Protein 8UQU (pdb70)

InterPro domains:
  IPR003812 Fido domain [PF02661] (108-214)
  IPR003812 Fido domain [PS51459] (108-265)
  IPR036597 Fido-like domain superfamily [G3DSA:1.10.3290.10] (20-282)
  IPR036597 Fido-like domain superfamily [SSF140931] (86-280)
  IPR040198 Fido domain-containing protein [PTHR13504] (24-284)

B-factor: mean 84.37, std 22.3, range [49.47, 180.28]

Sequence (749 aa):
MHSLTPEYLAALRFDGTQAATLRTLGEYQGKQQLYAAQSPEALKGLRQIAVVESTESSNRLEGVVVAPSRLKSLVLRNAMPKNRSEQEIAGYRDALALIHESATHMPFSEGVVLQLHTLLYRYMPAMADLTGRYASALDQHLADPLVLVPLAMLDFLCIHPFPDGNGRMSRLLTLLLLYHFDYAVGRYISLERIFEETKEGYYETLEASSQGWHQGQHDVKPWLDYFWGALLRAYREFEERVGTIEMHSLTPEYLAALRFDGTQAATLRTLGEYQGKQQLYAAQSPEALKGLRQIAVVESTESSNRLEGVVVAPSRLKSLVLRNAMPKNRSEQEIAGYRDALALIHESATHMPFSEGVVLQLHTLLYRYMPQAMADLTGRYASALDQHLADPLVLVPLAMLDFLCIHPFPDGNGRMSRLLTLLLLYHFDYAVGRYISLERIFEETKEGYYETLEASSQGWHQGQHDVKPWLDYFWGALLRAYREFEERVGTIERGRMHSLTPEYLAALRFDGTQAATLRTLGEYQGKQQLYAAQSPEALKGLRQIAVVESTESSNRLEGVVVAPSRLKSLVLRNAMPKNRSEQEIAGYRDALALIHESATHMPFSEGVVLQLHTLLYRYMPQAGGRWAMADLTGRYASALDQHLADPLVLVPLAMLDFLCIHPFPDGNGRMSRLLTLLLLYHFDYAVGRYISLERIFEETKEGYYETLEASSQGWHQGQHDVKPWLDYFWGALLRAYREFEERVGTIER

Solvent-accessible surface area: 31564 Å² total; per-residue (Å²): 15,57,0,1,28,69,130,34,1,74,70,24,127,3,35,13,102,8,0,26,25,0,29,29,0,0,33,14,16,7,15,15,121,14,1,24,65,83,14,80,135,3,33,142,40,17,68,78,103,2,28,10,40,1,0,55,2,0,0,99,23,81,68,23,90,20,56,114,77,54,13,81,25,0,16,65,163,112,21,135,20,163,77,154,36,11,30,10,2,0,0,0,19,22,0,2,52,49,0,10,133,30,4,108,156,14,83,17,40,85,49,13,0,105,86,0,29,79,33,0,45,134,55,47,165,77,18,65,62,0,13,36,77,10,52,43,0,58,113,102,158,49,9,3,28,1,1,0,0,0,0,0,2,1,0,0,40,34,43,110,39,27,121,86,13,8,19,11,0,3,6,0,0,7,4,0,0,1,20,57,47,78,6,15,2,3,52,38,10,0,6,1,29,3,6,28,117,40,90,117,22,5,89,119,24,18,118,52,0,36,120,37,10,139,138,21,150,8,85,4,83,40,7,2,59,23,4,1,20,0,2,24,93,0,1,106,65,5,31,149,121,3,44,80,52,183,35,53,0,1,32,56,130,30,2,75,64,25,128,3,30,11,100,7,0,28,22,0,30,23,0,0,43,20,11,4,50,26,64,34,65,23,75,124,12,83,104,1,15,143,40,2,86,111,85,3,31,13,43,0,0,51,2,0,0,102,21,84,68,24,89,20,52,116,85,56,15,124,43,0,11,43,150,26,23,66,21,162,76,149,36,14,32,12,2,0,0,0,8,22,0,0,26,4,0,12,60,1,5,100,32,2,80,16,41,79,17,14,0,60,3,0,32,40,6,0,43,72,34,26,121,201,81,14,59,76,0,11,42,71,10,56,42,0,52,116,106,155,50,9,4,28,1,2,0,1,0,0,0,1,2,0,0,40,38,39,112,40,17,119,87,15,8,19,10,0,3,7,0,0,7,3,0,0,1,17,56,42,67,5,36,4,1,57,39,2,0,6,2,25,3,6,20,114,41,85,114,20,6,94,120,22,23,119,44,0,33,108,35,16,136,130,24,146,9,88,3,78,42,7,2,58,18,5,2,20,0,2,23,89,0,1,110,30,2,50,118,89,6,33,92,72,54,211,71,180,37,60,0,2,33,60,131,33,8,76,69,32,186,79,65,61,105,9,52,49,26,40,140,21,0,30,89,19,65,48,67,32,157,91,40,43,94,124,15,83,145,14,8,106,37,11,85,73,93,2,35,24,39,1,0,52,2,0,0,103,21,83,70,26,89,26,51,115,74,68,18,120,26,0,14,68,128,21,21,60,18,155,79,162,37,11,31,21,2,0,0,0,13,18,0,0,29,2,0,30,48,0,5,114,43,1,82,16,42,54,16,13,0,13,3,0,4,13,5,0,23,53,38,22,133,166,55,38,2,178,139,72,1,55,73,0,11,36,88,9,54,48,0,55,117,102,162,57,26,76,30,4,3,0,1,0,0,0,2,2,0,0,38,34,39,112,15,2,97,84,14,7,19,12,0,3,8,0,0,7,6,0,0,1,30,59,37,94,4,25,4,2,59,30,4,0,10,5,26,2,6,27,118,48,108,138,21,6,93,109,22,20,115,45,0,34,112,36,12,137,135,23,148,7,84,3,81,44,6,2,60,22,4,1,23,0,3,21,87,0,4,111,31,13,51,114,99,5,27,81,97,121,218

Foldseek 3Di:
DLCLDLVNLLPDDDDPVVVVLVVVLVVLLVCVVVLCVQCVVCQVVLLLVQLLLQLQLLLVLVVQHDPPVVSCCVQPVVDQQDDPSSQLSNLLSVLLVCLLVQLLPQQQAPVSLVVSVCSSNVSPVVSVVLSVSLVVCVVVVSDDLLSSLQSSLLVQLVPVPDPDDSSSSSQSSSSSSCVNVSLNLCSRFHLSNLCSVVVVLQVVLSVQQCPCVVVSPGDNVSRSVVSSVSSVVSSVVSCVRRPDDD/DLCLDLVNLLPDDDDPVLVVLVVVLVVLLVPVVVVCVVQVPLQVVLLLVLLLLQLQLLLVLVVQHDPPVVSSCCLVVVDQDDDVSSQQSNLLSVLLVCLLPCLQVQQLAVVSLVVSVCSSCVNPPDCSVCLRVSLVVCVVVVSDDLLSSLLSSLLVQLVSVPDPDDNSSSSLSVSSSSCVNSRLNLCSSFPLSNLCSVVVVLQVVLSVQQCVCVVVSPGDNCSRSVVSSVSSVCSSVVVCVSSVPVVPPD/DLCLDLVNLVPDDDDPVVVVLVVVVVCVLPCVVVCCVPQPVLLVVLLLVLLLLQLALLVVLVVAHDPPVVSNCCQVVVDDADDPSSQQSNLLSVLLVCLLVQLLVQQQDPVSLLVSQQSNQVRPPDGDSAWQSNVLSVSLVVCVVVVSDDLLSSLLSSLLSQVVSVTHPDDSSSSSQSSSQSSCVNSSLNLSSRFPLSNLCSVVVVQQVVLSVQQCVCVVVSPGDNVSRSVVSSVSSVVSSVVVCVSSVVVVD

Organism: Bordetella pertussis (strain Tohama I / ATCC BAA-589 / NCTC 13251) (NCBI:txid257313)

Radius of gyration: 32.25 Å; Cα contacts (8 Å, |Δi|>4): 1024; chains: 3; bounding box: 90×88×70 Å

Nearest PDB structures (foldseek):
  8uqu-assembly1_B  TM=1.004E+00  e=4.231E-33  Bordetella bronchiseptica
  8uqu-assembly2_C-2  TM=1.001E+00  e=1.298E-29  Bordetella bronchiseptica
  8uqu-assembly1_A  TM=9.959E-01  e=3.373E-29  Bordetella bronchiseptica
  3eqx-assembly1_A  TM=7.754E-01  e=2.347E-05  Shewanella oneidensis
  4x2d-assembly4_B-2  TM=7.432E-01  e=2.547E-03  Clostridioides difficile R20291

Structure (mmCIF, N/CA/C/O backbone):
data_8UQU
#
_entry.id   8UQU
#
_cell.length_a   149.971
_cell.length_b   149.971
_cell.length_c   371.921
_cell.angle_alpha   90.000
_cell.angle_beta   90.000
_cell.angle_gamma   120.000
#
_symmetry.space_group_name_H-M   'P 65 2 2'
#
loop_
_entity.id
_entity.type
_entity.pdbx_description
1 polymer 'Fido domain-containing protein'
2 non-polymer 'SODIUM ION'
3 non-polymer 'PENTAETHYLENE GLYCOL'
4 non-polymer 'D(-)-TARTARIC ACID'
5 non-polymer GLYCEROL
6 non-polymer 1,2-ETHANEDIOL
7 water water
#
loop_
_atom_site.group_PDB
_atom_site.id
_atom_site.type_symbol
_atom_site.label_atom_id
_atom_site.label_alt_id
_atom_site.label_comp_id
_atom_site.label_asym_id
_atom_site.label_entity_id
_atom_site.label_seq_id
_atom_site.pdbx_PDB_ins_code
_atom_site.Cartn_x
_atom_site.Cartn_y
_atom_site.Cartn_z
_atom_site.occupancy
_atom_site.B_iso_or_equiv
_atom_site.auth_seq_id
_atom_site.auth_comp_id
_atom_site.auth_asym_id
_atom_site.auth_atom_id
_atom_site.pdbx_PDB_model_num
ATOM 1 N N . MET A 1 19 ? -32.952 14.755 1.532 1.00 118.46 1 MET A N 1
ATOM 2 C CA . MET A 1 19 ? -32.720 15.753 2.636 1.00 116.47 1 MET A CA 1
ATOM 3 C C . MET A 1 19 ? -31.453 16.532 2.287 1.00 106.30 1 MET A C 1
ATOM 4 O O . MET A 1 19 ? -30.560 16.654 3.143 1.00 114.69 1 MET A O 1
ATOM 9 N N . HIS A 1 20 ? -31.444 17.071 1.071 1.00 96.18 2 HIS A N 1
ATOM 10 C CA . HIS A 1 20 ? -30.302 17.803 0.472 1.00 96.18 2 HIS A CA 1
ATOM 11 C C . HIS A 1 20 ? -29.751 18.894 1.396 1.00 89.64 2 HIS A C 1
ATOM 12 O O . HIS A 1 20 ? -28.535 19.158 1.305 1.00 99.29 2 HIS A O 1
ATOM 19 N N . SER A 1 21 ? -30.578 19.475 2.268 1.00 78.33 3 SER A N 1
ATOM 20 C CA . SER A 1 21 ? -30.077 20.567 3.146 1.00 72.30 3 SER A CA 1
ATOM 21 C C . SER A 1 21 ? -29.254 20.024 4.322 1.00 72.43 3 SER A C 1
ATOM 22 O O . SER A 1 21 ? -28.306 20.724 4.735 1.00 72.99 3 SER A O 1
ATOM 25 N N . LEU A 1 22 ? -29.559 18.811 4.801 1.00 73.29 4 LEU A N 1
ATOM 26 C CA . LEU A 1 22 ? -28.870 18.227 5.989 1.00 73.16 4 LEU A CA 1
ATOM 27 C C . LEU A 1 22 ? -27.800 17.188 5.617 1.00 75.30 4 LEU A C 1
ATOM 28 O O . LEU A 1 22 ? -27.474 16.362 6.489 1.00 80.92 4 LEU A O 1
ATOM 33 N N . THR A 1 23 ? -27.282 17.192 4.387 1.00 75.58 5 THR A N 1
ATOM 34 C CA . THR A 1 23 ? -26.200 16.220 4.056 1.00 78.24 5 THR A CA 1
ATOM 35 C C . THR A 1 23 ? -24.891 16.770 4.623 1.00 77.71 5 THR A C 1
ATOM 36 O O . THR A 1 23 ? -24.727 17.985 4.736 1.00 74.12 5 THR A O 1
ATOM 40 N N . PRO A 1 24 ? -23.921 15.917 5.020 1.00 79.03 6 PRO A N 1
ATOM 41 C CA . PRO A 1 24 ? -22.651 16.414 5.545 1.00 79.60 6 PRO A CA 1
ATOM 42 C C . PRO A 1 24 ? -21.976 17.357 4.537 1.00 81.84 6 PRO A C 1
ATOM 43 O O . PRO A 1 24 ? -21.448 18.373 4.961 1.00 78.73 6 PRO A O 1
ATOM 47 N N . GLU A 1 25 ? -22.048 17.007 3.243 1.00 87.21 7 GLU A N 1
ATOM 48 C CA . GLU A 1 25 ? -21.433 17.809 2.147 1.00 88.56 7 GLU A CA 1
ATOM 49 C C . GLU A 1 25 ? -22.069 19.199 2.103 1.00 83.01 7 GLU A C 1
ATOM 50 O O . GLU A 1 25 ? -21.316 20.192 2.152 1.00 82.26 7 GLU A O 1
ATOM 56 N N . TYR A 1 26 ? -23.402 19.262 2.053 1.00 79.32 8 TYR A N 1
ATOM 57 C CA . TYR A 1 26 ? -24.079 20.580 1.960 1.00 79.30 8 TYR A CA 1
ATOM 58 C C . TYR A 1 26 ? -23.719 21.443 3.172 1.00 78.91 8 TYR A C 1
ATOM 59 O O . TYR A 1 26 ? -23.341 22.609 2.948 1.00 83.44 8 TYR A O 1
ATOM 68 N N . LEU A 1 27 ? -23.830 20.881 4.385 1.00 79.54 9 LEU A N 1
ATOM 69 C CA . LEU A 1 27 ? -23.554 21.623 5.654 1.00 78.59 9 LEU A CA 1
ATOM 70 C C . LEU A 1 27 ? -22.087 22.063 5.736 1.00 78.27 9 LEU A C 1
ATOM 71 O O . LEU A 1 27 ? -21.851 23.237 6.069 1.00 76.84 9 LEU A O 1
ATOM 76 N N . ALA A 1 28 ? -21.142 21.170 5.436 1.00 81.19 10 ALA A N 1
ATOM 77 C CA . ALA A 1 28 ? -19.707 21.535 5.518 1.00 82.51 10 ALA A CA 1
ATOM 78 C C . ALA A 1 28 ? -19.359 22.638 4.509 1.00 80.74 10 ALA A C 1
ATOM 79 O O . ALA A 1 28 ? -18.320 23.288 4.696 1.00 85.61 10 ALA A O 1
ATOM 81 N N . ALA A 1 29 ? -20.206 22.853 3.499 1.00 81.60 11 ALA A N 1
ATOM 82 C CA . ALA A 1 29 ? -19.948 23.881 2.458 1.00 78.68 11 ALA A CA 1
ATOM 83 C C . ALA A 1 29 ? -20.522 25.244 2.864 1.00 73.92 11 ALA A C 1
ATOM 84 O O . ALA A 1 29 ? -20.040 26.246 2.334 1.00 75.76 11 ALA A O 1
ATOM 86 N N . LEU A 1 30 ? -21.518 25.275 3.755 1.00 76.61 12 LEU A N 1
ATOM 87 C CA . LEU A 1 30 ? -22.145 26.557 4.189 1.00 74.41 12 LEU A CA 1
ATOM 88 C C . LEU A 1 30 ? -21.098 27.526 4.734 1.00 76.14 12 LEU A C 1
ATOM 89 O O . LEU A 1 30 ? -20.274 27.107 5.572 1.00 80.22 12 LEU A O 1
ATOM 94 N N . ARG A 1 31 ? -21.187 28.778 4.286 1.00 75.84 13 ARG A N 1
ATOM 95 C CA . ARG A 1 31 ? -20.304 29.894 4.705 1.00 78.72 13 ARG A CA 1
ATOM 96 C C . ARG A 1 31 ? -21.184 31.080 5.112 1.00 79.51 13 ARG A C 1
ATOM 97 O O . ARG A 1 31 ? -22.166 31.364 4.404 1.00 80.35 13 ARG A O 1
ATOM 105 N N . PHE A 1 32 ? -20.834 31.754 6.205 1.00 80.51 14 PHE A N 1
ATOM 106 C CA . PHE A 1 32 ? -21.650 32.905 6.665 1.00 77.11 14 PHE A CA 1
ATOM 107 C C . PHE A 1 32 ? -20.821 34.195 6.600 1.00 76.12 14 PHE A C 1
ATOM 108 O O . PHE A 1 32 ? -19.607 34.163 6.894 1.00 71.85 14 PHE A O 1
ATOM 116 N N . ASP A 1 33 ? -21.468 35.293 6.198 1.00 78.80 15 ASP A N 1
ATOM 117 C CA . ASP A 1 33 ? -20.801 36.622 6.108 1.00 82.36 15 ASP A CA 1
ATOM 118 C C . ASP A 1 33 ? -20.774 37.239 7.519 1.00 80.91 15 ASP A C 1
ATOM 119 O O . ASP A 1 33 ? -21.337 36.633 8.454 1.00 78.10 15 ASP A O 1
ATOM 124 N N . GLY A 1 34 ? -20.157 38.408 7.672 1.00 83.24 16 GLY A N 1
ATOM 125 C CA . GLY A 1 34 ? -20.083 39.055 8.997 1.00 84.08 16 GLY A CA 1
ATOM 126 C C . GLY A 1 34 ? -21.455 39.408 9.550 1.00 79.42 16 GLY A C 1
ATOM 127 O O . GLY A 1 34 ? -21.593 39.419 10.787 1.00 83.03 16 GLY A O 1
ATOM 128 N N . THR A 1 35 ? -22.431 39.679 8.675 1.00 74.84 17 THR A N 1
ATOM 129 C CA . THR A 1 35 ? -23.808 40.059 9.107 1.00 72.15 17 THR A CA 1
ATOM 130 C C . THR A 1 35 ? -24.515 38.857 9.736 1.00 70.90 17 THR A C 1
ATOM 131 O O . THR A 1 35 ? -25.095 39.013 10.823 1.00 75.97 17 THR A O 1
ATOM 135 N N . GLN A 1 36 ? -24.486 37.720 9.050 1.00 73.29 18 GLN A N 1
ATOM 136 C CA . GLN A 1 36 ? -25.127 36.480 9.542 1.00 72.30 18 GLN A CA 1
ATOM 137 C C . GLN A 1 36 ? -24.483 36.079 10.869 1.00 73.76 18 GLN A C 1
ATOM 138 O O . GLN A 1 36 ? -25.226 35.760 11.816 1.00 73.55 18 GLN A O 1
ATOM 144 N N . ALA A 1 37 ? -23.147 36.110 10.921 1.00 75.29 19 ALA A N 1
ATOM 145 C CA . ALA A 1 37 ? -22.385 35.766 12.145 1.00 74.14 19 ALA A CA 1
ATOM 146 C C . ALA A 1 37 ? -22.913 36.589 13.327 1.00 70.29 19 ALA A C 1
ATOM 147 O O . ALA A 1 37 ? -23.185 36.002 14.388 1.00 74.40 19 ALA A O 1
ATOM 149 N N . ALA A 1 38 ? -23.050 37.900 13.132 1.00 67.53 20 ALA A N 1
ATOM 150 C CA . ALA A 1 38 ? -23.565 38.816 14.175 1.00 70.05 20 ALA A CA 1
ATOM 151 C C . ALA A 1 38 ? -25.005 38.439 14.542 1.00 71.49 20 ALA A C 1
ATOM 152 O O . ALA A 1 38 ? -25.374 38.566 15.733 1.00 66.41 20 ALA A O 1
ATOM 154 N N . THR A 1 39 ? -25.795 38.014 13.549 1.00 73.23 21 THR A N 1
ATOM 155 C CA . THR A 1 39 ? -27.207 37.634 13.812 1.00 71.24 21 THR A CA 1
ATOM 156 C C . THR A 1 39 ? -27.208 36.446 14.773 1.00 69.43 21 THR A C 1
ATOM 157 O O . THR A 1 39 ? -27.978 36.476 15.745 1.00 71.66 21 THR A O 1
ATOM 161 N N . LEU A 1 40 ? -26.356 35.455 14.506 1.00 68.53 22 LEU A N 1
ATOM 162 C CA . LEU A 1 40 ? -26.270 34.258 15.385 1.00 67.61 22 LEU A CA 1
ATOM 163 C C . LEU A 1 40 ? -25.825 34.706 16.782 1.00 66.08 22 LEU A C 1
ATOM 164 O O . LEU A 1 40 ? -26.563 34.426 17.750 1.00 64.16 22 LEU A O 1
ATOM 169 N N . ARG A 1 41 ? -24.716 35.443 16.881 1.00 66.01 23 ARG A N 1
ATOM 170 C CA . ARG A 1 41 ? -24.259 35.890 18.224 1.00 67.77 23 ARG A CA 1
ATOM 171 C C . ARG A 1 41 ? -25.397 36.619 18.963 1.00 65.70 23 ARG A C 1
ATOM 172 O O . ARG A 1 41 ? -25.534 36.424 20.185 1.00 70.88 23 ARG A O 1
ATOM 180 N N . THR A 1 42 ? -26.137 37.480 18.259 1.00 60.26 24 THR A N 1
ATOM 181 C CA . THR A 1 42 ? -27.254 38.248 18.872 1.00 60.95 24 THR A CA 1
ATOM 182 C C . THR A 1 42 ? -28.351 37.300 19.383 1.00 62.40 24 THR A C 1
ATOM 183 O O . THR A 1 42 ? -28.898 37.566 20.470 1.00 67.09 24 THR A O 1
ATOM 187 N N . LEU A 1 43 ? -28.697 36.267 18.611 1.00 61.20 25 LEU A N 1
ATOM 188 C CA . LEU A 1 43 ? -29.744 35.310 19.058 1.00 59.71 25 LEU A CA 1
ATOM 189 C C . LEU A 1 43 ? -29.196 34.532 20.259 1.00 58.59 25 LEU A C 1
ATOM 190 O O . LEU A 1 43 ? -29.992 34.192 21.156 1.00 63.17 25 LEU A O 1
ATOM 195 N N . GLY A 1 44 ? -27.886 34.274 20.282 1.00 61.82 26 GLY A N 1
ATOM 196 C CA . GLY A 1 44 ? -27.303 33.580 21.443 1.00 62.21 26 GLY A CA 1
ATOM 197 C C . GLY A 1 44 ? -27.504 34.422 22.695 1.00 61.82 26 GLY A C 1
ATOM 198 O O . GLY A 1 44 ? -27.917 33.874 23.739 1.00 58.66 26 GLY A O 1
ATOM 199 N N . GLU A 1 45 ? -27.245 35.725 22.570 1.00 65.13 27 GLU A N 1
ATOM 200 C CA . GLU A 1 45 ? -27.403 36.703 23.677 1.00 68.13 27 GLU A CA 1
ATOM 201 C C . GLU A 1 45 ? -28.851 36.688 24.172 1.00 66.69 27 GLU A C 1
ATOM 202 O O . GLU A 1 45 ? -29.042 36.525 25.394 1.00 65.04 27 GLU A O 1
ATOM 208 N N . TYR A 1 46 ? -29.819 36.823 23.274 1.00 64.93 28 TYR A N 1
ATOM 209 C CA . TYR A 1 46 ? -31.242 36.880 23.687 1.00 64.79 28 TYR A CA 1
ATOM 210 C C . TYR A 1 46 ? -31.607 35.614 24.464 1.00 62.98 28 TYR A C 1
ATOM 211 O O . TYR A 1 46 ? -32.273 35.713 25.504 1.00 59.91 28 TYR A O 1
ATOM 220 N N . GLN A 1 47 ? -31.183 34.455 23.967 1.00 62.65 29 GLN A N 1
ATOM 221 C CA . GLN A 1 47 ? -31.474 33.176 24.657 1.00 63.40 29 GLN A CA 1
ATOM 222 C C . GLN A 1 47 ? -30.916 33.236 26.074 1.00 62.51 29 GLN A C 1
ATOM 223 O O . GLN A 1 47 ? -31.630 32.838 27.001 1.00 62.51 29 GLN A O 1
ATOM 229 N N . GLY A 1 48 ? -29.684 33.716 26.226 1.00 65.03 30 GLY A N 1
ATOM 230 C CA . GLY A 1 48 ? -29.045 33.749 27.553 1.00 66.52 30 GLY A CA 1
ATOM 231 C C . GLY A 1 48 ? -29.814 34.605 28.534 1.00 66.53 30 GLY A C 1
ATOM 232 O O . GLY A 1 48 ? -29.870 34.238 29.713 1.00 71.20 30 GLY A O 1
ATOM 233 N N . LYS A 1 49 ? -30.387 35.706 28.065 1.00 67.76 31 LYS A N 1
ATOM 234 C CA . LYS A 1 49 ? -31.082 36.645 28.975 1.00 72.38 31 LYS A CA 1
ATOM 235 C C . LYS A 1 49 ? -32.502 36.163 29.241 1.00 71.58 31 LYS A C 1
ATOM 236 O O . LYS A 1 49 ? -33.194 36.797 30.048 1.00 78.53 31 LYS A O 1
ATOM 242 N N . GLN A 1 50 ? -32.918 35.088 28.582 1.00 71.97 32 GLN A N 1
ATOM 243 C CA . GLN A 1 50 ? -34.316 34.618 28.726 1.00 71.26 32 GLN A CA 1
ATOM 244 C C . GLN A 1 50 ? -34.657 34.525 30.210 1.00 69.41 32 GLN A C 1
ATOM 245 O O . GLN A 1 50 ? -35.695 35.067 30.608 1.00 63.69 32 GLN A O 1
ATOM 251 N N . GLN A 1 51 ? -33.801 33.896 31.008 1.00 72.48 33 GLN A N 1
ATOM 252 C CA . GLN A 1 51 ? -34.152 33.672 32.436 1.00 76.71 33 GLN A CA 1
ATOM 253 C C . GLN A 1 51 ? -34.144 34.999 33.197 1.00 77.10 33 GLN A C 1
ATOM 254 O O . GLN A 1 51 ? -34.994 35.169 34.081 1.00 70.82 33 GLN A O 1
ATOM 260 N N . LEU A 1 52 ? -33.223 35.901 32.863 1.00 75.99 34 LEU A N 1
ATOM 261 C CA . LEU A 1 52 ? -33.198 37.232 33.511 1.00 73.88 34 LEU A CA 1
ATOM 262 C C . LEU A 1 52 ? -34.528 37.931 33.258 1.00 70.77 34 LEU A C 1
ATOM 263 O O . LEU A 1 52 ? -35.199 38.300 34.227 1.00 68.26 34 LEU A O 1
ATOM 268 N N . TYR A 1 53 ? -34.879 38.102 31.990 1.00 70.68 35 TYR A N 1
ATOM 269 C CA . TYR A 1 53 ? -36.127 38.815 31.636 1.00 70.50 35 TYR A CA 1
ATOM 270 C C . TYR A 1 53 ? -37.261 38.315 32.523 1.00 66.07 35 TYR A C 1
ATOM 271 O O . TYR A 1 53 ? -38.034 39.129 33.039 1.00 67.26 35 TYR A O 1
ATOM 280 N N . ALA A 1 54 ? -37.345 37.002 32.694 1.00 63.91 36 ALA A N 1
ATOM 281 C CA . ALA A 1 54 ? -38.434 36.413 33.496 1.00 65.88 36 ALA A CA 1
ATOM 282 C C . ALA A 1 54 ? -38.287 36.839 34.950 1.00 66.63 36 ALA A C 1
ATOM 283 O O . ALA A 1 54 ? -39.261 37.327 35.517 1.00 65.95 36 ALA A O 1
ATOM 285 N N . ALA A 1 55 ? -37.104 36.642 35.519 1.00 63.20 37 ALA A N 1
ATOM 286 C CA . ALA A 1 55 ? -36.848 37.043 36.919 1.00 65.43 37 ALA A CA 1
ATOM 287 C C . ALA A 1 55 ? -37.248 38.509 37.155 1.00 70.96 37 ALA A C 1
ATOM 288 O O . ALA A 1 55 ? -37.701 38.818 38.282 1.00 74.66 37 ALA A O 1
ATOM 290 N N . GLN A 1 56 ? -37.081 39.369 36.141 1.00 72.62 38 GLN A N 1
ATOM 291 C CA . GLN A 1 56 ? -37.414 40.816 36.238 1.00 76.24 38 GLN A CA 1
ATOM 292 C C . GLN A 1 56 ? -38.910 41.087 36.063 1.00 74.75 38 GLN A C 1
ATOM 293 O O . GLN A 1 56 ? -39.395 42.034 36.704 1.00 82.51 38 GLN A O 1
ATOM 299 N N . SER A 1 57 ? -39.616 40.301 35.248 1.00 72.43 39 SER A N 1
ATOM 300 C CA . SER A 1 57 ? -41.051 40.607 35.005 1.00 71.81 39 SER A CA 1
ATOM 301 C C . SER A 1 57 ? -41.898 39.339 34.947 1.00 70.08 39 SER A C 1
ATOM 302 O O . SER A 1 57 ? -42.647 39.131 33.992 1.00 71.32 39 SER A O 1
ATOM 305 N N . PRO A 1 58 ? -41.862 38.466 35.973 1.00 68.39 40 PRO A N 1
ATOM 306 C CA . PRO A 1 58 ? -42.665 37.245 35.935 1.00 67.13 40 PRO A CA 1
ATOM 307 C C . PRO A 1 58 ? -44.165 37.572 35.853 1.00 67.92 40 PRO A C 1
ATOM 308 O O . PRO A 1 58 ? -44.919 36.771 35.318 1.00 70.98 40 PRO A O 1
ATOM 312 N N . GLU A 1 59 ? -44.550 38.762 36.324 1.00 71.28 41 GLU A N 1
ATOM 313 C CA . GLU A 1 59 ? -45.984 39.167 36.313 1.00 76.30 41 GLU A CA 1
ATOM 314 C C . GLU A 1 59 ? -46.459 39.387 34.873 1.00 73.45 41 GLU A C 1
ATOM 315 O O . GLU A 1 59 ? -47.686 39.390 34.659 1.00 73.80 41 GLU A O 1
ATOM 321 N N . ALA A 1 60 ? -45.524 39.530 33.931 1.00 69.66 42 ALA A N 1
ATOM 322 C CA . ALA A 1 60 ? -45.880 39.809 32.520 1.00 75.43 42 ALA A CA 1
ATOM 323 C C . ALA A 1 60 ? -46.049 38.529 31.703 1.00 77.94 42 ALA A C 1
ATOM 324 O O . ALA A 1 60 ? -46.777 38.578 30.687 1.00 79.21 42 ALA A O 1
ATOM 326 N N . LEU A 1 61 ? -45.414 37.439 32.139 1.00 75.27 43 LEU A N 1
ATOM 327 C CA . LEU A 1 61 ? -45.443 36.161 31.384 1.00 69.14 43 LEU A CA 1
ATOM 328 C C . LEU A 1 61 ? -46.867 35.649 31.136 1.00 71.58 43 LEU A C 1
ATOM 329 O O . LEU A 1 61 ? -47.122 35.246 29.990 1.00 73.28 43 LEU A O 1
ATOM 334 N N . LYS A 1 62 ? -47.765 35.664 32.127 1.00 75.99 44 LYS A N 1
ATOM 335 C CA . LYS A 1 62 ? -49.112 35.106 31.815 1.00 76.67 44 LYS A CA 1
ATOM 336 C C . LYS A 1 62 ? -49.777 35.894 30.680 1.00 78.34 44 LYS A C 1
ATOM 337 O O . LYS A 1 62 ? -50.281 35.250 29.732 1.00 82.61 44 LYS A O 1
ATOM 343 N N . GLY A 1 63 ? -49.803 37.223 30.788 1.00 79.89 45 GLY A N 1
ATOM 344 C CA . GLY A 1 63 ? -50.426 38.083 29.759 1.00 81.01 45 GLY A CA 1
ATOM 345 C C . GLY A 1 63 ? -49.905 37.796 28.362 1.00 78.26 45 GLY A C 1
ATOM 346 O O . GLY A 1 63 ? -50.718 37.800 27.421 1.00 86.27 45 GLY A O 1
ATOM 347 N N . LEU A 1 64 ? -48.595 37.578 28.226 1.00 73.04 46 LEU A N 1
ATOM 348 C CA . LEU A 1 64 ? -47.993 37.284 26.901 1.00 74.11 46 LEU A CA 1
ATOM 349 C C . LEU A 1 64 ? -48.474 35.911 26.412 1.00 79.21 46 LEU A C 1
ATOM 350 O O . LEU A 1 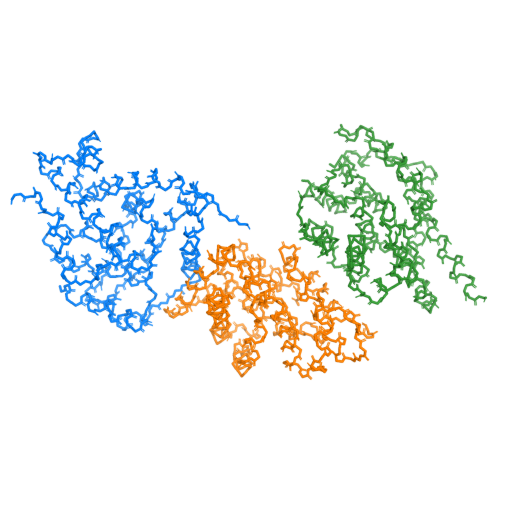64 ? -48.965 35.853 25.268 1.00 83.52 46 LEU A O 1
ATOM 355 N N . ARG A 1 65 ? -48.335 34.858 27.233 1.00 79.69 47 ARG A N 1
ATOM 356 C CA . ARG A 1 65 ? -48.808 33.500 26.843 1.00 82.12 47 ARG A CA 1
ATOM 357 C C . ARG A 1 65 ? -50.207 33.535 26.218 1.00 86.14 47 ARG A C 1
ATOM 358 O O . ARG A 1 65 ? -50.336 33.012 25.098 1.00 91.84 47 ARG A O 1
ATOM 366 N N . GLN A 1 66 ? -51.212 34.094 26.908 1.00 84.50 48 GLN A N 1
ATOM 367 C CA . GLN A 1 66 ? -52.592 34.094 26.338 1.00 90.76 48 GLN A CA 1
ATOM 368 C C . GLN A 1 66 ? -52.651 34.774 24.970 1.00 90.49 48 GLN A C 1
ATOM 369 O O . GLN A 1 66 ? -53.385 34.271 24.103 1.00 97.99 48 GLN A O 1
ATOM 375 N N . ILE A 1 67 ? -51.951 35.889 24.795 1.00 84.94 49 ILE A N 1
ATOM 376 C CA . ILE A 1 67 ? -51.985 36.572 23.470 1.00 83.07 49 ILE A CA 1
ATOM 377 C C . ILE A 1 67 ? -51.296 35.670 22.440 1.00 80.69 49 ILE A C 1
ATOM 378 O O . ILE A 1 67 ? -51.864 35.492 21.353 1.00 92.16 49 ILE A O 1
ATOM 383 N N . ALA A 1 68 ? -50.170 35.057 22.806 1.00 77.94 50 ALA A N 1
ATOM 384 C CA . ALA A 1 68 ? -49.410 34.173 21.885 1.00 78.83 50 ALA A CA 1
ATOM 385 C C . ALA A 1 68 ? -50.222 32.925 21.488 1.00 76.51 50 ALA A C 1
ATOM 386 O O . ALA A 1 68 ? -50.367 32.680 20.277 1.00 78.67 50 ALA A O 1
ATOM 388 N N . VAL A 1 69 ? -50.697 32.151 22.466 1.00 75.89 51 VAL A N 1
ATOM 389 C CA . VAL A 1 69 ? -51.502 30.914 22.220 1.00 75.25 51 VAL A CA 1
ATOM 390 C C . VAL A 1 69 ? -52.688 31.214 21.286 1.00 76.67 51 VAL A C 1
ATOM 391 O O . VAL A 1 69 ? -53.022 30.340 20.462 1.00 77.53 51 VAL A O 1
ATOM 395 N N . VAL A 1 70 ? -53.334 32.372 21.430 1.00 75.00 52 VAL A N 1
ATOM 396 C CA . VAL A 1 70 ? -54.471 32.737 20.535 1.00 74.25 52 VAL A CA 1
ATOM 397 C C . VAL A 1 70 ? -53.908 33.127 19.159 1.00 75.66 52 VAL A C 1
ATOM 398 O O . VAL A 1 70 ? -54.338 32.523 18.160 1.00 76.65 52 VAL A O 1
ATOM 402 N N . GLU A 1 71 ? -52.978 34.090 19.111 1.00 75.80 53 GLU A N 1
ATOM 403 C CA . GLU A 1 71 ? -52.374 34.540 17.822 1.00 75.40 53 GLU A CA 1
ATOM 404 C C . GLU A 1 71 ? -51.777 33.346 17.054 1.00 72.91 53 GLU A C 1
ATOM 405 O O . GLU A 1 71 ? -51.959 33.308 15.826 1.00 73.74 53 GLU A O 1
ATOM 411 N N . SER A 1 72 ? -51.097 32.416 17.738 1.00 70.08 54 SER A N 1
ATOM 412 C CA . SER A 1 72 ? -50.483 31.242 17.055 1.00 69.68 54 SER A CA 1
ATOM 413 C C . SER A 1 72 ? -51.561 30.432 16.331 1.00 70.74 54 SER A C 1
ATOM 414 O O . SER A 1 72 ? -51.431 30.206 15.105 1.00 70.94 54 SER A O 1
ATOM 417 N N . THR A 1 73 ? -52.589 30.016 17.064 1.00 68.68 55 THR A N 1
ATOM 418 C CA . THR A 1 73 ? -53.678 29.227 16.442 1.00 69.70 55 THR A CA 1
ATOM 419 C C . THR A 1 73 ? -54.355 30.043 15.335 1.00 70.24 55 THR A C 1
ATOM 420 O O . THR A 1 73 ? -54.620 29.465 14.273 1.00 71.62 55 THR A O 1
ATOM 424 N N . GLU A 1 74 ? -54.546 31.345 15.557 1.00 69.82 56 GLU A N 1
ATOM 425 C CA . GLU A 1 74 ? -55.231 32.232 14.580 1.00 71.66 56 GLU A CA 1
ATOM 426 C C . GLU A 1 74 ? -54.419 32.373 13.282 1.00 73.86 56 GLU A C 1
ATOM 427 O O . GLU A 1 74 ? -54.981 32.070 12.196 1.00 81.73 56 GLU A O 1
ATOM 433 N N . SER A 1 75 ? -53.160 32.809 13.390 1.00 70.83 57 SER A N 1
ATOM 434 C CA . SER A 1 75 ? -52.281 33.053 12.212 1.00 71.40 57 SER A CA 1
ATOM 435 C C . SER A 1 75 ? -51.886 31.761 11.489 1.00 69.29 57 SER A C 1
ATOM 436 O O . SER A 1 75 ? -51.903 31.748 10.238 1.00 69.34 57 SER A O 1
ATOM 439 N N . SER A 1 76 ? -51.516 30.726 12.236 1.00 68.01 58 SER A N 1
ATOM 440 C CA . SER A 1 76 ? -51.065 29.476 11.575 1.00 68.77 58 SER A CA 1
ATOM 441 C C . SER A 1 76 ? -52.176 28.951 10.658 1.00 71.64 58 SER A C 1
ATOM 442 O O . SER A 1 76 ? -51.864 28.551 9.524 1.00 74.70 58 SER A O 1
ATOM 445 N N . ASN A 1 77 ? -53.422 28.988 11.135 1.00 71.12 59 ASN A N 1
ATOM 446 C CA . ASN A 1 77 ? -54.586 28.504 10.351 1.00 72.08 59 ASN A CA 1
ATOM 447 C C . ASN A 1 77 ? -54.967 29.534 9.291 1.00 73.64 59 ASN A C 1
ATOM 448 O O . ASN A 1 77 ? -55.255 29.107 8.162 1.00 80.89 59 ASN A O 1
ATOM 453 N N . ARG A 1 78 ? -54.930 30.828 9.615 1.00 74.79 60 ARG A N 1
ATOM 454 C CA . ARG A 1 78 ? -55.334 31.845 8.599 1.00 78.57 60 ARG A CA 1
ATOM 455 C C . ARG A 1 78 ? -54.357 31.839 7.414 1.00 77.35 60 ARG A C 1
ATOM 456 O O . ARG A 1 78 ? -54.803 32.152 6.297 1.00 75.01 60 ARG A O 1
ATOM 464 N N . LEU A 1 79 ? -53.084 31.503 7.642 1.00 77.94 61 LEU A N 1
ATOM 465 C CA . LEU A 1 79 ? -52.097 31.419 6.525 1.00 78.57 61 LEU A CA 1
ATOM 466 C C . LEU A 1 79 ? -52.551 30.352 5.523 1.00 78.71 61 LEU A C 1
ATOM 467 O O . LEU A 1 79 ? -52.049 30.360 4.382 1.00 83.63 61 LEU A O 1
ATOM 472 N N . GLU A 1 80 ? -53.454 29.468 5.958 1.00 77.43 62 GLU A N 1
ATOM 473 C CA . GLU A 1 80 ? -53.979 28.360 5.118 1.00 77.85 62 GLU A CA 1
ATOM 474 C C . GLU A 1 80 ? -55.425 28.672 4.702 1.00 81.20 62 GLU A C 1
ATOM 475 O O . GLU A 1 80 ? -56.100 27.770 4.158 1.00 82.01 62 GLU A O 1
ATOM 481 N N . GLY A 1 81 ? -55.864 29.915 4.926 1.00 81.76 63 GLY A N 1
ATOM 482 C CA . GLY A 1 81 ? -57.225 30.353 4.561 1.00 84.69 63 GLY A CA 1
ATOM 483 C C . GLY A 1 81 ? -58.285 29.839 5.517 1.00 84.98 63 GLY A C 1
ATOM 484 O O . GLY A 1 81 ? -59.465 29.872 5.140 1.00 90.40 63 GLY A O 1
ATOM 485 N N . VAL A 1 82 ? -57.892 29.377 6.706 1.00 83.57 64 VAL A N 1
ATOM 486 C CA . VAL A 1 82 ? -58.893 28.865 7.687 1.00 85.49 64 VAL A CA 1
ATOM 487 C C . VAL A 1 82 ? -59.092 29.931 8.767 1.00 84.80 64 VAL A C 1
ATOM 488 O O . VAL A 1 82 ? -58.121 30.259 9.485 1.00 81.21 64 VAL A O 1
ATOM 492 N N . VAL A 1 83 ? -60.321 30.432 8.865 1.00 88.28 65 VAL A N 1
ATOM 493 C CA . VAL A 1 83 ? -60.694 31.488 9.846 1.00 89.76 65 VAL A CA 1
ATOM 494 C C . VAL A 1 83 ? -61.995 31.064 10.530 1.00 90.20 65 VAL A C 1
ATOM 495 O O . VAL A 1 83 ? -62.723 30.236 9.950 1.00 91.16 65 VAL A O 1
ATOM 499 N N . VAL A 1 84 ? -62.251 31.621 11.719 1.00 89.11 66 VAL A N 1
ATOM 500 C CA . VAL A 1 84 ? -63.471 31.373 12.543 1.00 87.70 66 VAL A CA 1
ATOM 501 C C . VAL A 1 84 ? -63.934 32.739 13.057 1.00 92.42 66 VAL A C 1
ATOM 502 O O . VAL A 1 84 ? -63.129 33.690 12.970 1.00 93.08 66 VAL A O 1
ATOM 506 N N . ALA A 1 85 ? -65.177 32.853 13.539 1.00 99.91 67 ALA A N 1
ATOM 507 C CA . ALA A 1 85 ? -65.646 34.159 14.069 1.00 104.81 67 ALA A CA 1
ATOM 508 C C . ALA A 1 85 ? -64.712 34.573 15.211 1.00 108.11 67 ALA A C 1
ATOM 509 O O . ALA A 1 85 ? -64.283 33.725 15.992 1.00 107.92 67 ALA A O 1
ATOM 511 N N . PRO A 1 86 ? -64.348 35.871 15.349 1.00 113.70 68 PRO A N 1
ATOM 512 C CA . PRO A 1 86 ? -63.435 36.308 16.412 1.00 113.43 68 PRO A CA 1
ATOM 513 C C . PRO A 1 86 ? -63.809 35.830 17.828 1.00 115.03 68 PRO A C 1
ATOM 514 O O . PRO A 1 86 ? -62.907 35.521 18.597 1.00 108.31 68 PRO A O 1
ATOM 518 N N . SER A 1 87 ? -65.110 35.792 18.144 1.00 116.06 69 SER A N 1
ATOM 519 C CA . SER A 1 87 ? -65.583 35.345 19.484 1.00 114.13 69 SER A CA 1
ATOM 520 C C . SER A 1 87 ? -65.396 33.827 19.645 1.00 108.57 69 SER A C 1
ATOM 521 O O . SER A 1 87 ? -65.119 33.395 20.778 1.00 108.53 69 SER A O 1
ATOM 524 N N . ARG A 1 88 ? -65.546 33.051 18.564 1.00 103.43 70 ARG A N 1
ATOM 525 C CA . ARG A 1 88 ? -65.365 31.573 18.628 1.00 100.42 70 ARG A CA 1
ATOM 526 C C . ARG A 1 88 ? -63.881 31.248 18.849 1.00 98.72 70 ARG A C 1
ATOM 527 O O . ARG A 1 88 ? -63.585 30.291 19.610 1.00 96.59 70 ARG A O 1
ATOM 535 N N . LEU A 1 89 ? -62.992 32.007 18.200 1.00 94.48 71 LEU A N 1
ATOM 536 C CA . LEU A 1 89 ? -61.529 31.805 18.366 1.00 89.44 71 LEU A CA 1
ATOM 537 C C . LEU A 1 89 ? -61.211 31.802 19.872 1.00 91.49 71 LEU A C 1
ATOM 538 O O . LEU A 1 89 ? -60.597 30.825 20.344 1.00 88.06 71 LEU A O 1
ATOM 543 N N . LYS A 1 90 ? -61.658 32.845 20.588 1.00 95.45 72 LYS A N 1
ATOM 544 C CA . LYS A 1 90 ? -61.454 32.993 22.056 1.00 98.55 72 LYS A CA 1
ATOM 545 C C . LYS A 1 90 ? -61.911 31.714 22.769 1.00 97.22 72 LYS A C 1
ATOM 546 O O . LYS A 1 90 ? -61.094 31.114 23.485 1.00 95.86 72 LYS A O 1
ATOM 552 N N . SER A 1 91 ? -63.188 31.349 22.589 1.00 96.65 73 SER A N 1
ATOM 553 C CA . SER A 1 91 ? -63.834 30.164 23.220 1.00 97.27 73 SER A CA 1
ATOM 554 C C . SER A 1 91 ? -63.059 28.875 22.944 1.00 95.16 73 SER A C 1
ATOM 555 O O . SER A 1 91 ? -62.785 28.135 23.913 1.00 96.07 73 SER A O 1
ATOM 558 N N . LEU A 1 92 ? -62.756 28.604 21.673 1.00 91.38 74 LEU A N 1
ATOM 559 C CA . LEU A 1 92 ? -62.021 27.365 21.299 1.00 87.54 74 LEU A CA 1
ATOM 560 C C . LEU A 1 92 ? -60.655 27.293 21.988 1.00 81.80 74 LEU A C 1
ATOM 561 O O . LEU A 1 92 ? -60.384 26.274 22.640 1.00 80.58 74 LEU A O 1
ATOM 566 N N . VAL A 1 93 ? -59.859 28.356 21.884 1.00 79.54 75 VAL A N 1
ATOM 567 C CA . VAL A 1 93 ? -58.475 28.373 22.446 1.00 78.34 75 VAL A CA 1
ATOM 568 C C . VAL A 1 93 ? -58.449 28.535 23.974 1.00 78.15 75 VAL A C 1
ATOM 569 O O . VAL A 1 93 ? -57.809 27.702 24.634 1.00 76.57 75 VAL A O 1
ATOM 573 N N . LEU A 1 94 ? -59.135 29.541 24.515 1.00 82.70 76 LEU A N 1
ATOM 574 C CA . LEU A 1 94 ? -59.062 29.830 25.976 1.00 84.26 76 LEU A CA 1
ATOM 575 C C . LEU A 1 94 ? -60.064 29.035 26.836 1.00 87.43 76 LEU A C 1
ATOM 576 O O . LEU A 1 94 ? -59.629 28.556 27.897 1.00 92.36 76 LEU A O 1
ATOM 581 N N . ARG A 1 95 ? -61.331 28.883 26.431 1.00 90.19 77 ARG A N 1
ATOM 582 C CA . ARG A 1 95 ? -62.324 28.175 27.300 1.00 95.24 77 ARG A CA 1
ATOM 583 C C . ARG A 1 95 ? -62.641 26.777 26.752 1.00 92.59 77 ARG A C 1
ATOM 584 O O . ARG A 1 95 ? -63.797 26.338 26.891 1.00 92.80 77 ARG A O 1
ATOM 592 N N . ASN A 1 96 ? -61.631 26.106 26.190 1.00 89.39 78 ASN A N 1
ATOM 593 C CA . ASN A 1 96 ? -61.732 24.730 25.626 1.00 86.47 78 ASN A CA 1
ATOM 594 C C . ASN A 1 96 ? -63.146 24.427 25.107 1.00 87.42 78 ASN A C 1
ATOM 595 O O . ASN A 1 96 ? -63.772 23.499 25.636 1.00 85.20 78 ASN A O 1
ATOM 600 N N . ALA A 1 97 ? -63.604 25.152 24.083 1.00 89.98 79 ALA A N 1
ATOM 601 C CA . ALA A 1 97 ? -64.951 24.932 23.503 1.00 93.59 79 ALA A CA 1
ATOM 602 C C . ALA A 1 97 ? -64.898 23.769 22.503 1.00 96.49 79 ALA A C 1
ATOM 603 O O . ALA A 1 97 ? -63.780 23.406 22.073 1.00 94.57 79 ALA A O 1
ATOM 605 N N . MET A 1 98 ? -66.063 23.194 22.176 1.00 101.83 80 MET A N 1
ATOM 606 C CA . MET A 1 98 ? -66.146 22.070 21.205 1.00 103.87 80 MET A CA 1
ATOM 607 C C . MET A 1 98 ? -66.349 22.639 19.810 1.00 101.78 80 MET A C 1
ATOM 608 O O . MET A 1 98 ? -67.202 23.502 19.614 1.00 103.04 80 MET A O 1
ATOM 613 N N . PRO A 1 99 ? -65.581 22.157 18.806 1.00 98.69 81 PRO A N 1
ATOM 614 C CA . PRO A 1 99 ? -65.706 22.645 17.434 1.00 96.86 81 PRO A CA 1
ATOM 615 C C . PRO A 1 99 ? -67.053 22.195 16.849 1.00 100.38 81 PRO A C 1
ATOM 616 O O . PRO A 1 99 ? -67.444 21.070 17.091 1.00 98.78 81 PRO A O 1
ATOM 620 N N . LYS A 1 100 ? -67.705 23.075 16.082 1.00 102.90 82 LYS A N 1
ATOM 621 C CA . LYS A 1 100 ? -69.043 22.798 15.495 1.00 105.61 82 LYS A CA 1
ATOM 622 C C . LYS A 1 100 ? -68.968 22.641 13.973 1.00 102.86 82 LYS A C 1
ATOM 623 O O . LYS A 1 100 ? -69.952 22.153 13.405 1.00 104.58 82 LYS A O 1
ATOM 629 N N . ASN A 1 101 ? -67.855 23.028 13.343 1.00 100.80 83 ASN A N 1
ATOM 630 C CA . ASN A 1 101 ? -67.737 22.913 11.863 1.00 102.63 83 ASN A CA 1
ATOM 631 C C . ASN A 1 101 ? -66.287 22.603 11.460 1.00 103.37 83 ASN A C 1
ATOM 632 O O . ASN A 1 101 ? -65.410 22.605 12.340 1.00 100.48 83 ASN A O 1
ATOM 637 N N . ARG A 1 102 ? -66.057 22.392 10.159 1.00 108.93 84 ARG A N 1
ATOM 638 C CA . ARG A 1 102 ? -64.721 22.055 9.599 1.00 108.21 84 ARG A CA 1
ATOM 639 C C . ARG A 1 102 ? -63.652 23.056 10.049 1.00 103.37 84 ARG A C 1
ATOM 640 O O . ARG A 1 102 ? -62.575 22.604 10.477 1.00 103.17 84 ARG A O 1
ATOM 648 N N . SER A 1 103 ? -63.916 24.357 9.910 1.00 99.55 85 SER A N 1
ATOM 649 C CA . SER A 1 103 ? -62.910 25.380 10.303 1.00 94.32 85 SER A CA 1
ATOM 650 C C . SER A 1 103 ? -62.570 25.266 11.798 1.00 89.43 85 SER A C 1
ATOM 651 O O . SER A 1 103 ? -61.374 25.182 12.124 1.00 85.05 85 SER A O 1
ATOM 654 N N . GLU A 1 104 ? -63.581 25.213 12.669 1.00 88.76 86 GLU A N 1
ATOM 655 C CA . GLU A 1 104 ? -63.332 25.116 14.133 1.00 86.56 86 GLU A CA 1
ATOM 656 C C . GLU A 1 104 ? -62.578 23.821 14.468 1.00 85.06 86 GLU A C 1
ATOM 657 O O . GLU A 1 104 ? -61.747 23.855 15.389 1.00 85.15 86 GLU A O 1
ATOM 663 N N . GLN A 1 105 ? -62.832 22.735 13.735 1.00 86.80 87 GLN A N 1
ATOM 664 C CA . GLN A 1 105 ? -62.153 21.430 13.983 1.00 87.37 87 GLN A CA 1
ATOM 665 C C . GLN A 1 105 ? -60.652 21.538 13.689 1.00 84.56 87 GLN A C 1
ATOM 666 O O . GLN A 1 105 ? -59.860 20.811 14.345 1.00 81.01 87 GLN A O 1
ATOM 672 N N . GLU A 1 106 ? -60.289 22.367 12.706 1.00 83.69 88 GLU A N 1
ATOM 673 C CA . GLU A 1 106 ? -58.863 22.551 12.337 1.00 83.66 88 GLU A CA 1
ATOM 674 C C . GLU A 1 106 ? -58.220 23.461 13.390 1.00 81.67 88 GLU A C 1
ATOM 675 O O . GLU A 1 106 ? -57.014 23.277 13.663 1.00 85.50 88 GLU A O 1
ATOM 681 N N . ILE A 1 107 ? -58.994 24.397 13.952 1.00 78.20 89 ILE A N 1
ATOM 682 C CA . ILE A 1 107 ? -58.479 25.308 15.022 1.00 75.06 89 ILE A CA 1
ATOM 683 C C . ILE A 1 107 ? -58.244 24.476 16.289 1.00 73.72 89 ILE A C 1
ATOM 684 O O . ILE A 1 107 ? -57.114 24.500 16.802 1.00 71.78 89 ILE A O 1
ATOM 689 N N . ALA A 1 108 ? -59.258 23.738 16.746 1.00 75.98 90 ALA A N 1
ATOM 690 C CA . ALA A 1 108 ? -59.127 22.903 17.966 1.00 77.10 90 ALA A CA 1
ATOM 691 C C . ALA A 1 108 ? -57.966 21.916 17.807 1.00 74.02 90 ALA A C 1
ATOM 692 O O . ALA A 1 108 ? -57.316 21.597 18.818 1.00 73.29 90 ALA A O 1
ATOM 694 N N . GLY A 1 109 ? -57.735 21.443 16.580 1.00 74.03 91 GLY A N 1
ATOM 695 C CA . GLY A 1 109 ? -56.645 20.487 16.308 1.00 72.19 91 GLY A CA 1
ATOM 696 C C . GLY A 1 109 ? -55.294 21.139 16.511 1.00 69.52 91 GLY A C 1
ATOM 697 O O . GLY A 1 109 ? -54.459 20.565 17.236 1.00 68.07 91 GLY A O 1
ATOM 698 N N . TYR A 1 110 ? -55.102 22.315 15.912 1.00 68.48 92 TYR A N 1
ATOM 699 C CA . TYR A 1 110 ? -53.821 23.050 16.054 1.00 66.89 92 TYR A CA 1
ATOM 700 C C . TYR A 1 110 ? -53.645 23.417 17.533 1.00 65.52 92 TYR A C 1
ATOM 701 O O . TYR A 1 110 ? -52.546 23.231 18.084 1.00 66.60 92 TYR A O 1
ATOM 710 N N . ARG A 1 111 ? -54.732 23.886 18.156 1.00 65.42 93 ARG A N 1
ATOM 711 C CA . ARG A 1 111 ? -54.769 24.277 19.591 1.00 63.46 93 ARG A CA 1
ATOM 712 C C . ARG A 1 111 ? -54.209 23.143 20.457 1.00 63.14 93 ARG A C 1
ATOM 713 O O . ARG A 1 111 ? -53.332 23.421 21.297 1.00 62.25 93 ARG A O 1
ATOM 721 N N . ASP A 1 112 ? -54.726 21.923 20.268 1.00 62.56 94 ASP A N 1
ATOM 722 C CA . ASP A 1 112 ? -54.269 20.752 21.058 1.00 64.41 94 ASP A CA 1
ATOM 723 C C . ASP A 1 112 ? -52.797 20.465 20.735 1.00 64.19 94 ASP A C 1
ATOM 724 O O . ASP A 1 112 ? -52.013 20.247 21.678 1.00 62.26 94 ASP A O 1
ATOM 729 N N . ALA A 1 113 ? -52.429 20.458 19.453 1.00 67.79 95 ALA A N 1
ATOM 730 C CA . ALA A 1 113 ? -51.019 20.168 19.096 1.00 67.65 95 ALA A CA 1
ATOM 731 C C . ALA A 1 113 ? -50.107 21.199 19.768 1.00 64.20 95 ALA A C 1
ATOM 732 O O . ALA A 1 113 ? -49.143 20.782 20.454 1.00 60.84 95 ALA A O 1
ATOM 734 N N . LEU A 1 114 ? -50.450 22.482 19.608 1.00 62.07 96 LEU A N 1
ATOM 735 C CA . LEU A 1 114 ? -49.691 23.629 20.180 1.00 62.83 96 LEU A CA 1
ATOM 736 C C . LEU A 1 114 ? -49.575 23.466 21.702 1.00 62.41 96 LEU A C 1
ATOM 737 O O . LEU A 1 114 ? -48.453 23.583 22.235 1.00 59.99 96 LEU A O 1
ATOM 742 N N . ALA A 1 115 ? -50.708 23.211 22.362 1.00 62.63 97 ALA A N 1
ATOM 743 C CA . ALA A 1 115 ? -50.765 23.006 23.826 1.00 61.67 97 ALA A CA 1
ATOM 744 C C . ALA A 1 115 ? -49.759 21.937 24.252 1.00 62.10 97 ALA A C 1
ATOM 745 O O . ALA A 1 115 ? -49.028 22.168 25.241 1.00 65.20 97 ALA A O 1
ATOM 747 N N . LEU A 1 116 ? -49.732 20.815 23.528 1.00 61.88 98 LEU A N 1
ATOM 748 C CA . LEU A 1 116 ? -48.824 19.697 23.893 1.00 64.31 98 LEU A CA 1
ATOM 749 C C . LEU A 1 116 ? -47.361 20.113 23.740 1.00 63.95 98 LEU A C 1
ATOM 750 O O . LEU A 1 116 ? -46.568 19.787 24.638 1.00 67.61 98 LEU A O 1
ATOM 755 N N . ILE A 1 117 ? -47.018 20.752 22.624 1.00 62.44 99 ILE A N 1
ATOM 756 C CA . ILE A 1 117 ? -45.607 21.176 22.395 1.00 61.83 99 ILE A CA 1
ATOM 757 C C . ILE A 1 117 ? -45.175 22.138 23.505 1.00 61.68 99 ILE A C 1
ATOM 758 O O . ILE A 1 117 ? -44.081 21.936 24.051 1.00 59.48 99 ILE A O 1
ATOM 763 N N . HIS A 1 118 ? -46.003 23.132 23.839 1.00 62.76 100 HIS A N 1
ATOM 764 C CA . HIS A 1 118 ? -45.585 24.087 24.899 1.00 65.05 100 HIS A CA 1
ATOM 765 C C . HIS A 1 118 ? -45.344 23.375 26.233 1.00 65.91 100 HIS A C 1
ATOM 766 O O . HIS A 1 118 ? -44.451 23.819 26.962 1.00 72.05 100 HIS A O 1
ATOM 773 N N . GLU A 1 119 ? -46.066 22.289 26.505 1.00 67.08 101 GLU A N 1
ATOM 774 C CA . GLU A 1 119 ? -45.963 21.587 27.813 1.00 69.91 101 GLU A CA 1
ATOM 775 C C . GLU A 1 119 ? -45.069 20.350 27.771 1.00 66.59 101 GLU A C 1
ATOM 776 O O . GLU A 1 119 ? -44.737 19.879 28.868 1.00 75.54 101 GLU A O 1
ATOM 782 N N . SER A 1 120 ? -44.622 19.887 26.601 1.00 63.29 102 SER A N 1
ATOM 783 C CA . SER A 1 120 ? -43.845 18.616 26.603 1.00 64.35 102 SER A CA 1
ATOM 784 C C . SER A 1 120 ? -42.709 18.553 25.574 1.00 66.07 102 SER A C 1
ATOM 785 O O . SER A 1 120 ? -42.026 17.508 25.539 1.00 71.66 102 SER A O 1
ATOM 788 N N . ALA A 1 121 ? -42.506 19.596 24.773 1.00 63.27 103 ALA A N 1
ATOM 789 C CA . ALA A 1 121 ? -41.452 19.585 23.728 1.00 59.24 103 ALA A CA 1
ATOM 790 C C . ALA A 1 121 ? -40.134 18.950 24.207 1.00 58.55 103 ALA A C 1
ATOM 791 O O . ALA A 1 121 ? -39.558 18.154 23.442 1.00 57.04 103 ALA A O 1
ATOM 793 N N . THR A 1 122 ? -39.682 19.251 25.424 1.00 61.08 104 THR A N 1
ATOM 794 C CA . THR A 1 122 ? -38.375 18.718 25.907 1.00 65.22 104 THR A CA 1
ATOM 795 C C . THR A 1 122 ? -38.425 17.208 26.153 1.00 65.34 104 THR A C 1
ATOM 796 O O . THR A 1 122 ? -37.348 16.641 26.445 1.00 66.71 104 THR A O 1
ATOM 800 N N . HIS A 1 123 ? -39.607 16.593 26.039 1.00 65.24 105 HIS A N 1
ATOM 801 C CA . HIS A 1 123 ? -39.761 15.120 26.218 1.00 67.61 105 HIS A CA 1
ATOM 802 C C . HIS A 1 123 ? -40.094 14.452 24.882 1.00 68.46 105 HIS A C 1
ATOM 803 O O . HIS A 1 123 ? -40.141 13.213 24.837 1.00 73.25 105 HIS A O 1
ATOM 810 N N . MET A 1 124 ? -40.307 15.259 23.844 1.00 67.23 106 MET A N 1
ATOM 811 C CA . MET A 1 124 ? -40.708 14.766 22.505 1.00 63.87 106 MET A CA 1
ATOM 812 C C . MET A 1 124 ? -39.567 14.938 21.512 1.00 61.71 106 MET A C 1
ATOM 813 O O . MET A 1 124 ? -39.340 16.030 21.002 1.00 59.50 106 MET A O 1
ATOM 818 N N . PRO A 1 125 ? -38.834 13.855 21.180 1.00 60.60 107 PRO A N 1
ATOM 819 C CA . PRO A 1 1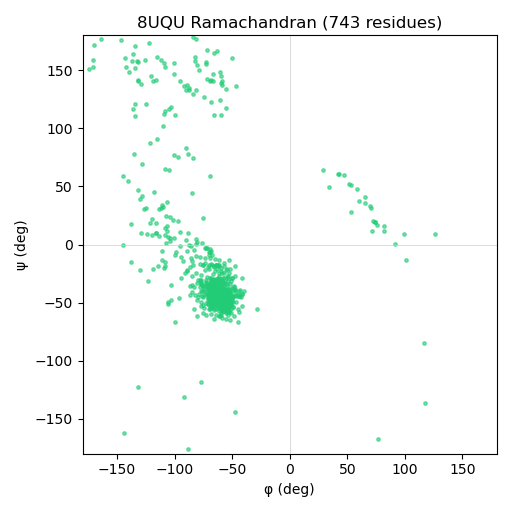25 ? -37.732 13.947 20.230 1.00 61.60 107 PRO A CA 1
ATOM 820 C C . PRO A 1 125 ? -38.280 14.150 18.815 1.00 63.01 107 PRO A C 1
ATOM 821 O O . PRO A 1 125 ? -39.475 14.004 18.634 1.00 62.83 107 PRO A O 1
ATOM 825 N N . PHE A 1 126 ? -37.405 14.517 17.874 1.00 64.06 108 PHE A N 1
ATOM 826 C CA . PHE A 1 126 ? -37.818 14.731 16.463 1.00 60.83 108 PHE A CA 1
ATOM 827 C C . PHE A 1 126 ? -37.656 13.396 15.749 1.00 62.04 108 PHE A C 1
ATOM 828 O O . PHE A 1 126 ? -36.600 13.162 15.129 1.00 61.82 108 PHE A O 1
ATOM 836 N N . SER A 1 127 ? -38.679 12.551 15.902 1.00 64.01 109 SER A N 1
ATOM 837 C CA . SER A 1 127 ? -38.773 11.178 15.348 1.00 67.53 109 SER A CA 1
ATOM 838 C C . SER A 1 127 ? -40.065 11.039 14.542 1.00 69.08 109 SER A C 1
ATOM 839 O O . SER A 1 127 ? -41.004 11.833 14.809 1.00 62.89 109 SER A O 1
ATOM 842 N N . GLU A 1 128 ? -40.125 10.061 13.624 1.00 70.96 110 GLU A N 1
ATOM 843 C CA . GLU A 1 128 ? -41.383 9.886 12.853 1.00 72.41 110 GLU A CA 1
ATOM 844 C C . GLU A 1 128 ? -42.551 9.755 13.827 1.00 68.76 110 GLU A C 1
ATOM 845 O O . GLU A 1 128 ? -43.618 10.313 13.537 1.00 67.10 110 GLU A O 1
ATOM 851 N N . GLY A 1 129 ? -42.338 9.018 14.924 1.00 68.17 111 GLY A N 1
ATOM 852 C CA . GLY A 1 129 ? -43.390 8.786 15.932 1.00 69.33 111 GLY A CA 1
ATOM 853 C C . GLY A 1 129 ? -43.999 10.082 16.433 1.00 66.45 111 GLY A C 1
ATOM 854 O O . GLY A 1 129 ? -45.246 10.200 16.433 1.00 63.37 111 GLY A O 1
ATOM 855 N N . VAL A 1 130 ? -43.143 11.020 16.833 1.00 64.05 112 VAL A N 1
ATOM 856 C CA . VAL A 1 130 ? -43.613 12.331 17.356 1.00 63.89 112 VAL A CA 1
ATOM 857 C C . VAL A 1 130 ? -44.298 13.114 16.235 1.00 63.22 112 VAL A C 1
ATOM 858 O O . VAL A 1 130 ? -45.384 13.681 16.488 1.00 66.47 112 VAL A O 1
ATOM 862 N N . VAL A 1 131 ? -43.700 13.141 15.045 1.00 61.53 113 VAL A N 1
ATOM 863 C CA . VAL A 1 131 ? -44.320 13.904 13.924 1.00 62.66 113 VAL A CA 1
ATOM 864 C C . VAL A 1 131 ? -45.718 13.335 13.643 1.00 63.59 113 VAL A C 1
ATOM 865 O O . VAL A 1 131 ? -46.669 14.126 13.539 1.00 65.39 113 VAL A O 1
ATOM 869 N N . LEU A 1 132 ? -45.838 12.011 13.546 1.00 65.77 114 LEU A N 1
ATOM 870 C CA . LEU A 1 132 ? -47.157 11.374 13.285 1.00 66.89 114 LEU A CA 1
ATOM 871 C C . LEU A 1 132 ? -48.095 11.665 14.462 1.00 66.04 114 LEU A C 1
ATOM 872 O O . LEU A 1 132 ? -49.298 11.869 14.233 1.00 64.20 114 LEU A O 1
ATOM 877 N N . GLN A 1 133 ? -47.546 11.702 15.675 1.00 67.69 115 GLN A N 1
ATOM 878 C CA . GLN A 1 133 ? -48.375 11.963 16.877 1.00 68.99 115 GLN A CA 1
ATOM 879 C C . GLN A 1 133 ? -49.001 13.352 16.756 1.00 67.43 115 GLN A C 1
ATOM 880 O O . GLN A 1 133 ? -50.228 13.469 16.968 1.00 67.79 115 GLN A O 1
ATOM 886 N N . LEU A 1 134 ? -48.177 14.352 16.431 1.00 65.32 116 LEU A N 1
ATOM 887 C CA . LEU A 1 134 ? -48.653 15.755 16.306 1.00 64.84 116 LEU A CA 1
ATOM 888 C C . LEU A 1 134 ? -49.622 15.863 15.134 1.00 65.86 116 LEU A C 1
ATOM 889 O O . LEU A 1 134 ? -50.688 16.489 15.302 1.00 66.49 116 LEU A O 1
ATOM 894 N N . HIS A 1 135 ? -49.282 15.247 14.004 1.00 68.25 117 HIS A N 1
ATOM 895 C CA . HIS A 1 135 ? -50.199 15.313 12.838 1.00 69.01 117 HIS A CA 1
ATOM 896 C C . HIS A 1 135 ? -51.553 14.720 13.252 1.00 68.09 117 HIS A C 1
ATOM 897 O O . HIS A 1 135 ? -52.583 15.310 12.886 1.00 70.30 117 HIS A O 1
ATOM 904 N N . THR A 1 136 ? -51.543 13.641 14.046 1.00 65.43 118 THR A N 1
ATOM 905 C CA . THR A 1 136 ? -52.810 12.993 14.486 1.00 68.00 118 THR A CA 1
ATOM 906 C C . THR A 1 136 ? -53.635 13.978 15.331 1.00 69.26 118 THR A C 1
ATOM 907 O O . THR A 1 136 ? -54.868 14.017 15.128 1.00 74.41 118 THR A O 1
ATOM 911 N N . LEU A 1 137 ? -52.999 14.738 16.234 1.00 69.60 119 LEU A N 1
ATOM 912 C CA . LEU A 1 137 ? -53.764 15.720 17.052 1.00 69.89 119 LEU A CA 1
ATOM 913 C C . LEU A 1 137 ? -54.362 16.787 16.139 1.00 69.36 119 LEU A C 1
ATOM 914 O O . LEU A 1 137 ? -55.556 17.068 16.274 1.00 71.26 119 LEU A O 1
ATOM 919 N N . LEU A 1 138 ? -53.537 17.353 15.260 1.00 69.01 120 LEU A N 1
ATOM 920 C CA . LEU A 1 138 ? -53.959 18.432 14.330 1.00 70.79 120 LEU A CA 1
ATOM 921 C C . LEU A 1 138 ? -55.271 18.046 13.626 1.00 76.46 120 LEU A C 1
ATOM 922 O O . LEU A 1 138 ? -56.125 18.935 13.395 1.00 82.93 120 LEU A O 1
ATOM 927 N N . TYR A 1 139 ? -55.447 16.762 13.319 1.00 76.90 121 TYR A N 1
ATOM 928 C CA . TYR A 1 139 ? -56.683 16.312 12.630 1.00 81.85 121 TYR A CA 1
ATOM 929 C C . TYR A 1 139 ? -57.441 15.322 13.516 1.00 83.93 121 TYR A C 1
ATOM 930 O O . TYR A 1 139 ? -57.880 14.284 13.005 1.00 93.53 121 TYR A O 1
ATOM 939 N N . ARG A 1 140 ? -57.591 15.621 14.803 1.00 82.20 122 ARG A N 1
ATOM 940 C CA . ARG A 1 140 ? -58.316 14.664 15.682 1.00 83.42 122 ARG A CA 1
ATOM 941 C C . ARG A 1 140 ? -59.789 15.075 15.775 1.00 84.85 122 ARG A C 1
ATOM 942 O O . ARG A 1 140 ? -60.561 14.288 16.338 1.00 86.66 122 ARG A O 1
ATOM 950 N N . TYR A 1 141 ? -60.158 16.265 15.284 1.00 85.79 123 TYR A N 1
ATOM 951 C CA . TYR A 1 141 ? -61.585 16.689 15.365 1.00 89.81 123 TYR A CA 1
ATOM 952 C C . TYR A 1 141 ? -62.250 16.544 13.985 1.00 95.48 123 TYR A C 1
ATOM 953 O O . TYR A 1 141 ? -63.446 16.862 13.867 1.00 93.80 123 TYR A O 1
ATOM 962 N N . MET A 1 142 ? -61.505 16.032 12.995 1.00 103.18 124 MET A N 1
ATOM 963 C CA . MET A 1 142 ? -61.999 15.839 11.602 1.00 106.76 124 MET A CA 1
ATOM 964 C C . MET A 1 142 ? -62.667 14.477 11.503 1.00 109.05 124 MET A C 1
ATOM 965 O O . MET A 1 142 ? -62.100 13.492 11.957 1.00 109.83 124 MET A O 1
ATOM 970 N N . PRO A 1 143 ? -63.871 14.365 10.901 1.00 114.65 125 PRO A N 1
ATOM 971 C CA . PRO A 1 143 ? -64.542 13.073 10.772 1.00 114.56 125 PRO A CA 1
ATOM 972 C C . PRO A 1 143 ? -64.063 12.310 9.528 1.00 111.25 125 PRO A C 1
ATOM 973 O O . PRO A 1 143 ? -63.260 11.419 9.706 1.00 104.59 125 PRO A O 1
ATOM 977 N N . ALA A 1 180 ? -40.148 10.784 3.342 1.00 116.16 162 ALA A N 1
ATOM 978 C CA . ALA A 1 180 ? -39.065 10.031 4.015 1.00 116.57 162 ALA A CA 1
ATOM 979 C C . ALA A 1 180 ? -38.754 10.685 5.370 1.00 111.09 162 ALA A C 1
ATOM 980 O O . ALA A 1 180 ? -37.598 11.098 5.575 1.00 106.16 162 ALA A O 1
ATOM 982 N N . MET A 1 181 ? -39.752 10.776 6.259 1.00 105.95 163 MET A N 1
ATOM 983 C CA . MET A 1 181 ? -39.534 11.385 7.603 1.00 104.55 163 MET A CA 1
ATOM 984 C C . MET A 1 181 ? -38.424 10.626 8.335 1.00 102.97 163 MET A C 1
ATOM 985 O O . MET A 1 181 ? -37.730 11.247 9.162 1.00 99.86 163 MET A O 1
ATOM 990 N N . ALA A 1 182 ? -38.266 9.337 8.029 1.00 105.98 164 ALA A N 1
ATOM 991 C CA . ALA A 1 182 ? -37.211 8.521 8.666 1.00 106.44 164 ALA A CA 1
ATOM 992 C C . ALA A 1 182 ? -35.845 9.056 8.230 1.00 105.08 164 ALA A C 1
ATOM 993 O O . ALA A 1 182 ? -34.924 9.098 9.070 1.00 106.68 164 ALA A O 1
ATOM 995 N N . ASP A 1 183 ? -35.746 9.487 6.970 1.00 104.40 165 ASP A N 1
ATOM 996 C CA . ASP A 1 183 ? -34.465 10.011 6.425 1.00 110.16 165 ASP A CA 1
ATOM 997 C C . ASP A 1 183 ? -34.240 11.444 6.951 1.00 99.49 165 ASP A C 1
ATOM 998 O O . ASP A 1 183 ? -33.069 11.806 7.193 1.00 95.13 165 ASP A O 1
ATOM 1003 N N . LEU A 1 184 ? -35.312 12.229 7.142 1.00 92.00 166 LEU A N 1
ATOM 1004 C CA . LEU A 1 184 ? -35.172 13.627 7.643 1.00 81.96 166 LEU A CA 1
ATOM 1005 C C . LEU A 1 184 ? -34.689 13.591 9.092 1.00 81.03 166 LEU A C 1
ATOM 1006 O O . LEU A 1 184 ? -33.614 14.169 9.378 1.00 81.74 166 LEU A O 1
ATOM 1011 N N . THR A 1 185 ? -35.483 12.958 9.962 1.00 75.67 167 THR A N 1
ATOM 1012 C CA . THR A 1 185 ? -35.194 12.809 11.410 1.00 71.99 167 THR A CA 1
ATOM 1013 C C . THR A 1 185 ? -33.814 12.179 11.608 1.00 72.54 167 THR A C 1
ATOM 1014 O O . THR A 1 185 ? -33.128 12.566 12.583 1.00 77.74 167 THR A O 1
ATOM 1018 N N . GLY A 1 186 ? -33.429 11.265 10.715 1.00 70.15 168 GLY A N 1
ATOM 1019 C CA . GLY A 1 186 ? -32.126 10.582 10.814 1.00 71.28 168 GLY A CA 1
ATOM 1020 C C . GLY A 1 186 ? -30.968 11.503 10.486 1.00 70.48 168 GLY A C 1
ATOM 1021 O O . GLY A 1 186 ? -29.962 11.447 11.211 1.00 74.42 168 GLY A O 1
ATOM 1022 N N . ARG A 1 187 ? -31.083 12.267 9.397 1.00 73.70 169 ARG A N 1
ATOM 1023 C CA . ARG A 1 187 ? -30.017 13.215 8.976 1.00 79.85 169 ARG A CA 1
ATOM 1024 C C . ARG A 1 187 ? -29.890 14.312 10.028 1.00 77.72 169 ARG A C 1
ATOM 1025 O O . ARG A 1 187 ? -28.746 14.696 10.345 1.00 76.40 169 ARG A O 1
ATOM 1033 N N . TYR A 1 188 ? -31.037 14.816 10.493 1.00 67.36 170 TYR A N 1
ATOM 1034 C CA . TYR A 1 188 ? -31.075 15.862 11.544 1.00 68.07 170 TYR A CA 1
ATOM 1035 C C . TYR A 1 188 ? -30.358 15.321 12.783 1.00 70.16 170 TYR A C 1
ATOM 1036 O O . TYR A 1 188 ? -29.421 15.975 13.301 1.00 72.93 170 TYR A O 1
ATOM 1045 N N . ALA A 1 189 ? -30.780 14.137 13.224 1.00 68.94 171 ALA A N 1
ATOM 1046 C CA . ALA A 1 189 ? -30.182 13.497 14.418 1.00 72.57 171 ALA A CA 1
ATOM 1047 C C . ALA A 1 189 ? -28.670 13.343 14.225 1.00 72.85 171 ALA A C 1
ATOM 1048 O O . ALA A 1 189 ? -27.897 13.633 15.167 1.00 74.60 171 ALA A O 1
ATOM 1050 N N . SER A 1 190 ? -28.279 12.925 13.026 1.00 75.00 172 SER A N 1
ATOM 1051 C CA . SER A 1 190 ? -26.853 12.701 12.690 1.00 75.94 172 SER A CA 1
ATOM 1052 C C . SER A 1 190 ? -26.092 14.038 12.679 1.00 73.17 172 SER A C 1
ATOM 1053 O O . SER A 1 190 ? -24.938 14.059 13.154 1.00 70.72 172 SER A O 1
ATOM 1056 N N . ALA A 1 191 ? -26.723 15.112 12.183 1.00 72.92 173 ALA A N 1
ATOM 1057 C CA . ALA A 1 191 ? -26.080 16.451 12.151 1.00 75.05 173 ALA A CA 1
ATOM 1058 C C . ALA A 1 191 ? -25.808 16.923 13.588 1.00 79.13 173 ALA A C 1
ATOM 1059 O O . ALA A 1 191 ? -24.705 17.462 13.816 1.00 81.91 173 ALA A O 1
ATOM 1061 N N . LEU A 1 192 ? -26.786 16.776 14.500 1.00 75.09 174 LEU A N 1
ATOM 1062 C CA . LEU A 1 192 ? -26.577 17.150 15.928 1.00 74.32 174 LEU A CA 1
ATOM 1063 C C . LEU A 1 192 ? -25.458 16.301 16.520 1.00 76.57 174 LEU A C 1
ATOM 1064 O O . LEU A 1 192 ? -24.463 16.873 16.995 1.00 82.73 174 LEU A O 1
ATOM 1069 N N . ASP A 1 193 ? -25.673 14.986 16.540 1.00 77.80 175 ASP A N 1
ATOM 1070 C CA . ASP A 1 193 ? -24.704 14.016 17.100 1.00 82.57 175 ASP A CA 1
ATOM 1071 C C . ASP A 1 193 ? -23.272 14.418 16.724 1.00 82.37 175 ASP A C 1
ATOM 1072 O O . ASP A 1 193 ? -22.420 14.396 17.621 1.00 87.20 175 ASP A O 1
ATOM 1077 N N . GLN A 1 194 ? -23.050 14.890 15.493 1.00 81.27 176 GLN A N 1
ATOM 1078 C CA . GLN A 1 194 ? -21.676 15.223 15.012 1.00 84.77 176 GLN A CA 1
ATOM 1079 C C . GLN A 1 194 ? -21.387 16.732 14.965 1.00 83.54 176 GLN A C 1
ATOM 1080 O O . GLN A 1 194 ? -20.293 17.097 14.489 1.00 80.69 176 GLN A O 1
ATOM 1086 N N . HIS A 1 195 ? -22.303 17.574 15.448 1.00 84.48 177 HIS A N 1
ATOM 1087 C CA . HIS A 1 195 ? -22.088 19.047 15.449 1.00 81.99 177 HIS A CA 1
ATOM 1088 C C . HIS A 1 195 ? -21.718 19.516 14.039 1.00 78.10 177 HIS A C 1
ATOM 1089 O O . HIS A 1 195 ? -20.704 20.210 13.913 1.00 82.63 177 HIS A O 1
ATOM 1096 N N . LEU A 1 196 ? -22.502 19.143 13.020 1.00 77.87 178 LEU A N 1
ATOM 1097 C CA . LEU A 1 196 ? -22.193 19.552 11.618 1.00 77.66 178 LEU A CA 1
ATOM 1098 C C . LEU A 1 196 ? -22.607 21.007 11.397 1.00 75.89 178 LEU A C 1
ATOM 1099 O O . LEU A 1 196 ? -22.174 21.593 10.380 1.00 79.51 178 LEU A O 1
ATOM 1104 N N . ALA A 1 197 ? -23.442 21.542 12.291 1.00 72.48 179 ALA A N 1
ATOM 1105 C CA . ALA A 1 197 ? -23.891 22.946 12.178 1.00 74.54 179 ALA A CA 1
ATOM 1106 C C . ALA A 1 197 ? -24.653 23.339 13.443 1.00 70.15 179 ALA A C 1
ATOM 1107 O O . ALA A 1 197 ? -25.243 22.459 14.072 1.00 68.67 179 ALA A O 1
ATOM 1109 N N . ASP A 1 198 ? -24.642 24.625 13.782 1.00 69.90 180 ASP A N 1
ATOM 1110 C CA . ASP A 1 198 ? -25.369 25.112 14.981 1.00 69.46 180 ASP A CA 1
ATOM 1111 C C . ASP A 1 198 ? -26.858 24.798 14.836 1.00 67.42 180 ASP A C 1
ATOM 1112 O O . ASP A 1 198 ? -27.384 24.787 13.726 1.00 69.79 180 ASP A O 1
ATOM 1117 N N . PRO A 1 199 ? -27.582 24.469 15.927 1.00 62.22 181 PRO A N 1
ATOM 1118 C CA . PRO A 1 199 ? -29.018 24.219 15.839 1.00 62.57 181 PRO A CA 1
ATOM 1119 C C . PRO A 1 199 ? -29.806 25.359 15.178 1.00 63.57 181 PRO A C 1
ATOM 1120 O O . PRO A 1 199 ? -30.842 25.068 14.633 1.00 69.49 181 PRO A O 1
ATOM 1124 N N . LEU A 1 200 ? -29.326 26.608 15.248 1.00 63.78 182 LEU A N 1
ATOM 1125 C CA . LEU A 1 200 ? -30.084 27.709 14.588 1.00 63.57 182 LEU A CA 1
ATOM 1126 C C . LEU A 1 200 ? -29.947 27.574 13.072 1.00 63.87 182 LEU A C 1
ATOM 1127 O O . LEU A 1 200 ? -30.551 28.383 12.360 1.00 64.51 182 LEU A O 1
ATOM 1132 N N . VAL A 1 201 ? -29.166 26.592 12.617 1.00 63.80 183 VAL A N 1
ATOM 1133 C CA . VAL A 1 201 ? -29.015 26.312 11.158 1.00 63.55 183 VAL A CA 1
ATOM 1134 C C . VAL A 1 201 ? -29.815 25.034 10.866 1.00 63.52 183 VAL A C 1
ATOM 1135 O O . VAL A 1 201 ? -30.666 25.071 9.959 1.00 66.11 183 VAL A O 1
ATOM 1139 N N . LEU A 1 202 ? -29.607 23.981 11.667 1.00 63.14 184 LEU A N 1
ATOM 1140 C CA . LEU A 1 202 ? -30.318 22.686 11.475 1.00 64.21 184 LEU A CA 1
ATOM 1141 C C . LEU A 1 202 ? -31.834 22.879 11.580 1.00 64.03 184 LEU A C 1
ATOM 1142 O O . LEU A 1 202 ? -32.543 22.455 10.656 1.00 71.95 184 LEU A O 1
ATOM 1147 N N . VAL A 1 203 ? -32.318 23.497 12.654 1.00 61.01 185 VAL A N 1
ATOM 1148 C CA . VAL A 1 203 ? -33.792 23.672 12.808 1.00 61.51 185 VAL A CA 1
ATOM 1149 C C . VAL A 1 203 ? -34.410 24.223 11.525 1.00 63.08 185 VAL A C 1
ATOM 1150 O O . VAL A 1 203 ? -35.253 23.553 10.929 1.00 61.70 185 VAL A O 1
ATOM 1154 N N . PRO A 1 204 ? -34.037 25.436 11.052 1.00 64.26 186 PRO A N 1
ATOM 1155 C CA . PRO A 1 204 ? -34.632 25.989 9.837 1.00 65.19 186 PRO A CA 1
ATOM 1156 C C . PRO A 1 204 ? -34.387 25.130 8.585 1.00 63.07 186 PRO A C 1
ATOM 1157 O O . PRO A 1 204 ? -35.320 24.999 7.835 1.00 64.43 186 PRO A O 1
ATOM 1161 N N . LEU A 1 205 ? -33.193 24.556 8.389 1.00 60.37 187 LEU A N 1
ATOM 1162 C CA . LEU A 1 205 ? -33.000 23.722 7.165 1.00 62.74 187 LEU A CA 1
ATOM 1163 C C . LEU A 1 205 ? -33.905 22.479 7.245 1.00 63.08 187 LEU A C 1
ATOM 1164 O O . LEU A 1 205 ? -34.506 22.099 6.215 1.00 65.76 187 LEU A O 1
ATOM 1169 N N . ALA A 1 206 ? -34.027 21.886 8.430 1.00 61.47 188 ALA A N 1
ATOM 1170 C CA . ALA A 1 206 ? -34.894 20.697 8.600 1.00 61.50 188 ALA A CA 1
ATOM 1171 C C . ALA A 1 206 ? -36.323 21.049 8.192 1.00 59.04 188 ALA A C 1
ATOM 1172 O O . ALA A 1 206 ? -36.978 20.215 7.574 1.00 66.14 188 ALA A O 1
ATOM 1174 N N . MET A 1 207 ? -36.792 22.239 8.556 1.00 60.21 189 MET A N 1
ATOM 1175 C CA . MET A 1 207 ? -38.175 22.645 8.195 1.00 63.41 189 MET A CA 1
ATOM 1176 C C . MET A 1 207 ? -38.255 22.916 6.686 1.00 65.31 189 MET A C 1
ATOM 1177 O O . MET A 1 207 ? -39.322 22.657 6.092 1.00 65.22 189 MET A O 1
ATOM 1182 N N . LEU A 1 208 ? -37.182 23.443 6.095 1.00 64.81 190 LEU A N 1
ATOM 1183 C CA . LEU A 1 208 ? -37.198 23.684 4.634 1.00 65.43 190 LEU A CA 1
ATOM 1184 C C . LEU A 1 208 ? -37.365 22.324 3.967 1.00 66.67 190 LEU A C 1
ATOM 1185 O O . LEU A 1 208 ? -38.238 22.188 3.074 1.00 70.22 190 LEU A O 1
ATOM 1190 N N . ASP A 1 209 ? -36.563 21.358 4.416 1.00 61.60 191 ASP A N 1
ATOM 1191 C CA . ASP A 1 209 ? -36.635 20.000 3.827 1.00 64.51 191 ASP A CA 1
ATOM 1192 C C . ASP A 1 209 ? -38.026 19.430 4.120 1.00 63.81 191 ASP A C 1
ATOM 1193 O O . ASP A 1 209 ? -38.659 18.938 3.184 1.00 68.69 191 ASP A O 1
ATOM 1198 N N . PHE A 1 210 ? -38.524 19.579 5.343 1.00 63.85 192 PHE A N 1
ATOM 1199 C CA . PHE A 1 210 ? -39.873 19.037 5.648 1.00 63.05 192 PHE A CA 1
ATOM 1200 C C . PHE A 1 210 ? -40.887 19.540 4.615 1.00 64.48 192 PHE A C 1
ATOM 1201 O O . PHE A 1 210 ? -41.593 18.707 4.044 1.00 65.39 192 PHE A O 1
ATOM 1209 N N . LEU A 1 211 ? -40.937 20.855 4.375 1.00 67.41 193 LEU A N 1
ATOM 1210 C CA . LEU A 1 211 ? -41.912 21.433 3.404 1.00 70.96 193 LEU A CA 1
ATOM 1211 C C . LEU A 1 211 ? -41.676 20.881 1.993 1.00 73.58 193 LEU A C 1
ATOM 1212 O O . LEU A 1 211 ? -42.693 20.609 1.318 1.00 75.21 193 LEU A O 1
ATOM 1217 N N . CYS A 1 212 ? -40.411 20.739 1.565 1.00 73.29 194 CYS A N 1
ATOM 1218 C CA . CYS A 1 212 ? -40.094 20.176 0.216 1.00 75.80 194 CYS A CA 1
ATOM 1219 C C . CYS A 1 212 ? -40.541 18.705 0.148 1.00 74.97 194 CYS A C 1
ATOM 1220 O O . CYS A 1 212 ? -41.221 18.342 -0.827 1.00 82.28 194 CYS A O 1
ATOM 1223 N N . ILE A 1 213 ? -40.185 17.908 1.157 1.00 74.63 195 ILE A N 1
ATOM 1224 C CA . ILE A 1 213 ? -40.581 16.473 1.274 1.00 70.65 195 ILE A CA 1
ATOM 1225 C C . ILE A 1 213 ? -42.107 16.349 1.170 1.00 68.18 195 ILE A C 1
ATOM 1226 O O . ILE A 1 213 ? -42.559 15.331 0.666 1.00 72.61 195 ILE A O 1
ATOM 1231 N N . HIS A 1 214 ? -42.858 17.354 1.631 1.00 70.59 196 HIS A N 1
ATOM 1232 C CA . HIS A 1 214 ? -44.350 17.339 1.614 1.00 74.86 196 HIS A CA 1
ATOM 1233 C C . HIS A 1 214 ? -44.805 15.947 2.057 1.00 72.72 196 HIS A C 1
ATOM 1234 O O . HIS A 1 214 ? -45.516 15.247 1.341 1.00 77.91 196 HIS A O 1
ATOM 1241 N N . PRO A 1 215 ? -44.453 15.530 3.292 1.00 71.01 197 PRO A N 1
ATOM 1242 C CA . PRO A 1 215 ? -44.752 14.183 3.776 1.00 70.75 197 PRO A CA 1
ATOM 1243 C C . PRO A 1 215 ? -46.215 13.795 3.996 1.00 69.76 197 PRO A C 1
ATOM 1244 O O . PRO A 1 215 ? -46.495 12.632 3.895 1.00 71.10 197 PRO A O 1
ATOM 1248 N N . PHE A 1 216 ? -47.086 14.733 4.341 1.00 71.95 198 PHE A N 1
ATOM 1249 C CA . PHE A 1 216 ? -48.499 14.326 4.550 1.00 76.63 198 PHE A CA 1
ATOM 1250 C C . PHE A 1 216 ? -49.340 14.878 3.415 1.00 81.86 198 PHE A C 1
ATOM 1251 O O . PHE A 1 216 ? -48.944 15.831 2.755 1.00 93.49 198 PHE A O 1
ATOM 1259 N N . PRO A 1 217 ? -50.499 14.268 3.107 1.00 87.29 199 PRO A N 1
ATOM 1260 C CA . PRO A 1 217 ? -51.353 14.808 2.056 1.00 89.72 199 PRO A CA 1
ATOM 1261 C C . PRO A 1 217 ? -51.844 16.205 2.481 1.00 90.11 199 PRO A C 1
ATOM 1262 O O . PRO A 1 217 ? -51.891 17.084 1.639 1.00 87.76 199 PRO A O 1
ATOM 1266 N N . ASP A 1 218 ? -52.087 16.391 3.788 1.00 90.55 200 ASP A N 1
ATOM 1267 C CA . ASP A 1 218 ? -52.607 17.670 4.343 1.00 90.02 200 ASP A CA 1
ATOM 1268 C C . ASP A 1 218 ? -51.858 18.123 5.603 1.00 86.86 200 ASP A C 1
ATOM 1269 O O . ASP A 1 218 ? -51.364 17.261 6.352 1.00 83.57 200 ASP A O 1
ATOM 1274 N N . GLY A 1 219 ? -51.820 19.441 5.826 1.00 87.86 201 GLY A N 1
ATOM 1275 C CA . GLY A 1 219 ? -51.231 20.052 7.037 1.00 85.31 201 GLY A CA 1
ATOM 1276 C C . GLY A 1 219 ? -49.725 20.225 7.024 1.00 80.88 201 GLY A C 1
ATOM 1277 O O . GLY A 1 219 ? -49.185 20.530 8.102 1.00 81.22 201 GLY A O 1
ATOM 1278 N N . ASN A 1 220 ? -49.071 20.143 5.866 1.00 79.05 202 ASN A N 1
ATOM 1279 C CA . ASN A 1 220 ? -47.588 20.280 5.854 1.00 78.25 202 ASN A CA 1
ATOM 1280 C C . ASN A 1 220 ? -47.168 21.670 6.348 1.00 74.66 202 ASN A C 1
ATOM 1281 O O . ASN A 1 220 ? -46.238 21.732 7.176 1.00 72.65 202 ASN A O 1
ATOM 1286 N N . GLY A 1 221 ? -47.843 22.732 5.904 1.00 74.42 203 GLY A N 1
ATOM 1287 C CA . GLY A 1 221 ? -47.483 24.099 6.342 1.00 71.04 203 GLY A CA 1
ATOM 1288 C C . GLY A 1 221 ? -47.629 24.263 7.845 1.00 67.30 203 GLY A C 1
ATOM 1289 O O . GLY A 1 221 ? -46.658 24.679 8.494 1.00 65.31 203 GLY A O 1
ATOM 1290 N N . ARG A 1 222 ? -48.805 23.922 8.374 1.00 67.88 204 ARG A N 1
ATOM 1291 C CA . ARG A 1 222 ? -49.078 24.027 9.828 1.00 65.69 204 ARG A CA 1
ATOM 1292 C C . ARG A 1 222 ? -48.125 23.096 10.570 1.00 64.70 204 ARG A C 1
ATOM 1293 O O . ARG A 1 222 ? -47.521 23.552 11.556 1.00 69.34 204 ARG A O 1
ATOM 1301 N N . MET A 1 223 ? -47.975 21.854 10.107 1.00 64.36 205 MET A N 1
ATOM 1302 C CA . MET A 1 223 ? -47.023 20.936 10.791 1.00 64.51 205 MET A CA 1
ATOM 1303 C C . MET A 1 223 ? -45.622 21.560 10.812 1.00 63.53 205 MET A C 1
ATOM 1304 O O . MET A 1 223 ? -44.950 21.421 11.846 1.00 65.21 205 MET A O 1
ATOM 1309 N N . SER A 1 224 ? -45.208 22.242 9.734 1.00 62.29 206 SER A N 1
ATOM 1310 C CA . SER A 1 224 ? -43.840 22.829 9.721 1.00 61.57 206 SER A CA 1
ATOM 1311 C C . SER A 1 224 ? -43.746 23.892 10.815 1.00 61.62 206 SER A C 1
ATOM 1312 O O . SER A 1 224 ? -42.698 23.970 11.482 1.00 61.26 206 SER A O 1
ATOM 1315 N N . ARG A 1 225 ? -44.815 24.666 10.992 1.00 62.77 207 ARG A N 1
ATOM 1316 C CA . ARG A 1 225 ? -44.816 25.741 12.020 1.00 65.42 207 ARG A CA 1
ATOM 1317 C C . ARG A 1 225 ? -44.863 25.133 13.427 1.00 63.15 207 ARG A C 1
ATOM 1318 O O . ARG A 1 225 ? -44.252 25.739 14.332 1.00 63.56 207 ARG A O 1
ATOM 1326 N N . LEU A 1 226 ? -45.573 24.012 13.599 1.00 61.49 208 LEU A N 1
ATOM 1327 C CA . LEU A 1 226 ? -45.648 23.344 14.924 1.00 62.76 208 LEU A CA 1
ATOM 1328 C C . LEU A 1 226 ? -44.271 22.757 15.261 1.00 62.82 208 LEU A C 1
ATOM 1329 O O . LEU A 1 226 ? -43.792 22.981 16.386 1.00 65.82 208 LEU A O 1
ATOM 1334 N N . LEU A 1 227 ? -43.653 22.061 14.304 1.00 63.17 209 LEU A N 1
ATOM 1335 C CA . LEU A 1 227 ? -42.313 21.443 14.497 1.00 60.80 209 LEU A CA 1
ATOM 1336 C C . LEU A 1 227 ? -41.255 22.532 14.744 1.00 59.35 209 LEU A C 1
ATOM 1337 O O . LEU A 1 227 ? -40.266 22.255 15.457 1.00 59.14 209 LEU A O 1
ATOM 1342 N N . THR A 1 228 ? -41.452 23.732 14.198 1.00 59.26 210 THR A N 1
ATOM 1343 C CA . THR A 1 228 ? -40.465 24.810 14.444 1.00 61.83 210 THR A CA 1
ATOM 1344 C C . THR A 1 228 ? -40.433 25.093 15.952 1.00 65.10 210 THR A C 1
ATOM 1345 O O . THR A 1 228 ? -39.317 25.172 16.499 1.00 68.65 210 THR A O 1
ATOM 1349 N N . LEU A 1 229 ? -41.605 25.185 16.599 1.00 64.54 211 LEU A N 1
ATOM 1350 C CA . LEU A 1 229 ? -41.673 25.464 18.062 1.00 71.45 211 LEU A CA 1
ATOM 1351 C C . LEU A 1 229 ? -41.017 24.320 18.830 1.00 70.10 211 LEU A C 1
ATOM 1352 O O . LEU A 1 229 ? -40.233 24.607 19.757 1.00 74.46 211 LEU A O 1
ATOM 1357 N N . LEU A 1 230 ? -41.320 23.085 18.426 1.00 64.36 212 LEU A N 1
ATOM 1358 C CA . LEU A 1 230 ? -40.792 21.860 19.077 1.00 61.33 212 LEU A CA 1
ATOM 1359 C C . LEU A 1 230 ? -39.260 21.866 19.061 1.00 64.62 212 LEU A C 1
ATOM 1360 O O . LEU A 1 230 ? -38.646 21.642 20.137 1.00 64.51 212 LEU A O 1
ATOM 1365 N N . LEU A 1 231 ? -38.668 22.117 17.891 1.00 61.24 213 LEU A N 1
ATOM 1366 C CA . LEU A 1 231 ? -37.186 22.090 17.767 1.00 61.26 213 LEU A CA 1
ATOM 1367 C C . LEU A 1 231 ? -36.563 23.288 18.491 1.00 60.96 213 LEU A C 1
ATOM 1368 O O . LEU A 1 231 ? -35.517 23.102 19.135 1.00 60.40 213 LEU A O 1
ATOM 1373 N N . LEU A 1 232 ? -37.181 24.464 18.408 1.00 61.53 214 LEU A N 1
ATOM 1374 C CA . LEU A 1 232 ? -36.610 25.627 19.132 1.00 61.44 214 LEU A CA 1
ATOM 1375 C C . LEU A 1 232 ? -36.598 25.315 20.635 1.00 61.50 214 LEU A C 1
ATOM 1376 O O . LEU A 1 232 ? -35.594 25.643 21.308 1.00 60.46 214 LEU A O 1
ATOM 1381 N N . TYR A 1 233 ? -37.663 24.699 21.147 1.00 59.42 215 TYR A N 1
ATOM 1382 C CA . TYR A 1 233 ? -37.654 24.364 22.593 1.00 58.99 215 TYR A CA 1
ATOM 1383 C C . TYR A 1 233 ? -36.519 23.380 22.896 1.00 59.90 215 TYR A C 1
ATOM 1384 O O . TYR A 1 233 ? -35.987 23.431 24.017 1.00 56.72 215 TYR A O 1
ATOM 1393 N N . HIS A 1 234 ? -36.158 22.506 21.948 1.00 61.40 216 HIS A N 1
ATOM 1394 C CA . HIS A 1 234 ? -35.066 21.551 22.273 1.00 59.79 216 HIS A CA 1
ATOM 1395 C C . HIS A 1 234 ? -33.753 22.297 22.531 1.00 60.65 216 HIS A C 1
ATOM 1396 O O . HIS A 1 234 ? -32.860 21.692 23.151 1.00 59.10 216 HIS A O 1
ATOM 1403 N N . PHE A 1 235 ? -33.649 23.556 22.096 1.00 59.82 217 PHE A N 1
ATOM 1404 C CA . PHE A 1 235 ? -32.392 24.322 22.298 1.00 60.15 217 PHE A CA 1
ATOM 1405 C C . PHE A 1 235 ? -32.664 25.525 23.207 1.00 62.49 217 PHE A C 1
ATOM 1406 O O . PHE A 1 235 ? -31.876 26.488 23.228 1.00 68.13 217 PHE A O 1
ATOM 1414 N N . ASP A 1 236 ? -33.776 25.443 23.930 1.00 63.64 218 ASP A N 1
ATOM 1415 C CA . ASP A 1 236 ? -34.235 26.450 24.923 1.00 64.17 218 ASP A CA 1
ATOM 1416 C C . ASP A 1 236 ? -34.458 27.839 24.291 1.00 65.08 218 ASP A C 1
ATOM 1417 O O . ASP A 1 236 ? -34.084 28.851 24.942 1.00 63.10 218 ASP A O 1
ATOM 1422 N N . TYR A 1 237 ? -34.982 27.876 23.056 1.00 61.25 219 TYR A N 1
ATOM 1423 C CA . TYR A 1 237 ? -35.385 29.131 22.368 1.00 59.03 219 TYR A CA 1
ATOM 1424 C C . TYR A 1 237 ? -36.894 29.228 22.627 1.00 62.67 219 TYR A C 1
ATOM 1425 O O . TYR A 1 237 ? -37.727 28.908 21.742 1.00 72.47 219 TYR A O 1
ATOM 1434 N N . ALA A 1 238 ? -37.217 29.608 23.864 1.00 63.08 220 ALA A N 1
ATOM 1435 C CA . ALA A 1 238 ? -38.601 29.690 24.388 1.00 70.23 220 ALA A CA 1
ATOM 1436 C C . ALA A 1 238 ? -39.352 30.965 23.994 1.00 67.92 220 ALA A C 1
ATOM 1437 O O . ALA A 1 238 ? -40.520 31.080 24.414 1.00 70.00 220 ALA A O 1
ATOM 1439 N N . VAL A 1 239 ? -38.769 31.864 23.201 1.00 64.21 221 VAL A N 1
ATOM 1440 C CA . VAL A 1 239 ? -39.538 33.113 22.911 1.00 65.18 221 VAL A CA 1
ATOM 1441 C C . VAL A 1 239 ? -40.901 32.740 22.315 1.00 66.15 221 VAL A C 1
ATOM 1442 O O . VAL A 1 239 ? -41.886 33.447 22.621 1.00 68.64 221 VAL A O 1
ATOM 1446 N N . GLY A 1 240 ? -40.966 31.629 21.576 1.00 67.73 222 GLY A N 1
ATOM 1447 C CA . GLY A 1 240 ? -42.221 31.190 20.931 1.00 71.49 222 GLY A CA 1
ATOM 1448 C C . GLY A 1 240 ? -43.390 31.062 21.897 1.00 69.33 222 GLY A C 1
ATOM 1449 O O . GLY A 1 240 ? -44.549 31.072 21.423 1.00 68.92 222 GLY A O 1
ATOM 1450 N N . ARG A 1 241 ? -43.102 30.922 23.192 1.00 68.31 223 ARG A N 1
ATOM 1451 C CA . ARG A 1 241 ? -44.164 30.776 24.221 1.00 67.60 223 ARG A CA 1
ATOM 1452 C C . ARG A 1 241 ? -44.774 32.138 24.586 1.00 67.06 223 ARG A C 1
ATOM 1453 O O . ARG A 1 241 ? -45.979 32.162 24.884 1.00 68.56 223 ARG A O 1
ATOM 1461 N N . TYR A 1 242 ? -44.005 33.231 24.512 1.00 67.82 224 TYR A N 1
ATOM 1462 C CA . TYR A 1 242 ? -44.536 34.553 24.954 1.00 71.06 224 TYR A CA 1
ATOM 1463 C C . TYR A 1 242 ? -44.805 35.480 23.755 1.00 72.27 224 TYR A C 1
ATOM 1464 O O . TYR A 1 242 ? -45.505 36.509 23.920 1.00 68.91 224 TYR A O 1
ATOM 1473 N N . ILE A 1 243 ? -44.268 35.130 22.586 1.00 71.48 225 ILE A N 1
ATOM 1474 C CA . ILE A 1 243 ? -44.490 35.910 21.331 1.00 71.73 225 ILE A CA 1
ATOM 1475 C C . ILE A 1 243 ? -44.801 34.890 20.233 1.00 73.81 225 ILE A C 1
ATOM 1476 O O . ILE A 1 243 ? -43.959 34.003 20.000 1.00 82.78 225 ILE A O 1
ATOM 1481 N N . SER A 1 244 ? -45.972 35.010 19.605 1.00 74.09 226 SER A N 1
ATOM 1482 C CA . SER A 1 244 ? -46.424 34.070 18.543 1.00 72.59 226 SER A CA 1
ATOM 1483 C C . SER A 1 244 ? -45.549 34.163 17.288 1.00 73.24 226 SER A C 1
ATOM 1484 O O . SER A 1 244 ? -45.599 35.209 16.609 1.00 71.68 226 SER A O 1
ATOM 1487 N N . LEU A 1 245 ? -44.779 33.104 17.004 1.00 74.79 227 LEU A N 1
ATOM 1488 C CA . LEU A 1 245 ? -43.929 33.046 15.782 1.00 76.33 227 LEU A CA 1
ATOM 1489 C C . LEU A 1 245 ? -44.824 32.953 14.548 1.00 72.02 227 LEU A C 1
ATOM 1490 O O . LEU A 1 245 ? -44.474 33.568 13.525 1.00 72.54 227 LEU A O 1
ATOM 1495 N N . GLU A 1 246 ? -45.891 32.151 14.630 1.00 68.57 228 GLU A N 1
ATOM 1496 C CA . GLU A 1 246 ? -46.807 32.026 13.475 1.00 70.67 228 GLU A CA 1
ATOM 1497 C C . GLU A 1 246 ? -47.267 33.443 13.109 1.00 73.22 228 GLU A C 1
ATOM 1498 O O . GLU A 1 246 ? -47.180 33.789 11.915 1.00 73.75 228 GLU A O 1
ATOM 1504 N N . ARG A 1 247 ? -47.711 34.233 14.103 1.00 72.71 229 ARG A N 1
ATOM 1505 C CA . ARG A 1 247 ? -48.161 35.627 13.834 1.00 75.03 229 ARG A CA 1
ATOM 1506 C C . ARG A 1 247 ? -47.015 36.433 13.214 1.00 73.83 229 ARG A C 1
ATOM 1507 O O . ARG A 1 247 ? -47.249 37.100 12.192 1.00 79.21 229 ARG A O 1
ATOM 1515 N N . ILE A 1 248 ? -45.833 36.400 13.827 1.00 70.21 230 ILE A N 1
ATOM 1516 C CA . ILE A 1 248 ? -44.692 37.177 13.264 1.00 73.01 230 ILE A CA 1
ATOM 1517 C C . ILE A 1 248 ? -44.494 36.801 11.797 1.00 73.71 230 ILE A C 1
ATOM 1518 O O . ILE A 1 248 ? -44.220 37.736 11.002 1.00 73.38 230 ILE A O 1
ATOM 1523 N N . PHE A 1 249 ? -44.615 35.507 11.460 1.00 74.89 231 PHE A N 1
ATOM 1524 C CA . PHE A 1 249 ? -44.462 35.098 10.038 1.00 74.81 231 PHE A CA 1
ATOM 1525 C C . PHE A 1 249 ? -45.594 35.718 9.204 1.00 73.62 231 PHE A C 1
ATOM 1526 O O . PHE A 1 249 ? -45.313 36.319 8.151 1.00 74.96 231 PHE A O 1
ATOM 1534 N N . GLU A 1 250 ? -46.835 35.599 9.683 1.00 71.73 232 GLU A N 1
ATOM 1535 C CA . GLU A 1 250 ? -48.021 36.137 8.962 1.00 73.79 232 GLU A CA 1
ATOM 1536 C C . GLU A 1 250 ? -47.863 37.644 8.727 1.00 75.43 232 GLU A C 1
ATOM 1537 O O . GLU A 1 250 ? -48.389 38.131 7.716 1.00 81.93 232 GLU A O 1
ATOM 1543 N N . GLU A 1 251 ? -47.190 38.354 9.633 1.00 74.88 233 GLU A N 1
ATOM 1544 C CA . GLU A 1 251 ? -47.003 39.822 9.463 1.00 79.34 233 GLU A CA 1
ATOM 1545 C C . GLU A 1 251 ? -45.934 40.097 8.399 1.00 79.23 233 GLU A C 1
ATOM 1546 O O . GLU A 1 251 ? -45.870 41.235 7.933 1.00 79.40 233 GLU A O 1
ATOM 1552 N N . THR A 1 252 ? -45.113 39.099 8.065 1.00 82.23 234 THR A N 1
ATOM 1553 C CA . THR A 1 252 ? -44.064 39.226 7.012 1.00 84.97 234 THR A CA 1
ATOM 1554 C C . THR A 1 252 ? -44.315 38.093 6.008 1.00 86.75 234 THR A C 1
ATOM 1555 O O . THR A 1 252 ? -43.351 37.564 5.408 1.00 86.29 234 THR A O 1
ATOM 1559 N N . LYS A 1 253 ? -45.601 37.757 5.874 1.00 84.93 235 LYS A N 1
ATOM 1560 C CA . LYS A 1 253 ? -46.169 36.703 4.996 1.00 83.90 235 LYS A CA 1
ATOM 1561 C C . LYS A 1 253 ? -45.476 36.707 3.626 1.00 84.47 235 LYS A C 1
ATOM 1562 O O . LYS A 1 253 ? -44.998 35.626 3.220 1.00 82.69 235 LYS A O 1
ATOM 1568 N N . GLU A 1 254 ? -45.409 37.859 2.944 1.00 85.48 236 GLU A N 1
ATOM 1569 C CA . GLU A 1 254 ? -44.748 37.896 1.607 1.00 89.68 236 GLU A CA 1
ATOM 1570 C C . GLU A 1 254 ? -43.329 37.328 1.726 1.00 83.50 236 GLU A C 1
ATOM 1571 O O . GLU A 1 254 ? -43.025 36.370 0.997 1.00 86.08 236 GLU A O 1
ATOM 1577 N N . GLY A 1 255 ? -42.512 37.873 2.632 1.00 79.58 237 GLY A N 1
ATOM 1578 C CA . GLY A 1 255 ? -41.121 37.404 2.804 1.00 80.28 237 GLY A CA 1
ATOM 1579 C C . GLY A 1 255 ? -41.048 35.920 3.134 1.00 81.44 237 GLY A C 1
ATOM 1580 O O . GLY A 1 255 ? -40.161 35.226 2.587 1.00 75.91 237 GLY A O 1
ATOM 1581 N N . TYR A 1 256 ? -41.942 35.458 4.013 1.00 82.72 238 TYR A N 1
ATOM 1582 C CA . TYR A 1 256 ? -42.007 34.035 4.436 1.00 76.61 238 TYR A CA 1
ATOM 1583 C C . TYR A 1 256 ? -42.111 33.123 3.215 1.00 77.02 238 TYR A C 1
ATOM 1584 O O . TYR A 1 256 ? -41.241 32.251 3.042 1.00 81.66 238 TYR A O 1
ATOM 1593 N N . TYR A 1 257 ? -43.104 33.367 2.358 1.00 74.87 239 TYR A N 1
ATOM 1594 C CA . TYR A 1 257 ? -43.297 32.476 1.187 1.00 74.39 239 TYR A CA 1
ATOM 1595 C C . TYR A 1 257 ? -42.239 32.737 0.107 1.00 75.27 239 TYR A C 1
ATOM 1596 O O . TYR A 1 257 ? -41.814 31.745 -0.509 1.00 80.95 239 TYR A O 1
ATOM 1605 N N . GLU A 1 258 ? -41.806 33.986 -0.097 1.00 76.77 240 GLU A N 1
ATOM 1606 C CA . GLU A 1 258 ? -40.788 34.271 -1.152 1.00 78.82 240 GLU A CA 1
ATOM 1607 C C . GLU A 1 258 ? -39.481 33.545 -0.840 1.00 74.47 240 GLU A C 1
ATOM 1608 O O . GLU A 1 258 ? -38.938 32.922 -1.750 1.00 82.64 240 GLU A O 1
ATOM 1614 N N . THR A 1 259 ? -38.988 33.664 0.388 1.00 72.27 241 THR A N 1
ATOM 1615 C CA . THR A 1 259 ? -37.720 33.026 0.829 1.00 70.75 241 THR A CA 1
ATOM 1616 C C . THR A 1 259 ? -37.850 31.499 0.765 1.00 69.25 241 THR A C 1
ATOM 1617 O O . THR A 1 259 ? -36.873 30.850 0.315 1.00 64.02 241 THR A O 1
ATOM 1621 N N . LEU A 1 260 ? -38.983 30.944 1.214 1.00 69.88 242 LEU A N 1
ATOM 1622 C CA . LEU A 1 260 ? -39.156 29.464 1.142 1.00 73.24 242 LEU A CA 1
ATOM 1623 C C . LEU A 1 260 ? -39.092 29.006 -0.318 1.00 73.10 242 LEU A C 1
ATOM 1624 O O . LEU A 1 260 ? -38.397 28.007 -0.594 1.00 73.34 242 LEU A O 1
ATOM 1629 N N . GLU A 1 261 ? -39.760 29.730 -1.215 1.00 72.94 243 GLU A N 1
ATOM 1630 C CA . GLU A 1 261 ? -39.753 29.339 -2.644 1.00 76.34 243 GLU A CA 1
ATOM 1631 C C . GLU A 1 261 ? -38.358 29.570 -3.239 1.00 74.43 243 GLU A C 1
ATOM 1632 O O . GLU A 1 261 ? -37.879 28.691 -3.984 1.00 78.35 243 GLU A O 1
ATOM 1638 N N . ALA A 1 262 ? -37.725 30.693 -2.907 1.00 73.04 244 ALA A N 1
ATOM 1639 C CA . ALA A 1 262 ? -36.375 30.993 -3.438 1.00 72.58 244 ALA A CA 1
ATOM 1640 C C . ALA A 1 262 ? -35.378 29.935 -2.959 1.00 71.64 244 ALA A C 1
ATOM 1641 O O . ALA A 1 262 ? -34.611 29.433 -3.798 1.00 70.94 244 ALA A O 1
ATOM 1643 N N . SER A 1 263 ? -35.409 29.605 -1.662 1.00 72.00 245 SER A N 1
ATOM 1644 C CA . SER A 1 263 ? -34.465 28.609 -1.091 1.00 72.64 245 SER A CA 1
ATOM 1645 C C . SER A 1 263 ? -34.851 27.181 -1.480 1.00 73.41 245 SER A C 1
ATOM 1646 O O . SER A 1 263 ? -33.983 26.302 -1.331 1.00 76.91 245 SER A O 1
ATOM 1649 N N . SER A 1 264 ? -36.086 26.941 -1.929 1.00 72.58 246 SER A N 1
ATOM 1650 C CA . SER A 1 264 ? -36.453 25.552 -2.324 1.00 76.10 246 SER A CA 1
ATOM 1651 C C . SER A 1 264 ? -36.263 25.369 -3.838 1.00 74.68 246 SER A C 1
ATOM 1652 O O . SER A 1 264 ? -36.645 24.312 -4.363 1.00 72.49 246 SER A O 1
ATOM 1655 N N . GLN A 1 265 ? -35.614 26.335 -4.490 1.00 78.12 247 GLN A N 1
ATOM 1656 C CA . GLN A 1 265 ? -35.386 26.289 -5.955 1.00 78.28 247 GLN A CA 1
ATOM 1657 C C . GLN A 1 265 ? -34.123 25.449 -6.193 1.00 75.15 247 GLN A C 1
ATOM 1658 O O . GLN A 1 265 ? -33.116 25.711 -5.531 1.00 74.36 247 GLN A O 1
ATOM 1664 N N . GLY A 1 266 ? -34.179 24.463 -7.090 1.00 79.50 248 GLY A N 1
ATOM 1665 C CA . GLY A 1 266 ? -33.020 23.584 -7.354 1.00 79.32 248 GLY A CA 1
ATOM 1666 C C . GLY A 1 266 ? -32.770 22.625 -6.195 1.00 77.95 248 GLY A C 1
ATOM 1667 O O . GLY A 1 266 ? -31.722 21.964 -6.180 1.00 76.40 248 GLY A O 1
ATOM 1668 N N . TRP A 1 267 ? -33.720 22.538 -5.263 1.00 77.10 249 TRP A N 1
ATOM 1669 C CA . TRP A 1 267 ? -33.614 21.659 -4.071 1.00 74.59 249 TRP A CA 1
ATOM 1670 C C . TRP A 1 267 ? -33.415 20.195 -4.474 1.00 74.57 249 TRP A C 1
ATOM 1671 O O . TRP A 1 267 ? -32.556 19.537 -3.873 1.00 77.31 249 TRP A O 1
ATOM 1682 N N . HIS A 1 268 ? -34.177 19.708 -5.454 1.00 77.70 250 HIS A N 1
ATOM 1683 C CA . HIS A 1 268 ? -34.066 18.276 -5.851 1.00 83.75 250 HIS A CA 1
ATOM 1684 C C . HIS A 1 268 ? -32.645 17.931 -6.324 1.00 86.80 250 HIS A C 1
ATOM 1685 O O . HIS A 1 268 ? -32.241 16.781 -6.104 1.00 89.26 250 HIS A O 1
ATOM 1692 N N . GLN A 1 269 ? -31.911 18.884 -6.908 1.00 90.86 251 GLN A N 1
ATOM 1693 C CA . GLN A 1 269 ? -30.526 18.642 -7.404 1.00 92.34 251 GLN A CA 1
ATOM 1694 C C . GLN A 1 269 ? -29.511 18.823 -6.262 1.00 90.59 251 GLN A C 1
ATOM 1695 O O . GLN A 1 269 ? -28.358 18.404 -6.440 1.00 92.92 251 GLN A O 1
ATOM 1701 N N . GLY A 1 270 ? -29.921 19.424 -5.137 1.00 87.20 252 GLY A N 1
ATOM 1702 C CA . GLY A 1 270 ? -29.003 19.699 -4.012 1.00 82.47 252 GLY A CA 1
ATOM 1703 C C . GLY A 1 270 ? -28.203 20.977 -4.260 1.00 84.10 252 GLY A C 1
ATOM 1704 O O . GLY A 1 270 ? -27.252 21.229 -3.512 1.00 83.65 252 GLY A O 1
ATOM 1705 N N . GLN A 1 271 ? -28.596 21.761 -5.272 1.00 86.34 253 GLN A N 1
ATOM 1706 C CA . GLN A 1 271 ? -27.935 23.034 -5.670 1.00 87.35 253 GLN A CA 1
ATOM 1707 C C . GLN A 1 271 ? -28.758 24.246 -5.203 1.00 83.91 253 GLN A C 1
ATOM 1708 O O . GLN A 1 271 ? -28.590 25.325 -5.789 1.00 87.25 253 GLN A O 1
ATOM 1714 N N . HIS A 1 272 ? -29.595 24.086 -4.176 1.00 79.74 254 HIS A N 1
ATOM 1715 C CA . HIS A 1 272 ? -30.437 25.212 -3.685 1.00 73.82 254 HIS A CA 1
ATOM 1716 C C . HIS A 1 272 ? -29.627 26.107 -2.746 1.00 73.46 254 HIS A C 1
ATOM 1717 O O . HIS A 1 272 ? -28.631 25.612 -2.181 1.00 74.43 254 HIS A O 1
ATOM 1724 N N . ASP A 1 273 ? -30.071 27.362 -2.599 1.00 74.14 255 ASP A N 1
ATOM 1725 C CA . ASP A 1 273 ? -29.452 28.417 -1.745 1.00 76.03 255 ASP A CA 1
ATOM 1726 C C . ASP A 1 273 ? -30.348 28.654 -0.523 1.00 75.80 255 ASP A C 1
ATOM 1727 O O . ASP A 1 273 ? -31.458 29.194 -0.699 1.00 74.37 255 ASP A O 1
ATOM 1732 N N . VAL A 1 274 ? -29.850 28.343 0.674 1.00 72.81 256 VAL A N 1
ATOM 1733 C CA . VAL A 1 274 ? -30.680 28.487 1.908 1.00 69.85 256 VAL A CA 1
ATOM 1734 C C . VAL A 1 274 ? -30.555 29.876 2.539 1.00 69.28 256 VAL A C 1
ATOM 1735 O O . VAL A 1 274 ? -31.332 30.133 3.481 1.00 70.12 256 VAL A O 1
ATOM 1739 N N . LYS A 1 275 ? -29.672 30.744 2.033 1.00 70.02 257 LYS A N 1
ATOM 1740 C CA . LYS A 1 275 ? -29.483 32.077 2.677 1.00 68.71 257 LYS A CA 1
ATOM 1741 C C . LYS A 1 275 ? -30.799 32.858 2.708 1.00 66.82 257 LYS A C 1
ATOM 1742 O O . LYS A 1 275 ? -31.126 33.438 3.737 1.00 69.31 257 LYS A O 1
ATOM 1748 N N . PRO A 1 276 ? -31.620 32.910 1.636 1.00 67.63 258 PRO A N 1
ATOM 1749 C CA . PRO A 1 276 ? -32.883 33.652 1.702 1.00 68.83 258 PRO A CA 1
ATOM 1750 C C . PRO A 1 276 ? -33.770 33.198 2.877 1.00 68.38 258 PRO A C 1
ATOM 1751 O O . PRO A 1 276 ? -34.241 34.046 3.612 1.00 71.62 258 PRO A O 1
ATOM 1755 N N . TRP A 1 277 ? -33.935 31.882 3.048 1.00 67.64 259 TRP A N 1
ATOM 1756 C CA . TRP A 1 277 ? -34.771 31.317 4.143 1.00 67.02 259 TRP A CA 1
ATOM 1757 C C . TRP A 1 277 ? -34.108 31.549 5.505 1.00 69.81 259 TRP A C 1
ATOM 1758 O O . TRP A 1 277 ? -34.827 32.025 6.393 1.00 75.29 259 TRP A O 1
ATOM 1769 N N . LEU A 1 278 ? -32.809 31.246 5.665 1.00 70.07 260 LEU A N 1
ATOM 1770 C CA . LEU A 1 278 ? -32.139 31.497 6.978 1.00 71.65 260 LEU A CA 1
ATOM 1771 C C . LEU A 1 278 ? -32.283 32.974 7.366 1.00 73.94 260 LEU A C 1
ATOM 1772 O O . LEU A 1 278 ? -32.789 33.247 8.472 1.00 77.36 260 LEU A O 1
ATOM 1777 N N . ASP A 1 279 ? -31.825 33.889 6.509 1.00 72.40 261 ASP A N 1
ATOM 1778 C CA . ASP A 1 279 ? -31.924 35.336 6.839 1.00 73.02 261 ASP A CA 1
ATOM 1779 C C . ASP A 1 279 ? -33.346 35.665 7.303 1.00 72.91 261 ASP A C 1
ATOM 1780 O O . ASP A 1 279 ? -33.474 36.365 8.334 1.00 71.31 261 ASP A O 1
ATOM 1785 N N . TYR A 1 280 ? -34.363 35.154 6.598 1.00 70.14 262 TYR A N 1
ATOM 1786 C CA . TYR A 1 280 ? -35.766 35.465 6.977 1.00 69.11 262 TYR A CA 1
ATOM 1787 C C . TYR A 1 280 ? -36.118 34.877 8.345 1.00 71.17 262 TYR A C 1
ATOM 1788 O O . TYR A 1 280 ? -36.753 35.586 9.164 1.00 73.81 262 TYR A O 1
ATOM 1797 N N . PHE A 1 281 ? -35.752 33.609 8.549 1.00 69.09 263 PHE A N 1
ATOM 1798 C CA . PHE A 1 281 ? -36.044 32.876 9.809 1.00 68.05 263 PHE A CA 1
ATOM 1799 C C . PHE A 1 281 ? -35.391 33.607 10.978 1.00 68.86 263 PHE A C 1
ATOM 1800 O O . PHE A 1 281 ? -36.129 34.033 11.879 1.00 73.45 263 PHE A O 1
ATOM 1808 N N . TRP A 1 282 ? -34.064 33.764 10.941 1.00 69.05 264 TRP A N 1
ATOM 1809 C CA . TRP A 1 282 ? -33.344 34.470 12.034 1.00 65.21 264 TRP A CA 1
ATOM 1810 C C . TRP A 1 282 ? -33.967 35.848 12.257 1.00 67.63 264 TRP A C 1
ATOM 1811 O O . TRP A 1 282 ? -34.082 36.250 13.427 1.00 75.12 264 TRP A O 1
ATOM 1822 N N . GLY A 1 283 ? -34.367 36.522 11.175 1.00 67.69 265 GLY A N 1
ATOM 1823 C CA . GLY A 1 283 ? -35.000 37.852 11.271 1.00 68.95 265 GLY A CA 1
ATOM 1824 C C . GLY A 1 283 ? -36.292 37.805 12.071 1.00 69.06 265 GLY A C 1
ATOM 1825 O O . GLY A 1 283 ? -36.475 38.671 12.946 1.00 72.84 265 GLY A O 1
ATOM 1826 N N . ALA A 1 284 ? -37.161 36.832 11.777 1.00 70.34 266 ALA A N 1
ATOM 1827 C CA . ALA A 1 284 ? -38.450 36.678 12.494 1.00 69.46 266 ALA A CA 1
ATOM 1828 C C . ALA A 1 284 ? -38.175 36.316 13.953 1.00 67.73 266 ALA A C 1
ATOM 1829 O O . ALA A 1 284 ? -38.887 36.794 14.854 1.00 68.90 266 ALA A O 1
ATOM 1831 N N . LEU A 1 285 ? -37.152 35.501 14.166 1.00 68.34 267 LEU A N 1
ATOM 1832 C CA . LEU A 1 285 ? -36.807 35.070 15.537 1.00 69.47 267 LEU A CA 1
ATOM 1833 C C . LEU A 1 285 ? -36.339 36.318 16.298 1.00 70.23 267 LEU A C 1
ATOM 1834 O O . LEU A 1 285 ? -36.734 36.472 17.469 1.00 70.56 267 LEU A O 1
ATOM 1839 N N . LEU A 1 286 ? -35.580 37.205 15.635 1.00 69.11 268 LEU A N 1
ATOM 1840 C CA . LEU A 1 286 ? -35.138 38.472 16.286 1.00 71.77 268 LEU A CA 1
ATOM 1841 C C . LEU A 1 286 ? -36.377 39.323 16.585 1.00 71.78 268 LEU A C 1
ATOM 1842 O O . LEU A 1 286 ? -36.525 39.727 17.744 1.00 72.52 268 LEU A O 1
ATOM 1847 N N . ARG A 1 287 ? -37.234 39.572 15.584 1.00 73.49 269 ARG A N 1
ATOM 1848 C CA . ARG A 1 287 ? -38.457 40.382 15.832 1.00 73.41 269 ARG A CA 1
ATOM 1849 C C . ARG A 1 287 ? -39.145 39.852 17.095 1.00 69.90 269 ARG A C 1
ATOM 1850 O O . ARG A 1 287 ? -39.586 40.688 17.906 1.00 70.90 269 ARG A O 1
ATOM 1858 N N . ALA A 1 288 ? -39.182 38.525 17.276 1.00 66.95 270 ALA A N 1
ATOM 1859 C CA . ALA A 1 288 ? -39.831 37.921 18.470 1.00 63.71 270 ALA A CA 1
ATOM 1860 C C . ALA A 1 288 ? -39.107 38.371 19.743 1.00 62.12 270 ALA A C 1
ATOM 1861 O O . ALA A 1 288 ? -39.788 38.858 20.659 1.00 61.59 270 ALA A O 1
ATOM 1863 N N . TYR A 1 289 ? -37.782 38.212 19.791 1.00 62.34 271 TYR A N 1
ATOM 1864 C CA . TYR A 1 289 ? -37.011 38.626 20.991 1.00 63.56 271 TYR A CA 1
ATOM 1865 C C . TYR A 1 289 ? -37.142 40.141 21.227 1.00 67.27 271 TYR A C 1
ATOM 1866 O O . TYR A 1 289 ? -37.458 40.487 22.384 1.00 64.33 271 TYR A O 1
ATOM 1875 N N . ARG A 1 290 ? -36.905 40.997 20.213 1.00 74.89 272 ARG A N 1
ATOM 1876 C CA . ARG A 1 290 ? -37.057 42.475 20.401 1.00 76.99 272 ARG A CA 1
ATOM 1877 C C . ARG A 1 290 ? -38.456 42.782 20.949 1.00 73.00 272 ARG A C 1
ATOM 1878 O O . ARG A 1 290 ? -38.568 43.617 21.851 1.00 74.30 272 ARG A O 1
ATOM 1886 N N . GLU A 1 291 ? -39.482 42.132 20.403 1.00 69.48 273 GLU A N 1
ATOM 1887 C CA . GLU A 1 291 ? -40.877 42.387 20.845 1.00 71.20 273 GLU A CA 1
ATOM 1888 C C . GLU A 1 291 ? -41.062 41.871 22.284 1.00 72.76 273 GLU A C 1
ATOM 1889 O O . GLU A 1 291 ? -41.839 42.501 23.055 1.00 71.21 273 GLU A O 1
ATOM 1895 N N . PHE A 1 292 ? -40.373 40.782 22.642 1.00 72.74 274 PHE A N 1
ATOM 1896 C CA . PHE A 1 292 ? -40.464 40.232 24.022 1.00 70.91 274 PHE A CA 1
ATOM 1897 C C . PHE A 1 292 ? -39.759 41.204 24.960 1.00 70.34 274 PHE A C 1
ATOM 1898 O O . PHE A 1 292 ? -40.305 41.521 26.030 1.00 71.59 274 PHE A O 1
ATOM 1906 N N . GLU A 1 293 ? -38.596 41.685 24.520 1.00 70.78 275 GLU A N 1
ATOM 1907 C CA . GLU A 1 293 ? -37.775 42.645 25.301 1.00 74.07 275 GLU A CA 1
ATOM 1908 C C . GLU A 1 293 ? -38.601 43.918 25.522 1.00 77.72 275 GLU A C 1
ATOM 1909 O O . GLU A 1 293 ? -38.752 44.310 26.682 1.00 84.19 275 GLU A O 1
ATOM 1915 N N . GLU A 1 294 ? -39.183 44.488 24.461 1.00 83.39 276 GLU A N 1
ATOM 1916 C CA . GLU A 1 294 ? -40.003 45.725 24.595 1.00 88.47 276 GLU A CA 1
ATOM 1917 C C . GLU A 1 294 ? -41.083 45.532 25.663 1.00 84.48 276 GLU A C 1
ATOM 1918 O O . GLU A 1 294 ? -41.662 46.544 26.061 1.00 97.89 276 GLU A O 1
ATOM 1924 N N . ARG A 1 295 ? -41.338 44.302 26.118 1.00 81.87 277 ARG A N 1
ATOM 1925 C CA . ARG A 1 295 ? -42.397 44.120 27.149 1.00 85.38 277 ARG A CA 1
ATOM 1926 C C . ARG A 1 295 ? -41.833 43.780 28.538 1.00 87.76 277 ARG A C 1
ATOM 1927 O O . ARG A 1 295 ? -42.573 43.987 29.509 1.00 87.61 277 ARG A O 1
ATOM 1935 N N . VAL A 1 296 ? -40.585 43.322 28.666 1.00 97.24 278 VAL A N 1
ATOM 1936 C CA . VAL A 1 296 ? -40.098 42.930 30.029 1.00 108.32 278 VAL A CA 1
ATOM 1937 C C . VAL A 1 296 ? -38.780 43.630 30.419 1.00 125.03 278 VAL A C 1
ATOM 1938 O O . VAL A 1 296 ? -38.030 43.033 31.225 1.00 140.09 278 VAL A O 1
ATOM 1942 N N . GLY A 1 297 ? -38.527 44.854 29.932 1.00 132.41 279 GLY A N 1
ATOM 1943 C CA . GLY A 1 297 ? -37.288 45.596 30.267 1.00 136.35 279 GLY A CA 1
ATOM 1944 C C . GLY A 1 297 ? -36.067 45.082 29.509 1.00 142.40 279 GLY A C 1
ATOM 1945 O O . GLY A 1 297 ? -36.254 44.312 28.549 1.00 138.73 279 GLY A O 1
ATOM 1946 N N . THR A 1 298 ? -34.855 45.492 29.922 1.00 153.70 280 THR A N 1
ATOM 1947 C CA . THR A 1 298 ? -33.581 45.066 29.263 1.00 150.92 280 THR A CA 1
ATOM 1948 C C . THR A 1 298 ? -32.580 44.601 30.343 1.00 151.85 280 THR A C 1
ATOM 1949 O O . THR A 1 298 ? -32.943 43.663 31.088 1.00 141.83 280 THR A O 1
ATOM 1953 N N . ILE A 1 299 ? -31.381 45.211 30.426 1.00 161.88 281 ILE A N 1
ATOM 1954 C CA . ILE A 1 299 ? -30.342 44.807 31.435 1.00 164.21 281 ILE A CA 1
ATOM 1955 C C . ILE A 1 299 ? -29.551 46.032 31.948 1.00 165.60 281 ILE A C 1
ATOM 1956 O O . ILE A 1 299 ? -30.036 47.173 31.801 1.00 169.66 281 ILE A O 1
ATOM 1961 N N . GLU A 1 300 ? -28.381 45.782 32.560 1.00 158.08 282 GLU A N 1
ATOM 1962 C CA . GLU A 1 300 ? -27.475 46.841 33.089 1.00 152.56 282 GLU A CA 1
ATOM 1963 C C . GLU A 1 300 ? -26.955 47.687 31.920 1.00 150.74 282 GLU A C 1
ATOM 1964 O O . GLU A 1 300 ? -25.757 47.708 31.643 1.00 150.65 282 GLU A O 1
ATOM 1970 N N . MET B 1 19 ? -3.587 48.897 9.627 1.00 152.76 1 MET B N 1
ATOM 1971 C CA . MET B 1 19 ? -4.986 48.626 10.120 1.00 152.15 1 MET B CA 1
ATOM 1972 C C . MET B 1 19 ? -5.655 47.721 9.086 1.00 140.47 1 MET B C 1
ATOM 1973 O O . MET B 1 19 ? -6.870 47.871 8.836 1.00 134.57 1 MET B O 1
ATOM 1978 N N . HIS B 1 20 ? -4.859 46.791 8.561 1.00 125.67 2 HIS B N 1
ATOM 1979 C CA . HIS B 1 20 ? -5.259 45.842 7.495 1.00 124.63 2 HIS B CA 1
ATOM 1980 C C . HIS B 1 20 ? -6.385 44.907 7.943 1.00 112.05 2 HIS B C 1
ATOM 1981 O O . HIS B 1 20 ? -7.067 44.372 7.056 1.00 124.91 2 HIS B O 1
ATOM 1988 N N . SER B 1 21 ? -6.582 44.721 9.250 1.00 99.27 3 SER B N 1
ATOM 1989 C CA . SER B 1 21 ? -7.650 43.794 9.712 1.00 90.87 3 SER B CA 1
ATOM 1990 C C . SER B 1 21 ? -8.983 44.530 9.885 1.00 86.01 3 SER B C 1
ATOM 1991 O O . SER B 1 21 ? -10.026 43.856 9.811 1.00 81.87 3 SER B O 1
ATOM 1994 N N . LEU B 1 22 ? -8.957 45.855 10.065 1.00 86.27 4 LEU B N 1
ATOM 1995 C CA . LEU B 1 22 ? -10.217 46.619 10.296 1.00 87.21 4 LEU B CA 1
ATOM 1996 C C . LEU B 1 22 ? -10.562 47.496 9.083 1.00 91.24 4 LEU B C 1
ATOM 1997 O O . LEU B 1 22 ? -11.128 48.592 9.284 1.00 95.56 4 LEU B O 1
ATOM 2002 N N . THR B 1 23 ? -10.214 47.050 7.875 1.00 90.81 5 THR B N 1
ATOM 2003 C CA . THR B 1 23 ? -10.560 47.814 6.647 1.00 90.49 5 THR B CA 1
ATOM 2004 C C . THR B 1 23 ? -11.902 47.282 6.155 1.00 90.70 5 THR B C 1
ATOM 2005 O O . THR B 1 23 ? -12.126 46.073 6.188 1.00 90.68 5 THR B O 1
ATOM 2009 N N . PRO B 1 24 ? -12.858 48.146 5.742 1.00 91.31 6 PRO B N 1
ATOM 2010 C CA . PRO B 1 24 ? -14.146 47.668 5.240 1.00 91.73 6 PRO B CA 1
ATOM 2011 C C . PRO B 1 24 ? -14.002 46.476 4.279 1.00 92.62 6 PRO B C 1
ATOM 2012 O O . PRO B 1 24 ? -14.732 45.511 4.449 1.00 89.46 6 PRO B O 1
ATOM 2016 N N . GLU B 1 25 ? -13.047 46.550 3.340 1.00 97.64 7 GLU B N 1
ATOM 2017 C CA . GLU B 1 25 ? -12.828 45.456 2.351 1.00 102.36 7 GLU B CA 1
ATOM 2018 C C . GLU B 1 25 ? -12.439 44.158 3.070 1.00 99.77 7 GLU B C 1
ATOM 2019 O O . GLU B 1 25 ? -13.013 43.102 2.725 1.00 101.18 7 GLU B O 1
ATOM 2025 N N . TYR B 1 26 ? -11.517 44.232 4.037 1.00 94.73 8 TYR B N 1
ATOM 2026 C CA . TYR B 1 26 ? -11.065 42.999 4.735 1.00 90.68 8 TYR B CA 1
ATOM 2027 C C . TYR B 1 26 ? -12.207 42.393 5.556 1.00 88.12 8 TYR B C 1
ATOM 2028 O O . TYR B 1 26 ? -12.339 41.146 5.527 1.00 84.63 8 TYR B O 1
ATOM 2037 N N . LEU B 1 27 ? -12.979 43.244 6.249 1.00 85.99 9 LEU B N 1
ATOM 2038 C CA . LEU B 1 27 ? -14.119 42.814 7.110 1.00 84.35 9 LEU B CA 1
ATOM 2039 C C . LEU B 1 27 ? -15.282 42.307 6.251 1.00 85.27 9 LEU B C 1
ATOM 2040 O O . LEU B 1 27 ? -15.851 41.252 6.600 1.00 90.21 9 LEU B O 1
ATOM 2045 N N . ALA B 1 28 ? -15.628 43.028 5.182 1.00 84.38 10 ALA B N 1
ATOM 2046 C CA . ALA B 1 28 ? -16.747 42.599 4.308 1.00 82.62 10 ALA B CA 1
ATOM 2047 C C . ALA B 1 28 ? -16.400 41.278 3.605 1.00 81.01 10 ALA B C 1
ATOM 2048 O O . ALA B 1 28 ? -17.336 40.584 3.166 1.00 81.26 10 ALA B O 1
ATOM 2050 N N . ALA B 1 29 ? -15.107 40.939 3.539 1.00 81.17 11 ALA B N 1
ATOM 2051 C CA . ALA B 1 29 ? -14.621 39.710 2.866 1.00 82.33 11 ALA B CA 1
ATOM 2052 C C . ALA B 1 29 ? -14.677 38.489 3.788 1.00 83.11 11 ALA B C 1
ATOM 2053 O O . ALA B 1 29 ? -14.918 37.397 3.267 1.00 89.32 11 ALA B O 1
ATOM 2055 N N . LEU B 1 30 ? -14.434 38.665 5.092 1.00 86.93 12 LEU B N 1
ATOM 2056 C CA . LEU B 1 30 ? -14.436 37.535 6.065 1.00 82.09 12 LEU B CA 1
ATOM 2057 C C . LEU B 1 30 ? -15.660 36.638 5.887 1.00 81.75 12 LEU B C 1
ATOM 2058 O O . LEU B 1 30 ? -16.780 37.170 5.771 1.00 81.64 12 LEU B O 1
ATOM 2063 N N . ARG B 1 31 ? -15.420 35.325 5.925 1.00 82.50 13 ARG B N 1
ATOM 2064 C CA . ARG B 1 31 ? -16.464 34.274 5.827 1.00 83.16 13 ARG B CA 1
ATOM 2065 C C . ARG B 1 31 ? -16.238 33.263 6.957 1.00 81.33 13 ARG B C 1
ATOM 2066 O O . ARG B 1 31 ? -15.075 32.927 7.235 1.00 80.45 13 ARG B O 1
ATOM 2074 N N . PHE B 1 32 ? -17.319 32.786 7.571 1.00 82.07 14 PHE B N 1
ATOM 2075 C CA . PHE B 1 32 ? -17.194 31.838 8.706 1.00 80.95 14 PHE B CA 1
ATOM 2076 C C . PHE B 1 32 ? -17.861 30.498 8.373 1.00 78.07 14 PHE B C 1
ATOM 2077 O O . PHE B 1 32 ? -18.944 30.498 7.744 1.00 76.99 14 PHE B O 1
ATOM 2085 N N . ASP B 1 33 ? -17.229 29.393 8.785 1.00 74.28 15 ASP B N 1
ATOM 2086 C CA . ASP B 1 33 ? -17.789 28.038 8.525 1.00 77.20 15 ASP B CA 1
ATOM 2087 C C . ASP B 1 33 ? -18.812 27.719 9.623 1.00 74.21 15 ASP B C 1
ATOM 2088 O O . ASP B 1 33 ? -18.988 28.549 10.522 1.00 69.78 15 ASP B O 1
ATOM 2093 N N . GLY B 1 34 ? -19.447 26.550 9.544 1.00 79.66 16 GLY B N 1
ATOM 2094 C CA . GLY B 1 34 ? -20.463 26.128 10.529 1.00 82.39 16 GLY B CA 1
ATOM 2095 C C . GLY B 1 34 ? -19.932 26.106 11.956 1.00 79.11 16 GLY B C 1
ATOM 2096 O O . GLY B 1 34 ? -20.728 26.393 12.869 1.00 78.84 16 GLY B O 1
ATOM 2097 N N . THR B 1 35 ? -18.654 25.753 12.146 1.00 75.81 17 THR B N 1
ATOM 2098 C CA . THR B 1 35 ? -18.039 25.693 13.501 1.00 76.46 17 THR B CA 1
ATOM 2099 C C . THR B 1 35 ? -17.972 27.103 14.097 1.00 78.77 17 THR B C 1
ATOM 2100 O O . THR B 1 35 ? -18.604 27.336 15.142 1.00 85.69 17 THR B O 1
ATOM 2104 N N . GLN B 1 36 ? -17.202 27.985 13.459 1.00 80.34 18 GLN B N 1
ATOM 2105 C CA . GLN B 1 36 ? -17.041 29.400 13.884 1.00 78.97 18 GLN B CA 1
ATOM 2106 C C . GLN B 1 36 ? -18.412 30.014 14.199 1.00 77.90 18 GLN B C 1
ATOM 2107 O O . GLN B 1 36 ? -18.534 30.716 15.218 1.00 75.78 18 GLN B O 1
ATOM 2113 N N . ALA B 1 37 ? -19.400 29.760 13.339 1.00 77.32 19 ALA B N 1
ATOM 2114 C CA . ALA B 1 37 ? -20.766 30.297 13.537 1.00 76.73 19 ALA B CA 1
ATOM 2115 C C . ALA B 1 37 ? -21.332 29.789 14.867 1.00 75.70 19 ALA B C 1
ATOM 2116 O O . ALA B 1 37 ? -21.919 30.607 15.607 1.00 75.85 19 ALA B O 1
ATOM 2118 N N . ALA B 1 38 ? -21.170 28.490 15.149 1.00 75.65 20 ALA B N 1
ATOM 2119 C CA . ALA B 1 38 ? -21.679 27.902 16.414 1.00 75.50 20 ALA B CA 1
ATOM 2120 C C . ALA B 1 38 ? -20.925 28.533 17.588 1.00 73.24 20 ALA B C 1
ATOM 2121 O O . ALA B 1 38 ? -21.566 28.825 18.615 1.00 72.66 20 ALA B O 1
ATOM 2123 N N . THR B 1 39 ? -19.614 28.740 17.429 1.00 69.43 21 THR B N 1
ATOM 2124 C CA . THR B 1 39 ? -18.794 29.357 18.500 1.00 69.09 21 THR B CA 1
ATOM 2125 C C . THR B 1 39 ? -19.380 30.730 18.848 1.00 70.10 21 THR B C 1
ATOM 2126 O O . THR B 1 39 ? -19.635 30.979 20.048 1.00 73.86 21 THR B O 1
ATOM 2130 N N . LEU B 1 40 ? -19.589 31.576 17.834 1.00 69.05 22 LEU B N 1
ATOM 2131 C CA . LEU B 1 40 ? -20.152 32.931 18.071 1.00 70.48 22 LEU B CA 1
ATOM 2132 C C . LEU B 1 40 ? -21.505 32.801 18.766 1.00 67.84 22 LEU B C 1
ATOM 2133 O O . LEU B 1 40 ? -21.745 33.554 19.724 1.00 69.67 22 LEU B O 1
ATOM 2138 N N . ARG B 1 41 ? -22.337 31.864 18.319 1.00 68.09 23 ARG B N 1
ATOM 2139 C CA . ARG B 1 41 ? -23.670 31.724 18.953 1.00 70.59 23 ARG B CA 1
ATOM 2140 C C . ARG B 1 41 ? -23.485 31.369 20.430 1.00 66.91 23 ARG B C 1
ATOM 2141 O O . ARG B 1 41 ? -24.195 31.943 21.258 1.00 67.52 23 ARG B O 1
ATOM 2149 N N . THR B 1 42 ? -22.566 30.440 20.717 1.00 66.53 24 THR B N 1
ATOM 2150 C CA . THR B 1 42 ? -22.288 29.956 22.098 1.00 68.05 24 THR B CA 1
ATOM 2151 C C . THR B 1 42 ? -21.827 31.119 22.980 1.00 67.76 24 THR B C 1
ATOM 2152 O O . THR B 1 42 ? -22.400 31.267 24.085 1.00 64.71 24 THR B O 1
ATOM 2156 N N . LEU B 1 43 ? -20.817 31.878 22.526 1.00 66.24 25 LEU B N 1
ATOM 2157 C CA . LEU B 1 43 ? -20.318 33.048 23.301 1.00 65.73 25 LEU B CA 1
ATOM 2158 C C . LEU B 1 43 ? -21.478 34.032 23.499 1.00 65.22 25 LEU B C 1
ATOM 2159 O O . LEU B 1 43 ? -21.616 34.578 24.607 1.00 66.88 25 LEU B O 1
ATOM 2164 N N . GLY B 1 44 ? -22.304 34.228 22.473 1.00 64.54 26 GLY B N 1
ATOM 2165 C CA . GLY B 1 44 ? -23.470 35.113 22.644 1.00 64.94 26 GLY B CA 1
ATOM 2166 C C . GLY B 1 44 ? -24.340 34.580 23.768 1.00 65.88 26 GLY B C 1
ATOM 2167 O O . GLY B 1 44 ? -24.804 35.381 24.594 1.00 67.88 26 GLY B O 1
ATOM 2168 N N . GLU B 1 45 ? -24.516 33.257 23.815 1.00 70.28 27 GLU B N 1
ATOM 2169 C CA . GLU B 1 45 ? -25.335 32.620 24.881 1.00 75.08 27 GLU B CA 1
ATOM 2170 C C . GLU B 1 45 ? -24.718 32.951 26.245 1.00 73.51 27 GLU B C 1
ATOM 2171 O O . GLU B 1 45 ? -25.453 33.500 27.083 1.00 69.71 27 GLU B O 1
ATOM 2177 N N . TYR B 1 46 ? -23.426 32.643 26.441 1.00 71.80 28 TYR B N 1
ATOM 2178 C CA . TYR B 1 46 ? -22.745 32.924 27.734 1.00 73.96 28 TYR B CA 1
ATOM 2179 C C . TYR B 1 46 ? -22.822 34.407 28.100 1.00 77.97 28 TYR B C 1
ATOM 2180 O O . TYR B 1 46 ? -23.210 34.723 29.230 1.00 80.07 28 TYR B O 1
ATOM 2189 N N . GLN B 1 47 ? -22.449 35.290 27.179 1.00 83.62 29 GLN B N 1
ATOM 2190 C CA . GLN B 1 47 ? -22.485 36.744 27.484 1.00 89.64 29 GLN B CA 1
ATOM 2191 C C . GLN B 1 47 ? -23.782 37.117 28.212 1.00 90.26 29 GLN B C 1
ATOM 2192 O O . GLN B 1 47 ? -23.697 37.558 29.374 1.00 103.55 29 GLN B O 1
ATOM 2198 N N . GLY B 1 48 ? -24.931 36.849 27.592 1.00 89.60 30 GLY B N 1
ATOM 2199 C CA . GLY B 1 48 ? -26.232 37.256 28.155 1.00 93.26 30 GLY B CA 1
ATOM 2200 C C . GLY B 1 48 ? -26.732 36.422 29.315 1.00 96.37 30 GLY B C 1
ATOM 2201 O O . GLY B 1 48 ? -27.948 36.471 29.546 1.00 104.07 30 GLY B O 1
ATOM 2202 N N . LYS B 1 49 ? -25.874 35.723 30.058 1.00 96.44 31 LYS B N 1
ATOM 2203 C CA . LYS B 1 49 ? -26.471 34.934 31.169 1.00 103.43 31 LYS B CA 1
ATOM 2204 C C . LYS B 1 49 ? -25.626 35.053 32.442 1.00 116.95 31 LYS B C 1
ATOM 2205 O O . LYS B 1 49 ? -26.189 34.743 33.505 1.00 129.59 31 LYS B O 1
ATOM 2211 N N . GLN B 1 50 ? -24.376 35.541 32.367 1.00 115.46 32 GLN B N 1
ATOM 2212 C CA . GLN B 1 50 ? -23.542 35.661 33.607 1.00 120.53 32 GLN B CA 1
ATOM 2213 C C . GLN B 1 50 ? -24.079 36.773 34.517 1.00 111.23 32 GLN B C 1
ATOM 2214 O O . GLN B 1 50 ? -23.615 36.841 35.683 1.00 99.65 32 GLN B O 1
ATOM 2220 N N . GLN B 1 51 ? -25.041 37.570 34.034 1.00 97.28 33 GLN B N 1
ATOM 2221 C CA . GLN B 1 51 ? -25.621 38.628 34.901 1.00 92.67 33 GLN B CA 1
ATOM 2222 C C . GLN B 1 51 ? -26.488 37.963 35.976 1.00 89.88 33 GLN B C 1
ATOM 2223 O O . GLN B 1 51 ? -26.310 38.299 37.155 1.00 95.54 33 GLN B O 1
ATOM 2229 N N . LEU B 1 52 ? -27.407 37.076 35.583 1.00 102.02 34 LEU B N 1
ATOM 2230 C CA . LEU B 1 52 ? -28.266 36.373 36.578 1.00 107.68 34 LEU B CA 1
ATOM 2231 C C . LEU B 1 52 ? -27.454 35.257 37.261 1.00 106.18 34 LEU B C 1
ATOM 2232 O O . LEU B 1 52 ? -27.721 34.979 38.440 1.00 127.23 34 LEU B O 1
ATOM 2237 N N . TYR B 1 53 ? -26.487 34.656 36.562 1.00 99.50 35 TYR B N 1
ATOM 2238 C CA . TYR B 1 53 ? -25.658 33.554 37.120 1.00 106.37 35 TYR B CA 1
ATOM 2239 C C . TYR B 1 53 ? -24.825 34.116 38.284 1.00 110.09 35 TYR B C 1
ATOM 2240 O O . TYR B 1 53 ? -24.388 33.338 39.166 1.00 107.86 35 TYR B O 1
ATOM 2249 N N . ALA B 1 54 ? -24.623 35.442 38.271 1.00 109.15 36 ALA B N 1
ATOM 2250 C CA . ALA B 1 54 ? -23.859 36.172 39.312 1.00 98.62 36 ALA B CA 1
ATOM 2251 C C . ALA B 1 54 ? -24.756 36.411 40.531 1.00 93.58 36 ALA B C 1
ATOM 2252 O O . ALA B 1 54 ? -24.427 35.900 41.612 1.00 99.11 36 ALA B O 1
ATOM 2254 N N . ALA B 1 55 ? -25.855 37.148 40.342 1.00 87.63 37 ALA B N 1
ATOM 2255 C CA . ALA B 1 55 ? -26.821 37.471 41.422 1.00 93.78 37 ALA B CA 1
ATOM 2256 C C . ALA B 1 55 ? -27.251 36.217 42.204 1.00 98.98 37 ALA B C 1
ATOM 2257 O O . ALA B 1 55 ? -27.567 36.364 43.397 1.00 113.75 37 ALA B O 1
ATOM 2259 N N . GLN B 1 56 ? -27.259 35.037 41.570 1.00 99.66 38 GLN B N 1
ATOM 2260 C CA . GLN B 1 56 ? -27.679 33.767 42.235 1.00 102.50 38 GLN B CA 1
ATOM 2261 C C . GLN B 1 56 ? -26.511 33.110 42.993 1.00 111.42 38 GLN B C 1
ATOM 2262 O O . GLN B 1 56 ? -26.791 32.171 43.772 1.00 117.80 38 GLN B O 1
ATOM 2268 N N . SER B 1 57 ? -25.268 33.580 42.794 1.00 115.00 39 SER B N 1
ATOM 2269 C CA . SER B 1 57 ? -24.074 32.997 43.477 1.00 105.83 39 SER B CA 1
ATOM 2270 C C . SER B 1 57 ? -23.050 34.083 43.811 1.00 99.17 39 SER B C 1
ATOM 2271 O O . SER B 1 57 ? -21.894 33.975 43.415 1.00 98.92 39 SER B O 1
ATOM 2274 N N . PRO B 1 58 ? -23.404 35.123 44.601 1.00 98.33 40 PRO B N 1
ATOM 2275 C CA . PRO B 1 58 ? -22.467 36.203 44.913 1.00 100.18 40 PRO B CA 1
ATOM 2276 C C . PRO B 1 58 ? -21.233 35.756 45.708 1.00 105.59 40 PRO B C 1
ATOM 2277 O O . PRO B 1 58 ? -20.166 36.286 45.472 1.00 105.26 40 PRO B O 1
ATOM 2281 N N . GLU B 1 59 ? -21.409 34.797 46.617 1.00 114.26 41 GLU B N 1
ATOM 2282 C CA . GLU B 1 59 ? -20.272 34.315 47.446 1.00 120.25 41 GLU B CA 1
ATOM 2283 C C . GLU B 1 59 ? -19.149 33.759 46.565 1.00 105.20 41 GLU B C 1
ATOM 2284 O O . GLU B 1 59 ? -18.046 34.332 46.588 1.00 98.41 41 GLU B O 1
ATOM 2290 N N . ALA B 1 60 ? -19.432 32.694 45.818 1.00 99.62 42 ALA B N 1
ATOM 2291 C CA . ALA B 1 60 ? -18.427 32.033 44.949 1.00 103.78 42 ALA B CA 1
ATOM 2292 C C . ALA B 1 60 ? -17.575 33.047 44.171 1.00 98.07 42 ALA B C 1
ATOM 2293 O O . ALA B 1 60 ? -16.340 32.848 44.123 1.00 92.70 42 ALA B O 1
ATOM 2295 N N . LEU B 1 61 ? -18.212 34.077 43.595 1.00 93.37 43 LEU B N 1
ATOM 2296 C CA . LEU B 1 61 ? -17.526 35.115 42.769 1.00 89.98 43 LEU B CA 1
ATOM 2297 C C . LEU B 1 61 ? -16.374 35.783 43.521 1.00 87.43 43 LEU B C 1
ATOM 2298 O O . LEU B 1 61 ? -15.223 35.657 43.065 1.00 89.25 43 LEU B O 1
ATOM 2303 N N . LYS B 1 62 ? -16.687 36.498 44.599 1.00 89.15 44 LYS B N 1
ATOM 2304 C CA . LYS B 1 62 ? -15.654 37.234 45.379 1.00 95.84 44 LYS B CA 1
ATOM 2305 C C . LYS B 1 62 ? -14.453 36.312 45.659 1.00 83.58 44 LYS B C 1
ATOM 2306 O O . LYS B 1 62 ? -13.321 36.829 45.690 1.00 79.69 44 LYS B O 1
ATOM 2312 N N . GLY B 1 63 ? -14.669 34.995 45.711 1.00 78.69 45 GLY B N 1
ATOM 2313 C CA . GLY B 1 63 ? -13.571 34.037 45.957 1.00 79.68 45 GLY B CA 1
ATOM 2314 C C . GLY B 1 63 ? -12.712 33.841 44.720 1.00 81.41 45 GLY B C 1
ATOM 2315 O O . GLY B 1 63 ? -11.470 33.8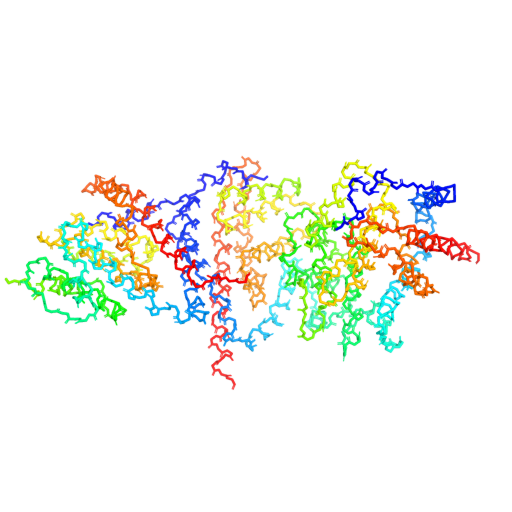07 44.855 1.00 83.11 45 GLY B O 1
ATOM 2316 N N . LEU B 1 64 ? -13.364 33.691 43.563 1.00 83.85 46 LEU B N 1
ATOM 2317 C CA . LEU B 1 64 ? -12.697 33.510 42.243 1.00 79.58 46 LEU B CA 1
ATOM 2318 C C . LEU B 1 64 ? -12.008 34.815 41.835 1.00 76.35 46 LEU B C 1
ATOM 2319 O O . LEU B 1 64 ? -10.959 34.760 41.159 1.00 74.27 46 LEU B O 1
ATOM 2324 N N . ARG B 1 65 ? -12.594 35.946 42.223 1.00 72.26 47 ARG B N 1
ATOM 2325 C CA . ARG B 1 65 ? -12.001 37.253 41.857 1.00 73.72 47 ARG B CA 1
ATOM 2326 C C . ARG B 1 65 ? -10.636 37.391 42.534 1.00 73.56 47 ARG B C 1
ATOM 2327 O O . ARG B 1 65 ? -9.688 37.758 41.834 1.00 80.47 47 ARG B O 1
ATOM 2335 N N . GLN B 1 66 ? -10.525 37.067 43.826 1.00 78.79 48 GLN B N 1
ATOM 2336 C CA . GLN B 1 66 ? -9.196 37.212 44.477 1.00 82.49 48 GLN B CA 1
ATOM 2337 C C . GLN B 1 66 ? -8.199 36.203 43.909 1.00 78.76 48 GLN B C 1
ATOM 2338 O O . GLN B 1 66 ? -7.003 36.301 44.254 1.00 86.89 48 GLN B O 1
ATOM 2344 N N . ILE B 1 67 ? -8.664 35.263 43.094 1.00 73.10 49 ILE B N 1
ATOM 2345 C CA . ILE B 1 67 ? -7.709 34.281 42.505 1.00 73.83 49 ILE B CA 1
ATOM 2346 C C . ILE B 1 67 ? -7.321 34.773 41.113 1.00 71.75 49 ILE B C 1
ATOM 2347 O O . ILE B 1 67 ? -6.113 34.787 40.817 1.00 73.64 49 ILE B O 1
ATOM 2352 N N . ALA B 1 68 ? -8.312 35.197 40.325 1.00 78.08 50 ALA B N 1
ATOM 2353 C CA . ALA B 1 68 ? -8.073 35.680 38.945 1.00 77.52 50 ALA B CA 1
ATOM 2354 C C . ALA B 1 68 ? -7.172 36.920 38.954 1.00 73.40 50 ALA B C 1
ATOM 2355 O O . ALA B 1 68 ? -6.246 36.979 38.118 1.00 73.23 50 ALA B O 1
ATOM 2357 N N . VAL B 1 69 ? -7.425 37.860 39.870 1.00 70.34 51 VAL B N 1
ATOM 2358 C CA . VAL B 1 69 ? -6.602 39.105 39.941 1.00 68.89 51 VAL B CA 1
ATOM 2359 C C . VAL B 1 69 ? -5.130 38.709 40.145 1.00 69.52 51 VAL B C 1
ATOM 2360 O O . VAL B 1 69 ? -4.267 39.287 39.457 1.00 73.30 51 VAL B O 1
ATOM 2364 N N . VAL B 1 70 ? -4.852 37.754 41.040 1.00 68.18 52 VAL B N 1
ATOM 2365 C CA . VAL B 1 70 ? -3.447 37.306 41.281 1.00 68.77 52 VAL B CA 1
ATOM 2366 C C . VAL B 1 70 ? -2.934 36.583 40.029 1.00 69.96 52 VAL B C 1
ATOM 2367 O O . VAL B 1 70 ? -1.860 36.957 39.538 1.00 73.63 52 VAL B O 1
ATOM 2371 N N . GLU B 1 71 ? -3.675 35.589 39.535 1.00 72.17 53 GLU B N 1
ATOM 2372 C CA . GLU B 1 71 ? -3.275 34.828 38.317 1.00 74.22 53 GLU B CA 1
ATOM 2373 C C . GLU B 1 71 ? -3.076 35.781 37.123 1.00 71.84 53 GLU B C 1
ATOM 2374 O O . GLU B 1 71 ? -2.057 35.623 36.416 1.00 68.42 53 GLU B O 1
ATOM 2380 N N . SER B 1 72 ? -4.001 36.722 36.898 1.00 68.87 54 SER B N 1
ATOM 2381 C CA . SER B 1 72 ? -3.867 37.666 35.753 1.00 72.24 54 SER B CA 1
ATOM 2382 C C . SER B 1 72 ? -2.502 38.372 35.799 1.00 72.81 54 SER B C 1
ATOM 2383 O O . SER B 1 72 ? -1.757 38.307 34.787 1.00 72.62 54 SER B O 1
ATOM 2386 N N . THR B 1 73 ? -2.167 38.985 36.938 1.00 69.95 55 THR B N 1
ATOM 2387 C CA . THR B 1 73 ? -0.877 39.715 37.075 1.00 70.09 55 THR B CA 1
ATOM 2388 C C . THR B 1 73 ? 0.298 38.730 36.971 1.00 71.02 55 THR B C 1
ATOM 2389 O O . THR B 1 73 ? 1.253 39.025 36.236 1.00 71.97 55 THR B O 1
ATOM 2393 N N . GLU B 1 74 ? 0.223 37.604 37.680 1.00 73.50 56 GLU B N 1
ATOM 2394 C CA . GLU B 1 74 ? 1.306 36.583 37.664 1.00 76.10 56 GLU B CA 1
ATOM 2395 C C . GLU B 1 74 ? 1.570 36.101 36.232 1.00 76.85 56 GLU B C 1
ATOM 2396 O O . GLU B 1 74 ? 2.721 36.234 35.757 1.00 77.92 56 GLU B O 1
ATOM 2402 N N . SER B 1 75 ? 0.520 35.590 35.584 1.00 75.76 57 SER B N 1
ATOM 2403 C CA . SER B 1 75 ? 0.571 35.002 34.222 1.00 76.86 57 SER B CA 1
ATOM 2404 C C . SER B 1 75 ? 0.945 36.028 33.157 1.00 76.76 57 SER B C 1
ATOM 2405 O O . SER B 1 75 ? 1.790 35.689 32.317 1.00 84.10 57 SER B O 1
ATOM 2408 N N . SER B 1 76 ? 0.333 37.214 33.169 1.00 73.22 58 SER B N 1
ATOM 2409 C CA . SER B 1 76 ? 0.645 38.201 32.099 1.00 74.04 58 SER B CA 1
ATOM 2410 C C . SER B 1 76 ? 2.132 38.573 32.128 1.00 74.66 58 SER B C 1
ATOM 2411 O O . SER B 1 76 ? 2.723 38.700 31.044 1.00 78.15 58 SER B O 1
ATOM 2414 N N . ASN B 1 77 ? 2.707 38.708 33.324 1.00 76.50 59 ASN B N 1
ATOM 2415 C CA . ASN B 1 77 ? 4.141 39.074 33.490 1.00 81.86 59 ASN B CA 1
ATOM 2416 C C . ASN B 1 77 ? 5.051 37.871 33.243 1.00 83.39 59 ASN B C 1
ATOM 2417 O O . ASN B 1 77 ? 6.130 38.081 32.660 1.00 87.13 59 ASN B O 1
ATOM 2422 N N . ARG B 1 78 ? 4.638 36.666 33.644 1.00 83.28 60 ARG B N 1
ATOM 2423 C CA . ARG B 1 78 ? 5.517 35.484 33.430 1.00 85.85 60 ARG B CA 1
ATOM 2424 C C . ARG B 1 78 ? 5.630 35.168 31.926 1.00 84.85 60 ARG B C 1
ATOM 2425 O O . ARG B 1 78 ? 6.679 34.633 31.528 1.00 87.13 60 ARG B O 1
ATOM 2433 N N . LEU B 1 79 ? 4.608 35.484 31.121 1.00 80.73 61 LEU B N 1
ATOM 2434 C CA . LEU B 1 79 ? 4.694 35.243 29.652 1.00 82.94 61 LEU B CA 1
ATOM 2435 C C . LEU B 1 79 ? 5.854 36.062 29.081 1.00 87.03 61 LEU B C 1
ATOM 2436 O O . LEU B 1 79 ? 6.304 35.746 27.957 1.00 89.49 61 LEU B O 1
ATOM 2441 N N . GLU B 1 80 ? 6.305 37.072 29.837 1.00 87.35 62 GLU B N 1
ATOM 2442 C CA . GLU B 1 80 ? 7.409 37.977 29.418 1.00 87.77 62 GLU B CA 1
ATOM 2443 C C . GLU B 1 80 ? 8.662 37.671 30.255 1.00 89.67 62 GLU B C 1
ATOM 2444 O O . GLU B 1 80 ? 9.591 38.504 30.254 1.00 92.02 62 GLU B O 1
ATOM 2450 N N . GLY B 1 81 ? 8.666 36.529 30.956 1.00 89.03 63 GLY B N 1
ATOM 2451 C CA . GLY B 1 81 ? 9.809 36.086 31.781 1.00 90.00 63 GLY B CA 1
ATOM 2452 C C . GLY B 1 81 ? 9.971 36.869 33.073 1.00 88.87 63 GLY B C 1
ATOM 2453 O O . GLY B 1 81 ? 11.075 36.822 33.636 1.00 91.65 63 GLY B O 1
ATOM 2454 N N . VAL B 1 82 ? 8.918 37.549 33.538 1.00 87.25 64 VAL B N 1
ATOM 2455 C CA . VAL B 1 82 ? 8.994 38.349 34.799 1.00 86.92 64 VAL B CA 1
ATOM 2456 C C . VAL B 1 82 ? 8.256 37.600 35.911 1.00 86.46 64 VAL B C 1
ATOM 2457 O O . VAL B 1 82 ? 7.020 37.445 35.809 1.00 87.10 64 VAL B O 1
ATOM 2461 N N . VAL B 1 83 ? 8.994 37.207 36.949 1.00 88.26 65 VAL B N 1
ATOM 2462 C CA . VAL B 1 83 ? 8.437 36.456 38.110 1.00 87.05 65 VAL B CA 1
ATOM 2463 C C . VAL B 1 83 ? 8.914 37.118 39.404 1.00 86.79 65 VAL B C 1
ATOM 2464 O O . VAL B 1 83 ? 9.934 37.830 39.349 1.00 93.07 65 VAL B O 1
ATOM 2468 N N . VAL B 1 84 ? 8.180 36.909 40.503 1.00 84.26 66 VAL B N 1
ATOM 2469 C CA . VAL B 1 84 ? 8.533 37.455 41.852 1.00 84.59 66 VAL B CA 1
ATOM 2470 C C . VAL B 1 84 ? 8.372 36.326 42.876 1.00 85.37 66 VAL B C 1
ATOM 2471 O O . VAL B 1 84 ? 7.864 35.255 42.497 1.00 85.17 66 VAL B O 1
ATOM 2475 N N . ALA B 1 85 ? 8.814 36.542 44.117 1.00 92.14 67 ALA B N 1
ATOM 2476 C CA . ALA B 1 85 ? 8.669 35.495 45.156 1.00 98.23 67 ALA B CA 1
ATOM 2477 C C . ALA B 1 85 ? 7.183 35.181 45.335 1.00 100.82 67 ALA B C 1
ATOM 2478 O O . ALA B 1 85 ? 6.356 36.092 45.326 1.00 97.30 67 ALA B O 1
ATOM 2480 N N . PRO B 1 86 ? 6.788 33.895 45.495 1.00 106.07 68 PRO B N 1
ATOM 2481 C CA . PRO B 1 86 ? 5.374 33.539 45.656 1.00 107.78 68 PRO B CA 1
ATOM 2482 C C . PRO B 1 86 ? 4.626 34.323 46.754 1.00 109.54 68 PRO B C 1
ATOM 2483 O O . PRO B 1 86 ? 3.478 34.700 46.513 1.00 103.20 68 PRO B O 1
ATOM 2487 N N . SER B 1 87 ? 5.262 34.548 47.916 1.00 109.06 69 SER B N 1
ATOM 2488 C CA . SER B 1 87 ? 4.618 35.302 49.030 1.00 107.55 69 SER B CA 1
ATOM 2489 C C . SER B 1 87 ? 4.510 36.792 48.669 1.00 103.45 69 SER B C 1
ATOM 2490 O O . SER B 1 87 ? 3.499 37.421 49.054 1.00 100.64 69 SER B O 1
ATOM 2493 N N . ARG B 1 88 ? 5.510 37.322 47.949 1.00 98.00 70 ARG B N 1
ATOM 2494 C CA . ARG B 1 88 ? 5.534 38.750 47.523 1.00 92.12 70 ARG B CA 1
ATOM 2495 C C . ARG B 1 88 ? 4.428 39.006 46.496 1.00 88.32 70 ARG B C 1
ATOM 2496 O O . ARG B 1 88 ? 3.827 40.103 46.530 1.00 87.13 70 ARG B O 1
ATOM 2504 N N . LEU B 1 89 ? 4.175 38.034 45.617 1.00 86.75 71 LEU B N 1
ATOM 2505 C CA . LEU B 1 89 ? 3.115 38.191 44.585 1.00 80.50 71 LEU B CA 1
ATOM 2506 C C . LEU B 1 89 ? 1.790 38.536 45.269 1.00 77.32 71 LEU B C 1
ATOM 2507 O O . LEU B 1 89 ? 1.126 39.480 44.815 1.00 73.72 71 LEU B O 1
ATOM 2512 N N . LYS B 1 90 ? 1.438 37.809 46.333 1.00 80.49 72 LYS B N 1
ATOM 2513 C CA . LYS B 1 90 ? 0.155 38.080 47.039 1.00 83.24 72 LYS B CA 1
ATOM 2514 C C . LYS B 1 90 ? 0.244 39.403 47.809 1.00 80.63 72 LYS B C 1
ATOM 2515 O O . LYS B 1 90 ? -0.729 40.182 47.727 1.00 78.95 72 LYS B O 1
ATOM 2521 N N . SER B 1 91 ? 1.355 39.662 48.508 1.00 77.67 73 SER B N 1
ATOM 2522 C CA . SER B 1 91 ? 1.460 40.943 49.255 1.00 75.76 73 SER B CA 1
ATOM 2523 C C . SER B 1 91 ? 1.358 42.123 48.276 1.00 73.09 73 SER B C 1
ATOM 2524 O O . SER B 1 91 ? 0.703 43.123 48.623 1.00 73.68 73 SER B O 1
ATOM 2527 N N . LEU B 1 92 ? 1.928 41.989 47.076 1.00 70.94 74 LEU B N 1
ATOM 2528 C CA . LEU B 1 92 ? 1.872 43.087 46.071 1.00 69.95 74 LEU B CA 1
ATOM 2529 C C . LEU B 1 92 ? 0.458 43.272 45.509 1.00 68.45 74 LEU B C 1
ATOM 2530 O O . LEU B 1 92 ? -0.068 44.392 45.621 1.00 67.07 74 LEU B O 1
ATOM 2535 N N . VAL B 1 93 ? -0.132 42.207 44.960 1.00 69.35 75 VAL B N 1
ATOM 2536 C CA . VAL B 1 93 ? -1.472 42.255 44.302 1.00 66.59 75 VAL B CA 1
ATOM 2537 C C . VAL B 1 93 ? -2.627 42.465 45.286 1.00 65.89 75 VAL B C 1
ATOM 2538 O O . VAL B 1 93 ? -3.496 43.289 44.967 1.00 66.73 75 VAL B O 1
ATOM 2542 N N . LEU B 1 94 ? -2.646 41.753 46.414 1.00 68.45 76 LEU B N 1
ATOM 2543 C CA . LEU B 1 94 ? -3.778 41.851 47.379 1.00 69.03 76 LEU B CA 1
ATOM 2544 C C . LEU B 1 94 ? -3.546 42.893 48.485 1.00 74.51 76 LEU B C 1
ATOM 2545 O O . LEU B 1 94 ? -4.549 43.227 49.138 1.00 79.80 76 LEU B O 1
ATOM 2550 N N . ARG B 1 95 ? -2.322 43.403 48.699 1.00 79.76 77 ARG B N 1
ATOM 2551 C CA . ARG B 1 95 ? -2.118 44.405 49.793 1.00 83.34 77 ARG B CA 1
ATOM 2552 C C . ARG B 1 95 ? -1.503 45.697 49.237 1.00 83.75 77 ARG B C 1
ATOM 2553 O O . ARG B 1 95 ? -1.111 46.544 50.048 1.00 88.14 77 ARG B O 1
ATOM 2561 N N . ASN B 1 96 ? -1.415 45.836 47.911 1.00 86.39 78 ASN B N 1
ATOM 2562 C CA . ASN B 1 96 ? -0.837 47.054 47.273 1.00 88.66 78 ASN B CA 1
ATOM 2563 C C . ASN B 1 96 ? 0.564 47.354 47.823 1.00 87.39 78 ASN B C 1
ATOM 2564 O O . ASN B 1 96 ? 0.986 48.539 47.769 1.00 90.28 78 ASN B O 1
ATOM 2569 N N . ALA B 1 97 ? 1.281 46.319 48.263 1.00 82.18 79 ALA B N 1
ATOM 2570 C CA . ALA B 1 97 ? 2.647 46.516 48.794 1.00 83.56 79 ALA B CA 1
ATOM 2571 C C . ALA B 1 97 ? 3.478 47.343 47.802 1.00 82.63 79 ALA B C 1
ATOM 2572 O O . ALA B 1 97 ? 3.091 47.466 46.615 1.00 79.89 79 ALA B O 1
ATOM 2574 N N . MET B 1 98 ? 4.565 47.935 48.288 1.00 84.20 80 MET B N 1
ATOM 2575 C CA . MET B 1 98 ? 5.438 48.744 47.404 1.00 86.06 80 MET B CA 1
ATOM 2576 C C . MET B 1 98 ? 6.484 47.817 46.794 1.00 83.68 80 MET B C 1
ATOM 2577 O O . MET B 1 98 ? 7.027 46.950 47.478 1.00 84.66 80 MET B O 1
ATOM 2582 N N . PRO B 1 99 ? 6.774 47.952 45.483 1.00 79.76 81 PRO B N 1
ATOM 2583 C CA . PRO B 1 99 ? 7.772 47.108 44.822 1.00 80.93 81 PRO B CA 1
ATOM 2584 C C . PRO B 1 99 ? 9.187 47.419 45.337 1.00 83.24 81 PRO B C 1
ATOM 2585 O O . PRO B 1 99 ? 9.491 48.579 45.529 1.00 81.52 81 PRO B O 1
ATOM 2589 N N . LYS B 1 100 ? 10.020 46.387 45.504 1.00 87.28 82 LYS B N 1
ATOM 2590 C CA . LYS B 1 100 ? 11.392 46.583 46.047 1.00 93.61 82 LYS B CA 1
ATOM 2591 C C . LYS B 1 100 ? 12.469 46.207 45.018 1.00 94.93 82 LYS B C 1
ATOM 2592 O O . LYS B 1 100 ? 13.648 46.169 45.404 1.00 104.51 82 LYS B O 1
ATOM 2598 N N . ASN B 1 101 ? 12.092 45.962 43.763 1.00 93.19 83 ASN B N 1
ATOM 2599 C CA . ASN B 1 101 ? 13.083 45.629 42.702 1.00 95.57 83 ASN B CA 1
ATOM 2600 C C . ASN B 1 101 ? 12.391 45.799 41.347 1.00 96.15 83 ASN B C 1
ATOM 2601 O O . ASN B 1 101 ? 11.173 46.049 41.349 1.00 96.80 83 ASN B O 1
ATOM 2606 N N . ARG B 1 102 ? 13.114 45.607 40.241 1.00 98.97 84 ARG B N 1
ATOM 2607 C CA . ARG B 1 102 ? 12.475 45.807 38.914 1.00 98.89 84 ARG B CA 1
ATOM 2608 C C . ARG B 1 102 ? 11.342 44.795 38.701 1.00 93.42 84 ARG B C 1
ATOM 2609 O O . ARG B 1 102 ? 10.255 45.227 38.257 1.00 93.12 84 ARG B O 1
ATOM 2617 N N . SER B 1 103 ? 11.561 43.514 39.011 1.00 88.68 85 SER B N 1
ATOM 2618 C CA . SER B 1 103 ? 10.485 42.507 38.791 1.00 86.04 85 SER B CA 1
ATOM 2619 C C . SER B 1 103 ? 9.177 42.957 39.462 1.00 83.92 85 SER B C 1
ATOM 2620 O O . SER B 1 103 ? 8.141 43.027 38.764 1.00 80.83 85 SER B O 1
ATOM 2623 N N . GLU B 1 104 ? 9.237 43.291 40.755 1.00 85.14 86 GLU B N 1
ATOM 2624 C CA . GLU B 1 104 ? 8.037 43.733 41.515 1.00 82.86 86 GLU B CA 1
ATOM 2625 C C . GLU B 1 104 ? 7.449 45.010 40.891 1.00 82.62 86 GLU B C 1
ATOM 2626 O O . GLU B 1 104 ? 6.213 45.146 40.891 1.00 81.92 86 GLU B O 1
ATOM 2632 N N . GLN B 1 105 ? 8.292 45.903 40.368 1.00 83.12 87 GLN B N 1
ATOM 2633 C CA . GLN B 1 105 ? 7.811 47.173 39.756 1.00 83.66 87 GLN B CA 1
ATOM 2634 C C . GLN B 1 105 ? 6.943 46.891 38.528 1.00 84.00 87 GLN B C 1
ATOM 2635 O O . GLN B 1 105 ? 6.078 47.743 38.190 1.00 84.97 87 GLN B O 1
ATOM 2641 N N . GLU B 1 106 ? 7.206 45.780 37.846 1.00 84.85 88 GLU B N 1
ATOM 2642 C CA . GLU B 1 106 ? 6.393 45.452 36.651 1.00 86.98 88 GLU B CA 1
ATOM 2643 C C . GLU B 1 106 ? 5.123 44.761 37.139 1.00 81.44 88 GLU B C 1
ATOM 2644 O O . GLU B 1 106 ? 4.053 45.041 36.573 1.00 84.22 88 GLU B O 1
ATOM 2650 N N . ILE B 1 107 ? 5.239 43.945 38.185 1.00 78.94 89 ILE B N 1
ATOM 2651 C CA . ILE B 1 107 ? 4.046 43.268 38.777 1.00 76.94 89 ILE B CA 1
ATOM 2652 C C . ILE B 1 107 ? 3.098 44.362 39.288 1.00 73.75 89 ILE B C 1
ATOM 2653 O O . ILE B 1 107 ? 1.906 44.320 38.957 1.00 74.92 89 ILE B O 1
ATOM 2658 N N . ALA B 1 108 ? 3.644 45.336 40.017 1.00 75.90 90 ALA B N 1
ATOM 2659 C CA . ALA B 1 108 ? 2.865 46.452 40.605 1.00 77.01 90 ALA B CA 1
ATOM 2660 C C . ALA B 1 108 ? 2.206 47.300 39.512 1.00 75.01 90 ALA B C 1
ATOM 2661 O O . ALA B 1 108 ? 1.049 47.716 39.702 1.00 73.32 90 ALA B O 1
ATOM 2663 N N . GLY B 1 109 ? 2.938 47.584 38.435 1.00 78.27 91 GLY B N 1
ATOM 2664 C CA . GLY B 1 109 ? 2.392 48.398 37.334 1.00 77.38 91 GLY B CA 1
ATOM 2665 C C . GLY B 1 109 ? 1.200 47.714 36.698 1.00 74.70 91 GLY B C 1
ATOM 2666 O O . GLY B 1 109 ? 0.153 48.374 36.525 1.00 75.90 91 GLY B O 1
ATOM 2667 N N . TYR B 1 110 ? 1.344 46.423 36.398 1.00 72.56 92 TYR B N 1
ATOM 2668 C CA . TYR B 1 110 ? 0.237 45.659 35.769 1.00 71.16 92 TYR B CA 1
ATOM 2669 C C . TYR B 1 110 ? -0.934 45.629 36.762 1.00 68.78 92 TYR B C 1
ATOM 2670 O O . TYR B 1 110 ? -2.070 45.929 36.369 1.00 69.79 92 TYR B O 1
ATOM 2679 N N . ARG B 1 111 ? -0.644 45.320 38.027 1.00 67.36 93 ARG B N 1
ATOM 2680 C CA . ARG B 1 111 ? -1.671 45.289 39.102 1.00 69.47 93 ARG B CA 1
ATOM 2681 C C . ARG B 1 111 ? -2.545 46.545 39.040 1.00 70.36 93 ARG B C 1
ATOM 2682 O O . ARG B 1 111 ? -3.786 46.410 39.078 1.00 74.70 93 ARG B O 1
ATOM 2690 N N . ASP B 1 112 ? -1.907 47.716 38.967 1.00 70.52 94 ASP B N 1
ATOM 2691 C CA . ASP B 1 112 ? -2.636 49.012 38.957 1.00 71.57 94 ASP B CA 1
ATOM 2692 C C . ASP B 1 112 ? -3.427 49.186 37.662 1.00 68.86 94 ASP B C 1
ATOM 2693 O O . ASP B 1 112 ? -4.588 49.638 37.761 1.00 69.00 94 ASP B O 1
ATOM 2698 N N . ALA B 1 113 ? -2.820 48.880 36.511 1.00 66.57 95 ALA B N 1
ATOM 2699 C CA . ALA B 1 113 ? -3.539 49.026 35.222 1.00 65.92 95 ALA B CA 1
ATOM 2700 C C . ALA B 1 113 ? -4.716 48.048 35.192 1.00 64.87 95 ALA B C 1
ATOM 2701 O O . ALA B 1 113 ? -5.832 48.461 34.807 1.00 63.70 95 ALA B O 1
ATOM 2703 N N . LEU B 1 114 ? -4.470 46.809 35.627 1.00 64.91 96 LEU B N 1
ATOM 2704 C CA . LEU B 1 114 ? -5.519 45.754 35.645 1.00 63.07 96 LEU B CA 1
ATOM 2705 C C . LEU B 1 114 ? -6.676 46.189 36.547 1.00 60.87 96 LEU B C 1
ATOM 2706 O O . LEU B 1 114 ? -7.837 46.009 36.147 1.00 57.93 96 LEU B O 1
ATOM 2711 N N . ALA B 1 115 ? -6.358 46.719 37.728 1.00 62.43 97 ALA B N 1
ATOM 2712 C CA . ALA B 1 115 ? -7.405 47.162 38.673 1.00 62.28 97 ALA B CA 1
ATOM 2713 C C . ALA B 1 115 ? -8.191 48.322 38.056 1.00 62.28 97 ALA B C 1
ATOM 2714 O O . ALA B 1 115 ? -9.424 48.366 38.233 1.00 64.16 97 ALA B O 1
ATOM 2716 N N . LEU B 1 116 ? -7.497 49.211 37.338 1.00 61.72 98 LEU B N 1
ATOM 2717 C CA . LEU B 1 116 ? -8.181 50.383 36.733 1.00 58.83 98 LEU B CA 1
ATOM 2718 C C . LEU B 1 116 ? -9.209 49.887 35.721 1.00 57.46 98 LEU B C 1
ATOM 2719 O O . LEU B 1 116 ? -10.354 50.410 35.737 1.00 56.57 98 LEU B O 1
ATOM 2724 N N . ILE B 1 117 ? -8.805 48.920 34.890 1.00 56.23 99 ILE B N 1
ATOM 2725 C CA . ILE B 1 117 ? -9.717 48.363 33.852 1.00 56.02 99 ILE B CA 1
ATOM 2726 C C . ILE B 1 117 ? -10.892 47.656 34.537 1.00 56.99 99 ILE B C 1
ATOM 2727 O O . ILE B 1 117 ? -12.037 47.971 34.171 1.00 56.14 99 ILE B O 1
ATOM 2732 N N . HIS B 1 118 ? -10.629 46.800 35.535 1.00 59.29 100 HIS B N 1
ATOM 2733 C CA . HIS B 1 118 ? -11.734 46.065 36.215 1.00 59.44 100 HIS B CA 1
ATOM 2734 C C . HIS B 1 118 ? -12.727 47.009 36.899 1.00 58.69 100 HIS B C 1
ATOM 2735 O O . HIS B 1 118 ? -13.823 46.539 37.201 1.00 65.94 100 HIS B O 1
ATOM 2742 N N . GLU B 1 119 ? -12.411 48.290 37.063 1.00 59.82 101 GLU B N 1
ATOM 2743 C CA . GLU B 1 119 ? -13.369 49.171 37.782 1.00 65.13 101 GLU B CA 1
ATOM 2744 C C . GLU B 1 119 ? -13.893 50.320 36.916 1.00 66.14 101 GLU B C 1
ATOM 2745 O O . GLU B 1 119 ? -14.946 50.842 37.283 1.00 67.74 101 GLU B O 1
ATOM 2751 N N . SER B 1 120 ? -13.201 50.706 35.834 1.00 66.34 102 SER B N 1
ATOM 2752 C CA . SER B 1 120 ? -13.673 51.853 35.011 1.00 63.46 102 SER B CA 1
ATOM 2753 C C . SER B 1 120 ? -13.749 51.503 33.526 1.00 63.88 102 SER B C 1
ATOM 2754 O O . SER B 1 120 ? -14.023 52.425 32.726 1.00 64.51 102 SER B O 1
ATOM 2757 N N . ALA B 1 121 ? -13.592 50.226 33.179 1.00 59.53 103 ALA B N 1
ATOM 2758 C CA . ALA B 1 121 ? -13.629 49.818 31.756 1.00 58.94 103 ALA B CA 1
ATOM 2759 C C . ALA B 1 121 ? -14.765 50.505 30.986 1.00 58.03 103 ALA B C 1
ATOM 2760 O O . ALA B 1 121 ? -14.503 50.886 29.828 1.00 57.34 103 ALA B O 1
ATOM 2762 N N . THR B 1 122 ? -15.956 50.675 31.579 1.00 58.02 104 THR B N 1
ATOM 2763 C CA . THR B 1 122 ? -17.073 51.282 30.796 1.00 63.72 104 THR B CA 1
ATOM 2764 C C . THR B 1 122 ? -16.977 52.811 30.747 1.00 64.55 104 THR B C 1
ATOM 2765 O O . THR B 1 122 ? -17.937 53.433 30.246 1.00 72.85 104 THR B O 1
ATOM 2769 N N . HIS B 1 123 ? -15.907 53.394 31.288 1.00 63.25 105 HIS B N 1
ATOM 2770 C CA . HIS B 1 123 ? -15.715 54.866 31.197 1.00 62.88 105 HIS B CA 1
ATOM 2771 C C . HIS B 1 123 ? -14.398 55.113 30.455 1.00 62.09 105 HIS B C 1
ATOM 2772 O O . HIS B 1 123 ? -13.943 56.278 30.376 1.00 64.28 105 HIS B O 1
ATOM 2779 N N . MET B 1 124 ? -13.833 54.033 29.918 1.00 59.26 106 MET B N 1
ATOM 2780 C CA . MET B 1 124 ? -12.534 54.071 29.217 1.00 60.22 106 MET B CA 1
ATOM 2781 C C . MET B 1 124 ? -12.699 53.580 27.783 1.00 61.70 106 MET B C 1
ATOM 2782 O O . MET B 1 124 ? -12.526 52.398 27.494 1.00 64.15 106 MET B O 1
ATOM 2787 N N . PRO B 1 125 ? -13.047 54.479 26.838 1.00 61.16 107 PRO B N 1
ATOM 2788 C CA . PRO B 1 125 ? -13.185 54.098 25.438 1.00 61.27 107 PRO B CA 1
ATOM 2789 C C . PRO B 1 125 ? -11.825 53.688 24.859 1.00 61.13 107 PRO B C 1
ATOM 2790 O O . PRO B 1 125 ? -10.822 53.964 25.482 1.00 59.68 107 PRO B O 1
ATOM 2794 N N . PHE B 1 126 ? -11.832 53.032 23.698 1.00 61.27 108 PHE B N 1
ATOM 2795 C CA . PHE B 1 126 ? -10.563 52.615 23.058 1.00 61.32 108 PHE B CA 1
ATOM 2796 C C . PHE B 1 126 ? -10.037 53.810 22.260 1.00 64.65 108 PHE B C 1
ATOM 2797 O O . PHE B 1 126 ? -10.163 53.813 21.019 1.00 68.14 108 PHE B O 1
ATOM 2805 N N . SER B 1 127 ? -9.510 54.798 22.997 1.00 65.51 109 SER B N 1
ATOM 2806 C CA . SER B 1 127 ? -8.927 56.068 22.487 1.00 68.63 109 SER B CA 1
ATOM 2807 C C . SER B 1 127 ? -7.413 56.084 22.729 1.00 70.17 109 SER B C 1
ATOM 2808 O O . SER B 1 127 ? -6.961 55.346 23.627 1.00 68.07 109 SER B O 1
ATOM 2811 N N . GLU B 1 128 ? -6.656 56.906 21.989 1.00 73.55 110 GLU B N 1
ATOM 2812 C CA . GLU B 1 128 ? -5.186 56.946 22.234 1.00 75.99 110 GLU B CA 1
ATOM 2813 C C . GLU B 1 128 ? -4.936 57.358 23.686 1.00 74.05 110 GLU B C 1
ATOM 2814 O O . GLU B 1 128 ? -3.928 56.900 24.258 1.00 73.80 110 GLU B O 1
ATOM 2820 N N . GLY B 1 129 ? -5.806 58.223 24.225 1.00 71.82 111 GLY B N 1
ATOM 2821 C CA . GLY B 1 129 ? -5.690 58.704 25.616 1.00 71.50 111 GLY B CA 1
ATOM 2822 C C . GLY B 1 129 ? -5.722 57.554 26.607 1.00 69.93 111 GLY B C 1
ATOM 2823 O O . GLY B 1 129 ? -4.767 57.432 27.408 1.00 69.83 111 GLY B O 1
ATOM 2824 N N . VAL B 1 130 ? -6.783 56.746 26.554 1.00 66.30 112 VAL B N 1
ATOM 2825 C CA . VAL B 1 130 ? -6.930 55.567 27.456 1.00 64.71 112 VAL B CA 1
ATOM 2826 C C . VAL B 1 130 ? -5.734 54.626 27.273 1.00 64.62 112 VAL B C 1
ATOM 2827 O O . VAL B 1 130 ? -5.223 54.122 28.294 1.00 64.72 112 VAL B O 1
ATOM 2831 N N . VAL B 1 131 ? -5.308 54.391 26.027 1.00 66.79 113 VAL B N 1
ATOM 2832 C CA . VAL B 1 131 ? -4.157 53.465 25.782 1.00 69.05 113 VAL B CA 1
ATOM 2833 C C . VAL B 1 131 ? -2.906 54.016 26.485 1.00 70.15 113 VAL B C 1
ATOM 2834 O O . VAL B 1 131 ? -2.252 53.234 27.200 1.00 75.15 113 VAL B O 1
ATOM 2838 N N . LEU B 1 132 ? -2.593 55.303 26.307 1.00 68.09 114 LEU B N 1
ATOM 2839 C CA . LEU B 1 132 ? -1.399 55.890 26.974 1.00 69.15 114 LEU B CA 1
ATOM 2840 C C . LEU B 1 132 ? -1.608 55.919 28.497 1.00 69.99 114 LEU B C 1
ATOM 2841 O O . LEU B 1 132 ? -0.638 55.649 29.234 1.00 71.18 114 LEU B O 1
ATOM 2846 N N . GLN B 1 133 ? -2.825 56.232 28.947 1.00 68.04 115 GLN B N 1
ATOM 2847 C CA . GLN B 1 133 ? -3.126 56.276 30.402 1.00 64.87 115 GLN B CA 1
ATOM 2848 C C . GLN B 1 133 ? -2.699 54.956 31.039 1.00 63.22 115 GLN B C 1
ATOM 2849 O O . GLN B 1 133 ? -2.062 54.990 32.118 1.00 65.70 115 GLN B O 1
ATOM 2855 N N . LEU B 1 134 ? -3.053 53.852 30.375 1.00 63.06 116 LEU B N 1
ATOM 2856 C CA . LEU B 1 134 ? -2.755 52.469 30.836 1.00 63.55 116 LEU B CA 1
ATOM 2857 C C . LEU B 1 134 ? -1.260 52.185 30.721 1.00 63.92 116 LEU B C 1
ATOM 2858 O O . LEU B 1 134 ? -0.689 51.660 31.692 1.00 64.74 116 LEU B O 1
ATOM 2863 N N . HIS B 1 135 ? -0.667 52.489 29.567 1.00 65.18 117 HIS B N 1
ATOM 2864 C CA . HIS B 1 135 ? 0.786 52.237 29.394 1.00 68.45 117 HIS B CA 1
ATOM 2865 C C . HIS B 1 135 ? 1.563 53.028 30.456 1.00 71.39 117 HIS B C 1
ATOM 2866 O O . HIS B 1 135 ? 2.564 52.497 30.966 1.00 70.96 117 HIS B O 1
ATOM 2873 N N . THR B 1 136 ? 1.104 54.243 30.781 1.00 72.97 118 THR B N 1
ATOM 2874 C CA . THR B 1 136 ? 1.775 55.083 31.805 1.00 71.86 118 THR B CA 1
ATOM 2875 C C . THR B 1 136 ? 1.682 54.362 33.160 1.00 71.99 118 THR B C 1
ATOM 2876 O O . THR B 1 136 ? 2.703 54.362 33.875 1.00 78.89 118 THR B O 1
ATOM 2880 N N . LEU B 1 137 ? 0.525 53.774 33.506 1.00 70.77 119 LEU B N 1
ATOM 2881 C CA . LEU B 1 137 ? 0.409 53.032 34.800 1.00 73.03 119 LEU B CA 1
ATOM 2882 C C . LEU B 1 137 ? 1.363 51.844 34.833 1.00 72.90 119 LEU B C 1
ATOM 2883 O O . LEU B 1 137 ? 1.994 51.626 35.868 1.00 83.24 119 LEU B O 1
ATOM 2888 N N . LEU B 1 138 ? 1.369 51.064 33.762 1.00 71.98 120 LEU B N 1
ATOM 2889 C CA . LEU B 1 138 ? 2.206 49.849 33.637 1.00 73.51 120 LEU B CA 1
ATOM 2890 C C . LEU B 1 138 ? 3.670 50.180 33.989 1.00 78.05 120 LEU B C 1
ATOM 2891 O O . LEU B 1 138 ? 4.369 49.302 34.565 1.00 82.03 120 LEU B O 1
ATOM 2896 N N . TYR B 1 139 ? 4.099 51.417 33.706 1.00 81.02 121 TYR B N 1
ATOM 2897 C CA . TYR B 1 139 ? 5.491 51.871 33.985 1.00 87.86 121 TYR B CA 1
ATOM 2898 C C . TYR B 1 139 ? 5.490 52.955 35.078 1.00 86.24 121 TYR B C 1
ATOM 2899 O O . TYR B 1 139 ? 6.388 53.818 35.095 1.00 90.24 121 TYR B O 1
ATOM 2908 N N . ARG B 1 140 ? 4.528 52.882 35.999 1.00 83.64 122 ARG B N 1
ATOM 2909 C CA . ARG B 1 140 ? 4.425 53.864 37.112 1.00 82.51 122 ARG B CA 1
ATOM 2910 C C . ARG B 1 140 ? 5.580 53.688 38.105 1.00 85.21 122 ARG B C 1
ATOM 2911 O O . ARG B 1 140 ? 6.143 54.716 38.525 1.00 87.08 122 ARG B O 1
ATOM 2919 N N . TYR B 1 141 ? 5.920 52.437 38.439 1.00 86.17 123 TYR B N 1
ATOM 2920 C CA . TYR B 1 141 ? 6.968 52.109 39.447 1.00 87.64 123 TYR B CA 1
ATOM 2921 C C . TYR B 1 141 ? 8.371 51.970 38.831 1.00 93.02 123 TYR B C 1
ATOM 2922 O O . TYR B 1 141 ? 9.325 51.686 39.587 1.00 85.85 123 TYR B O 1
ATOM 2931 N N . MET B 1 142 ? 8.507 52.221 37.528 1.00 101.75 124 MET B N 1
ATOM 2932 C CA . MET B 1 142 ? 9.816 52.095 36.833 1.00 111.43 124 MET B CA 1
ATOM 2933 C C . MET B 1 142 ? 10.576 53.412 36.958 1.00 116.58 124 MET B C 1
ATOM 2934 O O . MET B 1 142 ? 9.989 54.472 36.765 1.00 117.01 124 MET B O 1
ATOM 2939 N N . PRO B 1 143 ? 11.890 53.383 37.296 1.00 125.72 125 PRO B N 1
ATOM 2940 C CA . PRO B 1 143 ? 12.699 54.599 37.437 1.00 127.06 125 PRO B CA 1
ATOM 2941 C C . PRO B 1 143 ? 12.470 55.674 36.361 1.00 134.02 125 PRO B C 1
ATOM 2942 O O . PRO B 1 143 ? 12.664 56.839 36.657 1.00 127.41 125 PRO B O 1
ATOM 2946 N N . GLN B 1 144 ? 12.082 55.262 35.148 1.00 147.42 126 GLN B N 1
ATOM 2947 C CA . GLN B 1 144 ? 11.817 56.215 34.032 1.00 156.99 126 GLN B CA 1
ATOM 2948 C C . GLN B 1 144 ? 10.330 56.593 34.055 1.00 158.51 126 GLN B C 1
ATOM 2949 O O . GLN B 1 144 ? 9.742 56.704 32.945 1.00 160.03 126 GLN B O 1
ATOM 2955 N N . ALA B 1 180 ? -0.118 54.908 13.564 1.00 121.38 162 ALA B N 1
ATOM 2956 C CA . ALA B 1 180 ? -0.016 54.150 14.833 1.00 117.80 162 ALA B CA 1
ATOM 2957 C C . ALA B 1 180 ? -1.407 54.074 15.478 1.00 114.97 162 ALA B C 1
ATOM 2958 O O . ALA B 1 180 ? -2.387 53.853 14.729 1.00 108.95 162 ALA B O 1
ATOM 2960 N N . MET B 1 181 ? -1.489 54.283 16.800 1.00 109.34 163 MET B N 1
ATOM 2961 C CA . MET B 1 181 ? -2.778 54.233 17.543 1.00 103.90 163 MET B CA 1
ATOM 2962 C C . MET B 1 181 ? -3.774 55.202 16.901 1.00 102.85 163 MET B C 1
ATOM 2963 O O . MET B 1 181 ? -4.987 55.025 17.099 1.00 97.58 163 MET B O 1
ATOM 2968 N N . ALA B 1 182 ? -3.259 56.187 16.164 1.00 110.64 164 ALA B N 1
ATOM 2969 C CA . ALA B 1 182 ? -4.101 57.186 15.471 1.00 110.69 164 ALA B CA 1
ATOM 2970 C C . ALA B 1 182 ? -5.267 56.477 14.771 1.00 106.05 164 ALA B C 1
ATOM 2971 O O . ALA B 1 182 ? -6.414 56.656 15.222 1.00 95.85 164 ALA B O 1
ATOM 2973 N N . ASP B 1 183 ? -4.969 55.664 13.749 1.00 108.54 165 ASP B N 1
ATOM 2974 C CA . ASP B 1 183 ? -6.032 54.955 12.988 1.00 111.56 165 ASP B CA 1
ATOM 2975 C C . ASP B 1 183 ? -6.596 53.777 13.788 1.00 108.02 165 ASP B C 1
ATOM 2976 O O . ASP B 1 183 ? -7.812 53.800 14.053 1.00 113.44 165 ASP B O 1
ATOM 2981 N N . LEU B 1 184 ? -5.757 52.808 14.176 1.00 102.00 166 LEU B N 1
ATOM 2982 C CA . LEU B 1 184 ? -6.254 51.611 14.918 1.00 93.99 166 LEU B CA 1
ATOM 2983 C C . LEU B 1 184 ? -7.501 51.972 15.732 1.00 88.68 166 LEU B C 1
ATOM 2984 O O . LEU B 1 184 ? -8.537 51.319 15.522 1.00 89.18 166 LEU B O 1
ATOM 2989 N N . THR B 1 185 ? -7.405 52.988 16.595 1.00 85.63 167 THR B N 1
ATOM 2990 C CA . THR B 1 185 ? -8.547 53.408 17.455 1.00 82.10 167 THR B CA 1
ATOM 2991 C C . THR B 1 185 ? -9.695 53.972 16.609 1.00 84.53 167 THR B C 1
ATOM 2992 O O . THR B 1 185 ? -10.827 53.476 16.774 1.00 90.55 167 THR B O 1
ATOM 2996 N N . GLY B 1 186 ? -9.424 54.970 15.763 1.00 85.93 168 GLY B N 1
ATOM 2997 C CA . GLY B 1 186 ? -10.473 55.591 14.924 1.00 87.63 168 GLY B CA 1
ATOM 2998 C C . GLY B 1 186 ? -11.023 54.652 13.860 1.00 88.49 168 GLY B C 1
ATOM 2999 O O . GLY B 1 186 ? -12.125 54.928 13.339 1.00 90.38 168 GLY B O 1
ATOM 3000 N N . ARG B 1 187 ? -10.294 53.573 13.566 1.00 90.92 169 ARG B N 1
ATOM 3001 C CA . ARG B 1 187 ? -10.664 52.562 12.538 1.00 94.54 169 ARG B CA 1
ATOM 3002 C C . ARG B 1 187 ? -11.705 51.632 13.178 1.00 88.57 169 ARG B C 1
ATOM 3003 O O . ARG B 1 187 ? -12.730 51.313 12.543 1.00 87.19 169 ARG B O 1
ATOM 3011 N N . TYR B 1 188 ? -11.411 51.224 14.413 1.00 82.74 170 TYR B N 1
ATOM 3012 C CA . TYR B 1 188 ? -12.273 50.367 15.261 1.00 78.74 170 TYR B CA 1
ATOM 3013 C C . TYR B 1 188 ? -13.575 51.122 15.541 1.00 77.53 170 TYR B C 1
ATOM 3014 O O . TYR B 1 188 ? -14.662 50.530 15.453 1.00 80.78 170 TYR B O 1
ATOM 3023 N N . ALA B 1 189 ? -13.449 52.412 15.851 1.00 76.71 171 ALA B N 1
ATOM 3024 C CA . ALA B 1 189 ? -14.620 53.269 16.147 1.00 76.33 171 ALA B CA 1
ATOM 3025 C C . ALA B 1 189 ? -15.541 53.279 14.935 1.00 78.77 171 ALA B C 1
ATOM 3026 O O . ALA B 1 189 ? -16.768 53.149 15.093 1.00 79.07 171 ALA B O 1
ATOM 3028 N N . SER B 1 190 ? -14.923 53.450 13.773 1.00 83.80 172 SER B N 1
ATOM 3029 C CA . SER B 1 190 ? -15.611 53.504 12.468 1.00 86.11 172 SER B CA 1
ATOM 3030 C C . SER B 1 190 ? -16.246 52.136 12.172 1.00 88.84 172 SER B C 1
ATOM 3031 O O . SER B 1 190 ? -17.379 52.107 11.660 1.00 88.21 172 SER B O 1
ATOM 3034 N N . ALA B 1 191 ? -15.559 51.046 12.532 1.00 74.57 173 ALA B N 1
ATOM 3035 C CA . ALA B 1 191 ? -16.083 49.678 12.292 1.00 73.47 173 ALA B CA 1
ATOM 3036 C C . ALA B 1 191 ? -17.307 49.414 13.187 1.00 75.19 173 ALA B C 1
ATOM 3037 O O . ALA B 1 191 ? -18.285 48.832 12.681 1.00 77.38 173 ALA B O 1
ATOM 3039 N N . LEU B 1 192 ? -17.242 49.779 14.475 1.00 73.92 174 LEU B N 1
ATOM 3040 C CA . LEU B 1 192 ? -18.403 49.587 15.391 1.00 73.18 174 LEU B CA 1
ATOM 3041 C C . LEU B 1 192 ? -19.589 50.431 14.943 1.00 74.58 174 LEU B C 1
ATOM 3042 O O . LEU B 1 192 ? -20.702 49.891 14.898 1.00 76.24 174 LEU B O 1
ATOM 3047 N N . ASP B 1 193 ? -19.344 51.720 14.698 1.00 78.20 175 ASP B N 1
ATOM 3048 C CA . ASP B 1 193 ? -20.416 52.673 14.316 1.00 81.93 175 ASP B CA 1
ATOM 3049 C C . ASP B 1 193 ? -21.225 52.132 13.131 1.00 82.79 175 ASP B C 1
ATOM 3050 O O . ASP B 1 193 ? -22.467 52.233 13.183 1.00 83.21 175 ASP B O 1
ATOM 3055 N N . GLN B 1 194 ? -20.556 51.538 12.136 1.00 80.74 176 GLN B N 1
ATOM 3056 C CA . GLN B 1 194 ? -21.243 51.034 10.915 1.00 82.06 176 GLN B CA 1
ATOM 3057 C C . GLN B 1 194 ? -21.590 49.544 11.016 1.00 81.47 176 GLN B C 1
ATOM 3058 O O . GLN B 1 194 ? -22.159 49.023 10.043 1.00 85.73 176 GLN B O 1
ATOM 3064 N N . HIS B 1 195 ? -21.237 48.888 12.124 1.00 80.08 177 HIS B N 1
ATOM 3065 C CA . HIS B 1 195 ? -21.537 47.445 12.331 1.00 77.86 177 HIS B CA 1
ATOM 3066 C C . HIS B 1 195 ? -20.904 46.610 11.215 1.00 75.57 177 HIS B C 1
ATOM 3067 O O . HIS B 1 195 ? -21.601 45.754 10.661 1.00 78.02 177 HIS B O 1
ATOM 3074 N N . LEU B 1 196 ? -19.628 46.844 10.908 1.00 76.95 178 LEU B N 1
ATOM 3075 C CA . LEU B 1 196 ? -18.949 46.072 9.831 1.00 80.79 178 LEU B CA 1
ATOM 3076 C C . LEU B 1 196 ? -18.656 44.642 10.304 1.00 81.21 178 LEU B C 1
ATOM 3077 O O . LEU B 1 196 ? -18.297 43.797 9.462 1.00 92.01 178 LEU B O 1
ATOM 3082 N N . ALA B 1 197 ? -18.800 44.377 11.599 1.00 78.11 179 ALA B N 1
ATOM 3083 C CA . ALA B 1 197 ? -18.531 43.020 12.116 1.00 78.67 179 ALA B CA 1
ATOM 3084 C C . ALA B 1 197 ? -18.980 42.946 13.570 1.00 75.81 179 ALA B C 1
ATOM 3085 O O . ALA B 1 197 ? -19.097 43.997 14.224 1.00 76.48 179 ALA B O 1
ATOM 3087 N N . ASP B 1 198 ? -19.218 41.733 14.046 1.00 74.87 180 ASP B N 1
ATOM 3088 C CA . ASP B 1 198 ? -19.640 41.555 15.453 1.00 74.29 180 ASP B CA 1
ATOM 3089 C C . ASP B 1 198 ? -18.478 41.958 16.357 1.00 70.99 180 ASP B C 1
ATOM 3090 O O . ASP B 1 198 ? -17.318 41.830 15.966 1.00 69.80 180 ASP B O 1
ATOM 3095 N N . PRO B 1 199 ? -18.732 42.522 17.557 1.00 68.73 181 PRO B N 1
ATOM 3096 C CA . PRO B 1 199 ? -17.640 42.869 18.467 1.00 69.36 181 PRO B CA 1
ATOM 3097 C C . PRO B 1 199 ? -16.711 41.675 18.765 1.00 67.92 181 PRO B C 1
ATOM 3098 O O . PRO B 1 199 ? -15.553 41.909 19.022 1.00 68.73 181 PRO B O 1
ATOM 3102 N N . LEU B 1 200 ? -17.210 40.433 18.713 1.00 67.96 182 LEU B N 1
ATOM 3103 C CA . LEU B 1 200 ? -16.301 39.278 18.981 1.00 68.79 182 LEU B CA 1
ATOM 3104 C C . LEU B 1 200 ? -15.304 39.114 17.827 1.00 68.61 182 LEU B C 1
ATOM 3105 O O . LEU B 1 200 ? -14.418 38.257 17.946 1.00 64.80 182 LEU B O 1
ATOM 3110 N N . VAL B 1 201 ? -15.467 39.879 16.745 1.00 68.91 183 VAL B N 1
ATOM 3111 C CA . VAL B 1 201 ? -14.510 39.824 15.600 1.00 73.21 183 VAL B CA 1
ATOM 3112 C C . VAL B 1 201 ? -13.620 41.074 15.697 1.00 74.81 183 VAL B C 1
ATOM 3113 O O . VAL B 1 201 ? -12.379 40.926 15.651 1.00 73.16 183 VAL B O 1
ATOM 3117 N N . LEU B 1 202 ? -14.235 42.250 15.888 1.00 72.25 184 LEU B N 1
ATOM 3118 C CA . LEU B 1 202 ? -13.480 43.529 15.982 1.00 71.49 184 LEU B CA 1
ATOM 3119 C C . LEU B 1 202 ? -12.426 43.454 17.090 1.00 69.96 184 LEU B C 1
ATOM 3120 O O . LEU B 1 202 ? -11.259 43.755 16.810 1.00 72.86 184 LEU B O 1
ATOM 3125 N N . VAL B 1 203 ? -12.830 43.058 18.294 1.00 67.35 185 VAL B N 1
ATOM 3126 C CA . VAL B 1 203 ? -11.895 42.998 19.456 1.00 67.26 185 VAL B CA 1
ATOM 3127 C C . VAL B 1 203 ? -10.641 42.195 19.120 1.00 66.89 185 VAL B C 1
ATOM 3128 O O . VAL B 1 203 ? -9.547 42.754 19.118 1.00 68.02 185 VAL B O 1
ATOM 3132 N N . PRO B 1 204 ? -10.722 40.876 18.843 1.00 67.51 186 PRO B N 1
ATOM 3133 C CA . PRO B 1 204 ? -9.521 40.099 18.545 1.00 68.39 186 PRO B CA 1
ATOM 3134 C C . PRO B 1 204 ? -8.711 40.660 17.369 1.00 69.66 186 PRO B C 1
ATOM 3135 O O . PRO B 1 204 ? -7.510 40.652 17.473 1.00 74.73 186 PRO B O 1
ATOM 3139 N N . LEU B 1 205 ? -9.365 41.149 16.310 1.00 71.24 187 LEU B N 1
ATOM 3140 C CA . LEU B 1 205 ? -8.590 41.701 15.161 1.00 76.96 187 LEU B CA 1
ATOM 3141 C C . LEU B 1 205 ? -7.876 43.000 15.579 1.00 77.97 187 LEU B C 1
ATOM 3142 O O . LEU B 1 205 ? -6.730 43.226 15.114 1.00 82.97 187 LEU B O 1
ATOM 3147 N N . ALA B 1 206 ? -8.514 43.823 16.420 1.00 74.50 188 ALA B N 1
ATOM 3148 C CA . ALA B 1 206 ? -7.885 45.093 16.857 1.00 72.38 188 ALA B CA 1
ATOM 3149 C C . ALA B 1 206 ? -6.608 44.783 17.642 1.00 71.93 188 ALA B C 1
ATOM 3150 O O . ALA B 1 206 ? -5.632 45.541 17.507 1.00 76.24 188 ALA B O 1
ATOM 3152 N N . MET B 1 207 ? -6.613 43.690 18.407 1.00 69.73 189 MET B N 1
ATOM 3153 C CA . MET B 1 207 ? -5.419 43.315 19.204 1.00 73.08 189 MET B CA 1
ATOM 3154 C C . MET B 1 207 ? -4.352 42.736 18.271 1.00 74.63 189 MET B C 1
ATOM 3155 O O . MET B 1 207 ? -3.158 42.972 18.525 1.00 75.31 189 MET B O 1
ATOM 3160 N N . LEU B 1 208 ? -4.765 41.998 17.240 1.00 76.30 190 LEU B N 1
ATOM 3161 C CA . LEU B 1 208 ? -3.766 41.453 16.286 1.00 78.76 190 LEU B CA 1
ATOM 3162 C C . LEU B 1 208 ? -3.044 42.647 15.665 1.00 79.47 190 LEU B C 1
ATOM 3163 O O . LEU B 1 208 ? -1.789 42.629 15.612 1.00 80.63 190 LEU B O 1
ATOM 3168 N N . ASP B 1 209 ? -3.824 43.641 15.225 1.00 76.15 191 ASP B N 1
ATOM 3169 C CA . ASP B 1 209 ? -3.249 44.865 14.605 1.00 82.21 191 ASP B CA 1
ATOM 3170 C C . ASP B 1 209 ? -2.392 45.583 15.656 1.00 79.37 191 ASP B C 1
ATOM 3171 O O . ASP B 1 209 ? -1.261 45.979 15.329 1.00 77.60 191 ASP B O 1
ATOM 3176 N N . PHE B 1 210 ? -2.889 45.690 16.888 1.00 78.80 192 PHE B N 1
ATOM 3177 C CA . PHE B 1 210 ? -2.107 46.369 17.953 1.00 77.90 192 PHE B CA 1
ATOM 3178 C C . PHE B 1 210 ? -0.725 45.721 18.088 1.00 79.81 192 PHE B C 1
ATOM 3179 O O . PHE B 1 210 ? 0.274 46.457 18.118 1.00 81.26 192 PHE B O 1
ATOM 3187 N N . LEU B 1 211 ? -0.675 44.388 18.168 1.00 80.24 193 LEU B N 1
ATOM 3188 C CA . LEU B 1 211 ? 0.620 43.663 18.311 1.00 83.31 193 LEU B CA 1
ATOM 3189 C C . LEU B 1 211 ? 1.483 43.851 17.064 1.00 86.51 193 LEU B C 1
ATOM 3190 O O . LEU B 1 211 ? 2.703 44.035 17.237 1.00 91.72 193 LEU B O 1
ATOM 3195 N N . CYS B 1 212 ? 0.889 43.800 15.868 1.00 87.76 194 CYS B N 1
ATOM 3196 C CA . CYS B 1 212 ? 1.703 43.980 14.634 1.00 93.62 194 CYS B CA 1
ATOM 3197 C C . CYS B 1 212 ? 2.262 45.408 14.577 1.00 91.26 194 CYS B C 1
ATOM 3198 O O . CYS B 1 212 ? 3.409 45.553 14.146 1.00 95.60 194 CYS B O 1
ATOM 3201 N N . ILE B 1 213 ? 1.500 46.408 15.030 1.00 88.79 195 ILE B N 1
ATOM 3202 C CA . ILE B 1 213 ? 1.981 47.826 15.026 1.00 89.72 195 ILE B CA 1
ATOM 3203 C C . ILE B 1 213 ? 3.152 47.967 16.006 1.00 90.66 195 ILE B C 1
ATOM 3204 O O . ILE B 1 213 ? 4.065 48.768 15.723 1.00 94.07 195 ILE B O 1
ATOM 3209 N N . HIS B 1 214 ? 3.109 47.236 17.123 1.00 89.92 196 HIS B N 1
ATOM 3210 C CA . HIS B 1 214 ? 4.186 47.297 18.145 1.00 90.28 196 HIS B CA 1
ATOM 3211 C C . HIS B 1 214 ? 4.477 48.776 18.410 1.00 87.81 196 HIS B C 1
ATOM 3212 O O . HIS B 1 214 ? 5.611 49.226 18.265 1.00 92.29 196 HIS B O 1
ATOM 3219 N N . PRO B 1 215 ? 3.468 49.558 18.871 1.00 83.16 197 PRO B N 1
ATOM 3220 C CA . PRO B 1 215 ? 3.615 51.002 19.081 1.00 84.46 197 PRO B CA 1
ATOM 3221 C C . PRO B 1 215 ? 4.514 51.484 20.228 1.00 84.78 197 PRO B C 1
ATOM 3222 O O . PRO B 1 215 ? 5.030 52.572 20.126 1.00 88.04 197 PRO B O 1
ATOM 3226 N N . PHE B 1 216 ? 4.652 50.701 21.293 1.00 85.63 198 PHE B N 1
ATOM 3227 C CA . PHE B 1 216 ? 5.508 51.142 22.424 1.00 89.00 198 PHE B CA 1
ATOM 3228 C C . PHE B 1 216 ? 6.869 50.468 22.368 1.00 92.95 198 PHE B C 1
ATOM 3229 O O . PHE B 1 216 ? 6.989 49.336 21.914 1.00 96.19 198 PHE B O 1
ATOM 3237 N N . PRO B 1 217 ? 7.948 51.151 22.801 1.00 96.67 199 PRO B N 1
ATOM 3238 C CA . PRO B 1 217 ? 9.260 50.520 22.831 1.00 99.58 199 PRO B CA 1
ATOM 3239 C C . PRO B 1 217 ? 9.152 49.217 23.646 1.00 99.07 199 PRO B C 1
ATOM 3240 O O . PRO B 1 217 ? 9.669 48.214 23.197 1.00 106.69 199 PRO B O 1
ATOM 3244 N N . ASP B 1 218 ? 8.410 49.247 24.761 1.00 96.01 200 ASP B N 1
ATOM 3245 C CA . ASP B 1 218 ? 8.239 48.055 25.641 1.00 96.33 200 ASP B CA 1
ATOM 3246 C C . ASP B 1 218 ? 6.807 47.970 26.197 1.00 94.76 200 ASP B C 1
ATOM 3247 O O . ASP B 1 218 ? 6.146 49.024 26.324 1.00 94.33 200 ASP B O 1
ATOM 3252 N N . GLY B 1 219 ? 6.351 46.747 26.505 1.00 94.18 201 GLY B N 1
ATOM 3253 C CA . GLY B 1 219 ? 5.020 46.502 27.105 1.00 92.71 201 GLY B CA 1
ATOM 3254 C C . GLY B 1 219 ? 3.950 46.021 26.134 1.00 88.04 201 GLY B C 1
ATOM 3255 O O . GLY B 1 219 ? 2.912 45.539 26.614 1.00 86.41 201 GLY B O 1
ATOM 3256 N N . ASN B 1 220 ? 4.193 46.117 24.827 1.00 89.69 202 ASN B N 1
ATOM 3257 C CA . ASN B 1 220 ? 3.203 45.724 23.781 1.00 86.02 202 ASN B CA 1
ATOM 3258 C C . ASN B 1 220 ? 2.473 44.420 24.129 1.00 81.36 202 ASN B C 1
ATOM 3259 O O . ASN B 1 220 ? 1.244 44.369 23.910 1.00 77.62 202 ASN B O 1
ATOM 3264 N N . GLY B 1 221 ? 3.188 43.405 24.626 1.00 80.07 203 GLY B N 1
ATOM 3265 C CA . GLY B 1 221 ? 2.535 42.127 24.968 1.00 77.78 203 GLY B CA 1
ATOM 3266 C C . GLY B 1 221 ? 1.528 42.310 26.088 1.00 75.53 203 GLY B C 1
ATOM 3267 O O . GLY B 1 221 ? 0.319 42.075 25.870 1.00 67.70 203 GLY B O 1
ATOM 3268 N N . ARG B 1 222 ? 2.016 42.751 27.245 1.00 78.22 204 ARG B N 1
ATOM 3269 C CA . ARG B 1 222 ? 1.143 42.978 28.423 1.00 74.58 204 ARG B CA 1
ATOM 3270 C C . ARG B 1 222 ? 0.020 43.949 28.033 1.00 71.69 204 ARG B C 1
ATOM 3271 O O . ARG B 1 222 ? -1.131 43.688 28.405 1.00 75.10 204 ARG B O 1
ATOM 3279 N N . MET B 1 223 ? 0.336 45.010 27.286 1.00 70.91 205 MET B N 1
ATOM 3280 C CA . MET B 1 223 ? -0.703 45.994 26.878 1.00 71.09 205 MET B CA 1
ATOM 3281 C C . MET B 1 223 ? -1.813 45.304 26.077 1.00 68.54 205 MET B C 1
ATOM 3282 O O . MET B 1 223 ? -2.997 45.592 26.360 1.00 64.14 205 MET B O 1
ATOM 3287 N N . SER B 1 224 ? -1.454 44.426 25.134 1.00 67.21 206 SER B N 1
ATOM 3288 C CA . SER B 1 224 ? -2.507 43.764 24.319 1.00 68.27 206 SER B CA 1
ATOM 3289 C C . SER B 1 224 ? -3.437 42.981 25.244 1.00 66.96 206 SER B C 1
ATOM 3290 O O . SER B 1 224 ? -4.652 43.029 25.019 1.00 71.29 206 SER B O 1
ATOM 3293 N N . ARG B 1 225 ? -2.877 42.314 26.255 1.00 67.44 207 ARG B N 1
ATOM 3294 C CA . ARG B 1 225 ? -3.697 41.506 27.202 1.00 69.85 207 ARG B CA 1
ATOM 3295 C C . ARG B 1 225 ? -4.578 42.436 28.054 1.00 68.01 207 ARG B C 1
ATOM 3296 O O . ARG B 1 225 ? -5.742 42.058 28.304 1.00 68.88 207 ARG B O 1
ATOM 3304 N N . LEU B 1 226 ? -4.055 43.595 28.474 1.00 69.16 208 LEU B N 1
ATOM 3305 C CA . LEU B 1 226 ? -4.859 44.572 29.262 1.00 66.12 208 LEU B CA 1
ATOM 3306 C C . LEU B 1 226 ? -5.985 45.113 28.373 1.00 67.70 208 LEU B C 1
ATOM 3307 O O . LEU B 1 226 ? -7.147 45.111 28.822 1.00 70.20 208 LEU B O 1
ATOM 3312 N N . LEU B 1 227 ? -5.648 45.534 27.148 1.00 68.01 209 LEU B N 1
ATOM 3313 C CA . LEU B 1 227 ? -6.655 46.092 26.204 1.00 67.03 209 LEU B CA 1
ATOM 3314 C C . LEU B 1 227 ? -7.709 45.028 25.858 1.00 67.70 209 LEU B C 1
ATOM 3315 O O . LEU B 1 227 ? -8.879 45.415 25.637 1.00 65.37 209 LEU B O 1
ATOM 3320 N N . THR B 1 228 ? -7.328 43.744 25.850 1.00 69.43 210 THR B N 1
ATOM 3321 C CA . THR B 1 228 ? -8.301 42.658 25.543 1.00 69.47 210 THR B CA 1
ATOM 3322 C C . THR B 1 228 ? -9.417 42.698 26.593 1.00 70.88 210 THR B C 1
ATOM 3323 O O . THR B 1 228 ? -10.600 42.627 26.206 1.00 69.81 210 THR B O 1
ATOM 3327 N N . LEU B 1 229 ? -9.043 42.815 27.869 1.00 70.42 211 LEU B N 1
ATOM 3328 C CA . LEU B 1 229 ? -10.046 42.882 28.964 1.00 72.83 211 LEU B CA 1
ATOM 3329 C C . LEU B 1 229 ? -10.870 44.160 28.796 1.00 66.06 211 LEU B C 1
ATOM 3330 O O . LEU B 1 229 ? -12.104 44.072 28.864 1.00 66.32 211 LEU B O 1
ATOM 3335 N N . LEU B 1 230 ? -10.203 45.283 28.532 1.00 63.85 212 LEU B N 1
ATOM 3336 C CA . LEU B 1 230 ? -10.907 46.580 28.370 1.00 62.28 212 LEU B CA 1
ATOM 3337 C C . LEU B 1 230 ? -12.026 46.453 27.331 1.00 65.17 212 LEU B C 1
ATOM 3338 O O . LEU B 1 230 ? -13.197 46.725 27.676 1.00 63.06 212 LEU B O 1
ATOM 3343 N N . LEU B 1 231 ? -11.674 46.047 26.109 1.00 67.11 213 LEU B N 1
ATOM 3344 C CA . LEU B 1 231 ? -12.675 45.935 25.015 1.00 65.38 213 LEU B CA 1
ATOM 3345 C C . LEU B 1 231 ? -13.752 44.897 25.344 1.00 64.64 213 LEU B C 1
ATOM 3346 O O . LEU B 1 231 ? -14.939 45.227 25.148 1.00 66.16 213 LEU B O 1
ATOM 3351 N N . LEU B 1 232 ? -13.369 43.709 25.828 1.00 64.38 214 LEU B N 1
ATOM 3352 C CA . LEU B 1 232 ? -14.387 42.671 26.166 1.00 62.22 214 LEU B CA 1
ATOM 3353 C C . LEU B 1 232 ? -15.423 43.252 27.135 1.00 61.93 214 LEU B C 1
ATOM 3354 O O . LEU B 1 232 ? -16.615 42.942 26.963 1.00 68.54 214 LEU B O 1
ATOM 3359 N N . TYR B 1 233 ? -15.001 44.070 28.103 1.00 61.65 215 TYR B N 1
ATOM 3360 C CA . TYR B 1 233 ? -15.996 44.664 29.033 1.00 63.99 215 TYR B CA 1
ATOM 3361 C C . TYR B 1 233 ? -16.925 45.613 28.283 1.00 64.24 215 TYR B C 1
ATOM 3362 O O . TYR B 1 233 ? -18.071 45.788 28.728 1.00 65.59 215 TYR B O 1
ATOM 3371 N N . HIS B 1 234 ? -16.438 46.249 27.218 1.00 65.87 216 HIS B N 1
ATOM 3372 C CA . HIS B 1 234 ? -17.354 47.184 26.519 1.00 66.49 216 HIS B CA 1
ATOM 3373 C C . HIS B 1 234 ? -18.515 46.394 25.906 1.00 65.57 216 HIS B C 1
ATOM 3374 O O . HIS B 1 234 ? -19.504 47.039 25.520 1.00 69.71 216 HIS B O 1
ATOM 3381 N N . PHE B 1 235 ? -18.419 45.059 25.854 1.00 66.13 217 PHE B N 1
ATOM 3382 C CA . PHE B 1 235 ? -19.516 44.262 25.239 1.00 64.63 217 PHE B CA 1
ATOM 3383 C C . PHE B 1 235 ? -20.092 43.254 26.242 1.00 65.23 217 PHE B C 1
ATOM 3384 O O . PHE B 1 235 ? -20.771 42.306 25.809 1.00 71.79 217 PHE B O 1
ATOM 3392 N N . ASP B 1 236 ? -19.832 43.484 27.531 1.00 66.10 218 ASP B N 1
ATOM 3393 C CA . ASP B 1 236 ? -20.356 42.672 28.661 1.00 68.03 218 ASP B CA 1
ATOM 3394 C C . ASP B 1 236 ? -19.723 41.276 28.738 1.00 68.92 218 ASP B C 1
ATOM 3395 O O . ASP B 1 236 ? -20.423 40.341 29.186 1.00 72.47 218 ASP B O 1
ATOM 3400 N N . TYR B 1 237 ? -18.465 41.126 28.322 1.00 67.57 219 TYR B N 1
ATOM 3401 C CA . TYR B 1 237 ? -17.777 39.817 28.479 1.00 68.53 219 TYR B CA 1
ATOM 3402 C C . TYR B 1 237 ? -16.880 39.983 29.720 1.00 72.00 219 TYR B C 1
ATOM 3403 O O . TYR B 1 237 ? -15.636 40.183 29.607 1.00 78.58 219 TYR B O 1
ATOM 3412 N N . ALA B 1 238 ? -17.526 39.917 30.892 1.00 70.50 220 ALA B N 1
ATOM 3413 C CA . ALA B 1 238 ? -16.870 40.136 32.205 1.00 69.86 220 ALA B CA 1
ATOM 3414 C C . ALA B 1 238 ? -16.280 38.858 32.818 1.00 66.86 220 ALA B C 1
ATOM 3415 O O . ALA B 1 238 ? -15.835 38.926 33.974 1.00 67.02 220 ALA B O 1
ATOM 3417 N N . VAL B 1 239 ? -16.221 37.751 32.082 1.00 65.94 221 VAL B N 1
ATOM 3418 C CA . VAL B 1 239 ? -15.653 36.507 32.684 1.00 66.30 221 VAL B CA 1
ATOM 3419 C C . VAL B 1 239 ? -14.183 36.747 33.075 1.00 66.45 221 VAL B C 1
ATOM 3420 O O . VAL B 1 239 ? -13.726 36.126 34.045 1.00 65.32 221 VAL B O 1
ATOM 3424 N N . GLY B 1 240 ? -13.487 37.662 32.393 1.00 70.49 222 GLY B N 1
ATOM 3425 C CA . GLY B 1 240 ? -12.058 37.926 32.680 1.00 76.69 222 GLY B CA 1
ATOM 3426 C C . GLY B 1 240 ? -11.776 38.336 34.122 1.00 71.94 222 GLY B C 1
ATOM 3427 O O . GLY B 1 240 ? -10.593 38.304 34.525 1.00 74.46 222 GLY B O 1
ATOM 3428 N N . ARG B 1 241 ? -12.818 38.728 34.851 1.00 67.49 223 ARG B N 1
ATOM 3429 C CA . ARG B 1 241 ? -12.729 39.178 36.263 1.00 71.29 223 ARG B CA 1
ATOM 3430 C C . ARG B 1 241 ? -12.774 38.001 37.242 1.00 73.46 223 ARG B C 1
ATOM 3431 O O . ARG B 1 241 ? -12.235 38.144 38.361 1.00 76.71 223 ARG B O 1
ATOM 3439 N N . TYR B 1 242 ? -13.404 36.895 36.842 1.00 67.27 224 TYR B N 1
ATOM 3440 C CA . TYR B 1 242 ? -13.567 35.727 37.743 1.00 64.58 224 TYR B CA 1
ATOM 3441 C C . TYR B 1 242 ? -12.684 34.563 37.282 1.00 63.09 224 TYR B C 1
ATOM 3442 O O . TYR B 1 242 ? -12.410 33.666 38.087 1.00 62.09 224 TYR B O 1
ATOM 3451 N N . ILE B 1 243 ? -12.270 34.586 36.018 1.00 62.69 225 ILE B N 1
ATOM 3452 C CA . ILE B 1 243 ? -11.358 33.558 35.441 1.00 64.57 225 ILE B CA 1
ATOM 3453 C C . ILE B 1 243 ? -10.327 34.336 34.625 1.00 68.19 225 ILE B C 1
ATOM 3454 O O . ILE B 1 243 ? -10.739 35.036 33.686 1.00 69.46 225 ILE B O 1
ATOM 3459 N N . SER B 1 244 ? -9.056 34.253 35.022 1.00 72.10 226 SER B N 1
ATOM 3460 C CA . SER B 1 244 ? -7.912 34.963 34.389 1.00 72.34 226 SER B CA 1
ATOM 3461 C C . SER B 1 244 ? -7.730 34.578 32.915 1.00 75.87 226 SER B C 1
ATOM 3462 O O . SER B 1 244 ? -7.336 33.425 32.655 1.00 78.77 226 SER B O 1
ATOM 3465 N N . LEU B 1 245 ? -7.996 35.508 31.989 1.00 77.29 227 LEU B N 1
ATOM 3466 C CA . LEU B 1 245 ? -7.771 35.211 30.546 1.00 79.93 227 LEU B CA 1
ATOM 3467 C C . LEU B 1 245 ? -6.269 35.084 30.289 1.00 78.22 227 LEU B C 1
ATOM 3468 O O . LEU B 1 245 ? -5.900 34.301 29.392 1.00 84.03 227 LEU B O 1
ATOM 3473 N N . GLU B 1 246 ? -5.453 35.869 31.008 1.00 73.35 228 GLU B N 1
ATOM 3474 C CA . GLU B 1 246 ? -3.981 35.809 30.832 1.00 73.51 228 GLU B CA 1
ATOM 3475 C C . GLU B 1 246 ? -3.510 34.393 31.177 1.00 72.80 228 GLU B C 1
ATOM 3476 O O . GLU B 1 246 ? -2.683 33.857 30.422 1.00 78.03 228 GLU B O 1
ATOM 3482 N N . ARG B 1 247 ? -4.007 33.826 32.283 1.00 71.71 229 ARG B N 1
ATOM 3483 C CA . ARG B 1 247 ? -3.637 32.446 32.704 1.00 76.72 229 ARG B CA 1
ATOM 3484 C C . ARG B 1 247 ? -4.063 31.444 31.627 1.00 75.82 229 ARG B C 1
ATOM 3485 O O . ARG B 1 247 ? -3.251 30.560 31.279 1.00 76.85 229 ARG B O 1
ATOM 3493 N N . ILE B 1 248 ? -5.310 31.551 31.164 1.00 72.37 230 ILE B N 1
ATOM 3494 C CA . ILE B 1 248 ? -5.822 30.637 30.103 1.00 75.21 230 ILE B CA 1
ATOM 3495 C C . ILE B 1 248 ? -4.905 30.737 28.879 1.00 76.36 230 ILE B C 1
ATOM 3496 O O . ILE B 1 248 ? -4.681 29.689 28.230 1.00 77.96 230 ILE B O 1
ATOM 3501 N N . PHE B 1 249 ? -4.405 31.942 28.579 1.00 76.76 231 PHE B N 1
ATOM 3502 C CA . PHE B 1 249 ? -3.476 32.082 27.432 1.00 77.99 231 PHE B CA 1
ATOM 3503 C C . PHE B 1 249 ? -2.153 31.399 27.797 1.00 78.56 231 PHE B C 1
ATOM 3504 O O . PHE B 1 249 ? -1.639 30.620 26.979 1.00 85.59 231 PHE B O 1
ATOM 3512 N N . GLU B 1 250 ? -1.647 31.653 29.006 1.00 76.14 232 GLU B N 1
ATOM 3513 C CA . GLU B 1 250 ? -0.348 31.067 29.441 1.00 81.03 232 GLU B CA 1
ATOM 3514 C C . GLU B 1 250 ? -0.421 29.540 29.426 1.00 84.05 232 GLU B C 1
ATOM 3515 O O . GLU B 1 250 ? 0.584 28.914 29.036 1.00 83.95 232 GLU B O 1
ATOM 3521 N N . GLU B 1 251 ? -1.560 28.974 29.835 1.00 86.08 233 GLU B N 1
ATOM 3522 C CA . GLU B 1 251 ? -1.729 27.494 29.863 1.00 88.93 233 GLU B CA 1
ATOM 3523 C C . GLU B 1 251 ? -1.699 26.938 28.438 1.00 89.90 233 GLU B C 1
ATOM 3524 O O . GLU B 1 251 ? -1.479 25.728 28.298 1.00 98.35 233 GLU B O 1
ATOM 3530 N N . THR B 1 252 ? -1.912 27.792 27.434 1.00 87.58 234 THR B N 1
ATOM 3531 C CA . THR B 1 252 ? -1.899 27.375 26.007 1.00 87.53 234 THR B CA 1
ATOM 3532 C C . THR B 1 252 ? -0.982 28.332 25.230 1.00 86.92 234 THR B C 1
ATOM 3533 O O . THR B 1 252 ? -1.305 28.652 24.069 1.00 85.64 234 THR B O 1
ATOM 3537 N N . LYS B 1 253 ? 0.142 28.726 25.846 1.00 90.38 235 LYS B N 1
ATOM 3538 C CA . LYS B 1 253 ? 1.113 29.679 25.235 1.00 92.37 235 LYS B CA 1
ATOM 3539 C C . LYS B 1 253 ? 1.513 29.224 23.820 1.00 91.14 235 LYS B C 1
ATOM 3540 O O . LYS B 1 253 ? 1.608 30.100 22.952 1.00 87.47 235 LYS B O 1
ATOM 3546 N N . GLU B 1 254 ? 1.739 27.921 23.592 1.00 97.17 236 GLU B N 1
ATOM 3547 C CA . GLU B 1 254 ? 2.140 27.433 22.237 1.00 103.68 236 GLU B CA 1
ATOM 3548 C C . GLU B 1 254 ? 1.119 27.917 21.199 1.00 97.36 236 GLU B C 1
ATOM 3549 O O . GLU B 1 254 ? 1.556 28.461 20.170 1.00 95.88 236 GLU B O 1
ATOM 3555 N N . GLY B 1 255 ? -0.181 27.735 21.472 1.00 90.79 237 GLY B N 1
ATOM 3556 C CA . GLY B 1 255 ? -1.257 28.160 20.554 1.00 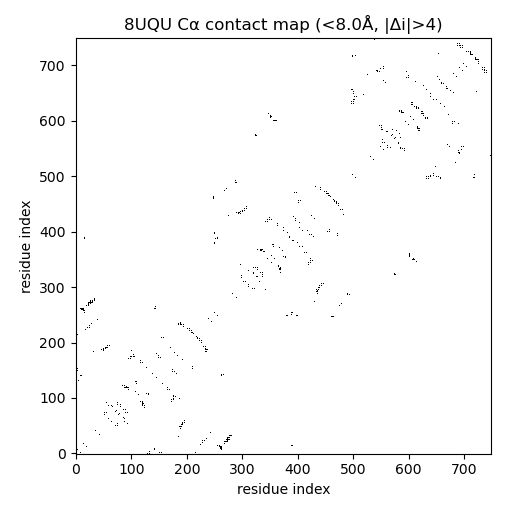87.64 237 GLY B CA 1
ATOM 3557 C C . GLY B 1 255 ? -1.331 29.673 20.439 1.00 85.90 237 GLY B C 1
ATOM 3558 O O . GLY B 1 255 ? -1.514 30.177 19.309 1.00 86.38 237 GLY B O 1
ATOM 3559 N N . TYR B 1 256 ? -1.198 30.367 21.573 1.00 82.48 238 TYR B N 1
ATOM 3560 C CA . TYR B 1 256 ? -1.233 31.852 21.627 1.00 80.96 238 TYR B CA 1
ATOM 3561 C C . TYR B 1 256 ? -0.246 32.420 20.599 1.00 84.80 238 TYR B C 1
ATOM 3562 O O . TYR B 1 256 ? -0.684 33.147 19.692 1.00 86.25 238 TYR B O 1
ATOM 3571 N N . TYR B 1 257 ? 1.026 32.013 20.683 1.00 89.48 239 TYR B N 1
ATOM 3572 C CA . TYR B 1 257 ? 2.082 32.534 19.772 1.00 92.61 239 TYR B CA 1
ATOM 3573 C C . TYR B 1 257 ? 2.004 31.904 18.367 1.00 93.48 239 TYR B C 1
ATOM 3574 O O . TYR B 1 257 ? 2.219 32.666 17.403 1.00 95.80 239 TYR B O 1
ATOM 3583 N N . GLU B 1 258 ? 1.733 30.595 18.233 1.00 94.42 240 GLU B N 1
ATOM 3584 C CA . GLU B 1 258 ? 1.653 29.978 16.872 1.00 98.32 240 GLU B CA 1
ATOM 3585 C C . GLU B 1 258 ? 0.604 30.697 16.022 1.00 96.45 240 GLU B C 1
ATOM 3586 O O . GLU B 1 258 ? 0.878 30.948 14.836 1.00 101.28 240 GLU B O 1
ATOM 3592 N N . THR B 1 259 ? -0.553 30.997 16.614 1.00 92.54 241 THR B N 1
ATOM 3593 C CA . THR B 1 259 ? -1.659 31.666 15.884 1.00 89.45 241 THR B CA 1
ATOM 3594 C C . THR B 1 259 ? -1.323 33.142 15.633 1.00 90.31 241 THR B C 1
ATOM 3595 O O . THR B 1 259 ? -1.626 33.613 14.524 1.00 96.89 241 THR B O 1
ATOM 3599 N N . LEU B 1 260 ? -0.741 33.848 16.610 1.00 88.69 242 LEU B N 1
ATOM 3600 C CA . LEU B 1 260 ? -0.392 35.282 16.388 1.00 88.11 242 LEU B CA 1
ATOM 3601 C C . LEU B 1 260 ? 0.616 35.391 15.242 1.00 92.15 242 LEU B C 1
ATOM 3602 O O . LEU B 1 260 ? 0.458 36.297 14.406 1.00 92.69 242 LEU B O 1
ATOM 3607 N N . GLU B 1 261 ? 1.591 34.482 15.194 1.00 94.14 243 GLU B N 1
ATOM 3608 C CA . GLU B 1 261 ? 2.611 34.524 14.118 1.00 101.68 243 GLU B CA 1
ATOM 3609 C C . GLU B 1 261 ? 1.968 34.062 12.804 1.00 100.71 243 GLU B C 1
ATOM 3610 O O . GLU B 1 261 ? 2.313 34.621 11.743 1.00 104.88 243 GLU B O 1
ATOM 3616 N N . ALA B 1 262 ? 1.055 33.094 12.879 1.00 95.83 244 ALA B N 1
ATOM 3617 C CA . ALA B 1 262 ? 0.380 32.564 11.671 1.00 95.90 244 ALA B CA 1
ATOM 3618 C C . ALA B 1 262 ? -0.552 33.623 11.071 1.00 93.22 244 ALA B C 1
ATOM 3619 O O . ALA B 1 262 ? -0.427 33.901 9.857 1.00 95.48 244 ALA B O 1
ATOM 3621 N N . SER B 1 263 ? -1.421 34.213 11.899 1.00 88.35 245 SER B N 1
ATOM 3622 C CA . SER B 1 263 ? -2.399 35.227 11.421 1.00 87.59 245 SER B CA 1
ATOM 3623 C C . SER B 1 263 ? -1.733 36.570 11.100 1.00 89.77 245 SER B C 1
ATOM 3624 O O . SER B 1 263 ? -2.455 37.476 10.647 1.00 88.38 245 SER B O 1
ATOM 3627 N N . SER B 1 264 ? -0.426 36.714 11.327 1.00 94.15 246 SER B N 1
ATOM 3628 C CA . SER B 1 264 ? 0.237 38.001 10.984 1.00 97.78 246 SER B CA 1
ATOM 3629 C C . SER B 1 264 ? 1.090 37.842 9.712 1.00 100.41 246 SER B C 1
ATOM 3630 O O . SER B 1 264 ? 1.781 38.808 9.345 1.00 100.60 246 SER B O 1
ATOM 3633 N N . GLN B 1 265 ? 1.015 36.685 9.041 1.00 102.40 247 GLN B N 1
ATOM 3634 C CA . GLN B 1 265 ? 1.789 36.478 7.786 1.00 107.79 247 GLN B CA 1
ATOM 3635 C C . GLN B 1 265 ? 1.103 37.267 6.672 1.00 106.43 247 GLN B C 1
ATOM 3636 O O . GLN B 1 265 ? -0.118 37.090 6.499 1.00 105.44 247 GLN B O 1
ATOM 3642 N N . GLY B 1 266 ? 1.859 38.110 5.965 1.00 108.44 248 GLY B N 1
ATOM 3643 C CA . GLY B 1 266 ? 1.301 38.931 4.872 1.00 111.76 248 GLY B CA 1
ATOM 3644 C C . GLY B 1 266 ? 0.428 40.055 5.407 1.00 108.83 248 GLY B C 1
ATOM 3645 O O . GLY B 1 266 ? -0.379 40.606 4.623 1.00 108.01 248 GLY B O 1
ATOM 3646 N N . TRP B 1 267 ? 0.609 40.399 6.688 1.00 106.16 249 TRP B N 1
ATOM 3647 C CA . TRP B 1 267 ? -0.174 41.469 7.365 1.00 103.07 249 TRP B CA 1
ATOM 3648 C C . TRP B 1 267 ? 0.076 42.826 6.697 1.00 103.87 249 TRP B C 1
ATOM 3649 O O . TRP B 1 267 ? -0.904 43.561 6.489 1.00 99.40 249 TRP B O 1
ATOM 3660 N N . HIS B 1 268 ? 1.331 43.131 6.349 1.00 112.01 250 HIS B N 1
ATOM 3661 C CA . HIS B 1 268 ? 1.663 44.440 5.718 1.00 114.46 250 HIS B CA 1
ATOM 3662 C C . HIS B 1 268 ? 0.905 44.611 4.389 1.00 117.38 250 HIS B C 1
ATOM 3663 O O . HIS B 1 268 ? 0.390 45.720 4.170 1.00 116.29 250 HIS B O 1
ATOM 3670 N N . GLN B 1 269 ? 0.797 43.564 3.557 1.00 120.49 251 GLN B N 1
ATOM 3671 C CA . GLN B 1 269 ? 0.053 43.678 2.264 1.00 122.35 251 GLN B CA 1
ATOM 3672 C C . GLN B 1 269 ? -1.460 43.534 2.496 1.00 117.26 251 GLN B C 1
ATOM 3673 O O . GLN B 1 269 ? -2.208 43.599 1.501 1.00 116.31 251 GLN B O 1
ATOM 3679 N N . GLY B 1 270 ? -1.895 43.354 3.750 1.00 111.19 252 GLY B N 1
ATOM 3680 C CA . GLY B 1 270 ? -3.330 43.200 4.066 1.00 104.78 252 GLY B CA 1
ATOM 3681 C C . GLY B 1 270 ? -3.910 41.926 3.471 1.00 104.26 252 GLY B C 1
ATOM 3682 O O . GLY B 1 270 ? -5.095 41.941 3.078 1.00 98.29 252 GLY B O 1
ATOM 3683 N N . GLN B 1 271 ? -3.112 40.852 3.439 1.00 106.49 253 GLN B N 1
ATOM 3684 C CA . GLN B 1 271 ? -3.539 39.547 2.868 1.00 109.84 253 GLN B CA 1
ATOM 3685 C C . GLN B 1 271 ? -3.183 38.425 3.845 1.00 108.08 253 GLN B C 1
ATOM 3686 O O . GLN B 1 271 ? -2.637 37.391 3.408 1.00 112.35 253 GLN B O 1
ATOM 3692 N N . HIS B 1 272 ? -3.519 38.633 5.115 1.00 102.37 254 HIS B N 1
ATOM 3693 C CA . HIS B 1 272 ? -3.240 37.661 6.200 1.00 97.36 254 HIS B CA 1
ATOM 3694 C C . HIS B 1 272 ? -4.518 36.881 6.508 1.00 95.08 254 HIS B C 1
ATOM 3695 O O . HIS B 1 272 ? -5.605 37.394 6.196 1.00 96.53 254 HIS B O 1
ATOM 3702 N N . ASP B 1 273 ? -4.374 35.680 7.066 1.00 93.30 255 ASP B N 1
ATOM 3703 C CA . ASP B 1 273 ? -5.532 34.826 7.441 1.00 89.17 255 ASP B CA 1
ATOM 3704 C C . ASP B 1 273 ? -5.754 34.986 8.949 1.00 85.20 255 ASP B C 1
ATOM 3705 O O . ASP B 1 273 ? -4.901 34.516 9.712 1.00 85.69 255 ASP B O 1
ATOM 3710 N N . VAL B 1 274 ? -6.855 35.615 9.364 1.00 81.67 256 VAL B N 1
ATOM 3711 C CA . VAL B 1 274 ? -7.099 35.822 10.826 1.00 78.58 256 VAL B CA 1
ATOM 3712 C C . VAL B 1 274 ? -7.784 34.604 11.457 1.00 80.60 256 VAL B C 1
ATOM 3713 O O . VAL B 1 274 ? -7.980 34.635 12.694 1.00 78.98 256 VAL B O 1
ATOM 3717 N N . LYS B 1 275 ? -8.103 33.564 10.677 1.00 83.11 257 LYS B N 1
ATOM 3718 C CA . LYS B 1 275 ? -8.819 32.403 11.277 1.00 82.41 257 LYS B CA 1
ATOM 3719 C C . LYS B 1 275 ? -7.993 31.762 12.393 1.00 80.05 257 LYS B C 1
ATOM 3720 O O . LYS B 1 275 ? -8.525 31.515 13.473 1.00 79.66 257 LYS B O 1
ATOM 3726 N N . PRO B 1 276 ? -6.694 31.447 12.194 1.00 81.11 258 PRO B N 1
ATOM 3727 C CA . PRO B 1 276 ? -5.900 30.831 13.259 1.00 80.53 258 PRO B CA 1
ATOM 3728 C C . PRO B 1 276 ? -6.006 31.589 14.592 1.00 79.30 258 PRO B C 1
ATOM 3729 O O . PRO B 1 276 ? -6.202 30.954 15.611 1.00 79.51 258 PRO B O 1
ATOM 3733 N N . TRP B 1 277 ? -5.911 32.920 14.545 1.00 79.49 259 TRP B N 1
ATOM 3734 C CA . TRP B 1 277 ? -5.997 33.774 15.763 1.00 77.80 259 TRP B CA 1
ATOM 3735 C C . TRP B 1 277 ? -7.434 33.800 16.311 1.00 77.38 259 TRP B C 1
ATOM 3736 O O . TRP B 1 277 ? -7.586 33.533 17.516 1.00 79.25 259 TRP B O 1
ATOM 3747 N N . LEU B 1 278 ? -8.440 34.097 15.474 1.00 76.40 260 LEU B N 1
ATOM 3748 C CA . LEU B 1 278 ? -9.857 34.105 15.941 1.00 75.34 260 LEU B CA 1
ATOM 3749 C C . LEU B 1 278 ? -10.203 32.772 16.609 1.00 76.54 260 LEU B C 1
ATOM 3750 O O . LEU B 1 278 ? -10.722 32.802 17.747 1.00 76.25 260 LEU B O 1
ATOM 3755 N N . ASP B 1 279 ? -9.987 31.659 15.899 1.00 75.37 261 ASP B N 1
ATOM 3756 C CA . ASP B 1 279 ? -10.299 30.323 16.469 1.00 77.32 261 ASP B CA 1
ATOM 3757 C C . ASP B 1 279 ? -9.650 30.182 17.846 1.00 77.67 261 ASP B C 1
ATOM 3758 O O . ASP B 1 279 ? -10.372 29.780 18.780 1.00 77.44 261 ASP B O 1
ATOM 3763 N N . TYR B 1 280 ? -8.361 30.526 17.967 1.00 77.66 262 TYR B N 1
ATOM 3764 C CA . TYR B 1 280 ? -7.655 30.409 19.272 1.00 75.55 262 TYR B CA 1
ATOM 3765 C C . TYR B 1 280 ? -8.311 31.297 20.334 1.00 75.33 262 TYR B C 1
ATOM 3766 O O . TYR B 1 280 ? -8.622 30.790 21.440 1.00 76.60 262 TYR B O 1
ATOM 3775 N N . PHE B 1 281 ? -8.448 32.585 20.011 1.00 71.64 263 PHE B N 1
ATOM 3776 C CA . PHE B 1 281 ? -9.048 33.590 20.921 1.00 70.60 263 PHE B CA 1
ATOM 3777 C C . PHE B 1 281 ? -10.420 33.104 21.402 1.00 71.14 263 PHE B C 1
ATOM 3778 O O . PHE B 1 281 ? -10.584 32.950 22.621 1.00 73.89 263 PHE B O 1
ATOM 3786 N N . TRP B 1 282 ? -11.355 32.836 20.482 1.00 72.30 264 TRP B N 1
ATOM 3787 C CA . TRP B 1 282 ? -12.710 32.376 20.902 1.00 70.02 264 TRP B CA 1
ATOM 3788 C C . TRP B 1 282 ? -12.606 31.106 21.754 1.00 70.62 264 TRP B C 1
ATOM 3789 O O . TRP B 1 282 ? -13.351 31.000 22.750 1.00 71.88 264 TRP B O 1
ATOM 3800 N N . GLY B 1 283 ? -11.749 30.170 21.348 1.00 71.53 265 GLY B N 1
ATOM 3801 C CA . GLY B 1 283 ? -11.570 28.923 22.109 1.00 72.10 265 GLY B CA 1
ATOM 3802 C C . GLY B 1 283 ? -11.154 29.237 23.527 1.00 71.66 265 GLY B C 1
ATOM 3803 O O . GLY B 1 283 ? -11.717 28.632 24.446 1.00 75.43 265 GLY B O 1
ATOM 3804 N N . ALA B 1 284 ? -10.232 30.190 23.687 1.00 72.03 266 ALA B N 1
ATOM 3805 C CA . ALA B 1 284 ? -9.738 30.605 25.021 1.00 72.09 266 ALA B CA 1
ATOM 3806 C C . ALA B 1 284 ? -10.875 31.253 25.814 1.00 72.65 266 ALA B C 1
ATOM 3807 O O . ALA B 1 284 ? -10.999 30.989 27.035 1.00 73.77 266 ALA B O 1
ATOM 3809 N N . LEU B 1 285 ? -11.679 32.070 25.134 1.00 69.90 267 LEU B N 1
ATOM 3810 C CA . LEU B 1 285 ? -12.796 32.756 25.822 1.00 66.99 267 LEU B CA 1
ATOM 3811 C C . LEU B 1 285 ? -13.809 31.685 26.269 1.00 69.39 267 LEU B C 1
ATOM 3812 O O . LEU B 1 285 ? -14.415 31.845 27.350 1.00 66.56 267 LEU B O 1
ATOM 3817 N N . LEU B 1 286 ? -13.942 30.599 25.501 1.00 72.17 268 LEU B N 1
ATOM 3818 C CA . LEU B 1 286 ? -14.865 29.502 25.904 1.00 73.59 268 LEU B CA 1
ATOM 3819 C C . LEU B 1 286 ? -14.302 28.808 27.152 1.00 73.84 268 LEU B C 1
ATOM 3820 O O . LEU B 1 286 ? -15.042 28.750 28.143 1.00 76.01 268 LEU B O 1
ATOM 3825 N N . ARG B 1 287 ? -13.050 28.322 27.112 1.00 73.74 269 ARG B N 1
ATOM 3826 C CA . ARG B 1 287 ? -12.471 27.615 28.295 1.00 79.43 269 ARG B CA 1
ATOM 3827 C C . ARG B 1 287 ? -12.804 28.442 29.535 1.00 75.95 269 ARG B C 1
ATOM 3828 O O . ARG B 1 287 ? -13.226 27.841 30.538 1.00 77.37 269 ARG B O 1
ATOM 3836 N N . ALA B 1 288 ? -12.662 29.770 29.423 1.00 69.15 270 ALA B N 1
ATOM 3837 C CA . ALA B 1 288 ? -12.932 30.711 30.537 1.00 67.57 270 ALA B CA 1
ATOM 3838 C C . ALA B 1 288 ? -14.376 30.558 31.023 1.00 65.72 270 ALA B C 1
ATOM 3839 O O . ALA B 1 288 ? -14.552 30.324 32.223 1.00 66.48 270 ALA B O 1
ATOM 3841 N N . TYR B 1 289 ? -15.361 30.714 30.132 1.00 65.64 271 TYR B N 1
ATOM 3842 C CA . TYR B 1 289 ? -16.786 30.551 30.529 1.00 66.08 271 TYR B CA 1
ATOM 3843 C C . TYR B 1 289 ? -17.065 29.110 30.990 1.00 70.81 271 TYR B C 1
ATOM 3844 O O . TYR B 1 289 ? -17.707 28.974 32.054 1.00 70.35 271 TYR B O 1
ATOM 3853 N N . ARG B 1 290 ? -16.655 28.082 30.224 1.00 75.00 272 ARG B N 1
ATOM 3854 C CA . ARG B 1 290 ? -16.907 26.689 30.694 1.00 80.19 272 ARG B CA 1
ATOM 3855 C C . ARG B 1 290 ? -16.302 26.535 32.095 1.00 80.49 272 ARG B C 1
ATOM 3856 O O . ARG B 1 290 ? -16.984 25.986 32.973 1.00 86.10 272 ARG B O 1
ATOM 3864 N N . GLU B 1 291 ? -15.067 27.013 32.280 1.00 79.15 273 GLU B N 1
ATOM 3865 C CA . GLU B 1 291 ? -14.359 26.886 33.583 1.00 80.71 273 GLU B CA 1
ATOM 3866 C C . GLU B 1 291 ? -15.081 27.694 34.660 1.00 76.05 273 GLU B C 1
ATOM 3867 O O . GLU B 1 291 ? -15.017 27.294 35.822 1.00 80.30 273 GLU B O 1
ATOM 3873 N N . PHE B 1 292 ? -15.730 28.790 34.283 1.00 75.23 274 PHE B N 1
ATOM 3874 C CA . PHE B 1 292 ? -16.469 29.610 35.276 1.00 75.37 274 PHE B CA 1
ATOM 3875 C C . PHE B 1 292 ? -17.698 28.815 35.744 1.00 78.34 274 PHE B C 1
ATOM 3876 O O . PHE B 1 292 ? -17.948 28.791 36.965 1.00 76.97 274 PHE B O 1
ATOM 3884 N N . GLU B 1 293 ? -18.404 28.144 34.820 1.00 78.78 275 GLU B N 1
ATOM 3885 C CA . GLU B 1 293 ? -19.603 27.348 35.213 1.00 84.40 275 GLU B CA 1
ATOM 3886 C C . GLU B 1 293 ? -19.195 26.163 36.103 1.00 83.93 275 GLU B C 1
ATOM 3887 O O . GLU B 1 293 ? -19.957 25.879 37.041 1.00 83.01 275 GLU B O 1
ATOM 3893 N N . GLU B 1 294 ? -18.051 25.512 35.842 1.00 85.04 276 GLU B N 1
ATOM 3894 C CA . GLU B 1 294 ? -17.595 24.368 36.687 1.00 93.53 276 GLU B CA 1
ATOM 3895 C C . GLU B 1 294 ? -17.356 24.853 38.125 1.00 98.31 276 GLU B C 1
ATOM 3896 O O . GLU B 1 294 ? -17.950 24.261 39.050 1.00 105.47 276 GLU B O 1
ATOM 3902 N N . ARG B 1 295 ? -16.520 25.890 38.281 1.00 92.08 277 ARG B N 1
ATOM 3903 C CA . ARG B 1 295 ? -16.124 26.512 39.581 1.00 90.56 277 ARG B CA 1
ATOM 3904 C C . ARG B 1 295 ? -17.319 27.062 40.369 1.00 88.42 277 ARG B C 1
ATOM 3905 O O . ARG B 1 295 ? -17.290 26.940 41.603 1.00 96.65 277 ARG B O 1
ATOM 3913 N N . VAL B 1 296 ? -18.267 27.739 39.718 1.00 88.96 278 VAL B N 1
ATOM 3914 C CA . VAL B 1 296 ? -19.457 28.267 40.455 1.00 94.69 278 VAL B CA 1
ATOM 3915 C C . VAL B 1 296 ? -20.375 27.092 40.835 1.00 108.63 278 VAL B C 1
ATOM 3916 O O . VAL B 1 296 ? -21.083 27.212 41.856 1.00 107.88 278 VAL B O 1
ATOM 3920 N N . GLY B 1 297 ? -20.350 26.000 40.051 1.00 124.16 279 GLY B N 1
ATOM 3921 C CA . GLY B 1 297 ? -21.173 24.796 40.303 1.00 128.28 279 GLY B CA 1
ATOM 3922 C C . GLY B 1 297 ? -20.605 23.912 41.410 1.00 135.05 279 GLY B C 1
ATOM 3923 O O . GLY B 1 297 ? -21.312 22.969 41.821 1.00 144.04 279 GLY B O 1
ATOM 3924 N N . THR B 1 298 ? -19.371 24.192 41.854 1.00 131.64 280 THR B N 1
ATOM 3925 C CA . THR B 1 298 ? -18.659 23.452 42.936 1.00 125.61 280 THR B CA 1
ATOM 3926 C C . THR B 1 298 ? -18.781 24.228 44.259 1.00 125.82 280 THR B C 1
ATOM 3927 O O . THR B 1 298 ? -19.463 23.731 45.173 1.00 133.26 280 THR B O 1
ATOM 3931 N N . ILE B 1 299 ? -18.163 25.413 44.324 1.00 131.00 281 ILE B N 1
ATOM 3932 C CA . ILE B 1 299 ? -18.141 26.304 45.528 1.00 135.13 281 ILE B CA 1
ATOM 3933 C C . ILE B 1 299 ? -19.564 26.555 46.067 1.00 146.20 281 ILE B C 1
ATOM 3934 O O . ILE B 1 299 ? -19.669 26.905 47.260 1.00 152.34 281 ILE B O 1
ATOM 3939 N N . GLU B 1 300 ? -20.616 26.370 45.255 1.00 158.64 282 GLU B N 1
ATOM 3940 C CA . GLU B 1 300 ? -22.019 26.608 45.726 1.00 166.93 282 GLU B CA 1
ATOM 3941 C C . GLU B 1 300 ? -22.713 25.291 46.127 1.00 167.49 282 GLU B C 1
ATOM 3942 O O . GLU B 1 300 ? -23.840 25.370 46.668 1.00 165.77 282 GLU B O 1
ATOM 3948 N N . ARG B 1 301 ? -22.084 24.131 45.900 1.00 155.88 283 ARG B N 1
ATOM 3949 C CA . ARG B 1 301 ? -22.712 22.835 46.289 1.00 149.28 283 ARG B CA 1
ATOM 3950 C C . ARG B 1 301 ? -22.063 22.298 47.580 1.00 155.22 283 ARG B C 1
ATOM 3951 O O . ARG B 1 301 ? -22.798 21.701 48.401 1.00 151.01 283 ARG B O 1
ATOM 3959 N N . GLY B 1 302 ? -20.758 22.523 47.778 1.00 159.58 284 GLY B N 1
ATOM 3960 C CA . GLY B 1 302 ? -20.066 22.058 49.001 1.00 162.97 284 GLY B CA 1
ATOM 3961 C C . GLY B 1 302 ? -19.794 23.207 49.962 1.00 164.48 284 GLY B C 1
ATOM 3962 O O . GLY B 1 302 ? -18.609 23.472 50.236 1.00 156.16 284 GLY B O 1
ATOM 3963 N N . ARG B 1 303 ? -20.854 23.834 50.490 1.00 170.92 285 ARG B N 1
ATOM 3964 C CA . ARG B 1 303 ? -20.719 24.996 51.416 1.00 166.28 285 ARG B CA 1
ATOM 3965 C C . ARG B 1 303 ? -20.092 24.533 52.738 1.00 155.93 285 ARG B C 1
ATOM 3966 O O . ARG B 1 303 ? -20.720 23.876 53.561 1.00 151.27 285 ARG B O 1
ATOM 3974 N N . MET C 1 19 ? -25.454 74.891 32.880 1.00 129.94 1 MET C N 1
ATOM 3975 C CA . MET C 1 19 ? -24.108 75.533 32.724 1.00 133.19 1 MET C CA 1
ATOM 3976 C C . MET C 1 19 ? -24.322 76.943 32.182 1.00 125.13 1 MET C C 1
ATOM 3977 O O . MET C 1 19 ? -23.974 77.196 31.008 1.00 126.21 1 MET C O 1
ATOM 3982 N N . HIS C 1 20 ? -24.861 77.819 33.020 1.00 113.48 2 HIS C N 1
ATOM 3983 C CA . HIS C 1 20 ? -25.144 79.208 32.592 1.00 112.83 2 HIS C CA 1
ATOM 3984 C C . HIS C 1 20 ? -23.842 80.005 32.470 1.00 104.61 2 HIS C C 1
ATOM 3985 O O . HIS C 1 20 ? -23.883 81.051 31.804 1.00 116.29 2 HIS C O 1
ATOM 3992 N N . SER C 1 21 ? -22.734 79.511 33.041 1.00 93.97 3 SER C N 1
ATOM 3993 C CA . SER C 1 21 ? -21.435 80.240 32.992 1.00 88.12 3 SER C CA 1
ATOM 3994 C C . SER C 1 21 ? -20.667 79.970 31.690 1.00 85.65 3 SER C C 1
ATOM 3995 O O . SER C 1 21 ? -19.768 80.773 31.385 1.00 84.83 3 SER C O 1
ATOM 3998 N N . LEU C 1 22 ? -21.000 78.910 30.946 1.00 82.67 4 LEU C N 1
ATOM 3999 C CA . LEU C 1 22 ? -20.239 78.603 29.702 1.00 83.24 4 LEU C CA 1
ATOM 4000 C C . LEU C 1 22 ? -21.099 78.812 28.448 1.00 85.62 4 LEU C C 1
ATOM 4001 O O . LEU C 1 22 ? -20.860 78.117 27.440 1.00 85.34 4 LEU C O 1
ATOM 4006 N N . THR C 1 23 ? -22.034 79.760 28.488 1.00 87.35 5 THR C N 1
ATOM 4007 C CA . THR C 1 23 ? -22.883 80.039 27.299 1.00 88.88 5 THR C CA 1
ATOM 4008 C C . THR C 1 23 ? -22.246 81.189 26.527 1.00 89.84 5 THR C C 1
ATOM 4009 O O . THR C 1 23 ? -21.718 82.126 27.130 1.00 89.60 5 THR C O 1
ATOM 4013 N N . PRO C 1 24 ? -22.243 81.141 25.176 1.00 90.24 6 PRO C N 1
ATOM 4014 C CA . PRO C 1 24 ? -21.671 82.224 24.381 1.00 90.74 6 PRO C CA 1
ATOM 4015 C C . PRO C 1 24 ? -22.171 83.582 24.891 1.00 90.05 6 PRO C C 1
ATOM 4016 O O . PRO C 1 24 ? -21.371 84.499 24.936 1.00 84.17 6 PRO C O 1
ATOM 4020 N N . GLU C 1 25 ? -23.458 83.652 25.276 1.00 94.12 7 GLU C N 1
ATOM 4021 C CA . GLU C 1 25 ? -24.083 84.900 25.801 1.00 96.77 7 GLU C CA 1
ATOM 4022 C C . GLU C 1 25 ? -23.347 85.365 27.057 1.00 91.04 7 GLU C C 1
ATOM 4023 O O . GLU C 1 25 ? -22.861 86.514 27.058 1.00 92.00 7 GLU C O 1
ATOM 4029 N N . TYR C 1 26 ? -23.258 84.490 28.064 1.00 86.44 8 TYR C N 1
ATOM 4030 C CA . TYR C 1 26 ? -22.615 84.856 29.352 1.00 84.46 8 TYR C CA 1
ATOM 4031 C C . TYR C 1 26 ? -21.135 85.195 29.151 1.00 84.09 8 TYR C C 1
ATOM 4032 O O . TYR C 1 26 ? -20.673 86.206 29.744 1.00 80.83 8 TYR C O 1
ATOM 4041 N N . LEU C 1 27 ? -20.430 84.392 28.346 1.00 80.09 9 LEU C N 1
ATOM 4042 C CA . LEU C 1 27 ? -18.975 84.608 28.118 1.00 77.49 9 LEU C CA 1
ATOM 4043 C C . LEU C 1 27 ? -18.746 85.904 27.341 1.00 78.90 9 LEU C C 1
ATOM 4044 O O . LEU C 1 27 ? -17.914 86.718 27.788 1.00 82.30 9 LEU C O 1
ATOM 4049 N N . ALA C 1 28 ? -19.467 86.099 26.238 1.00 83.64 10 ALA C N 1
ATOM 4050 C CA . ALA C 1 28 ? -19.301 87.325 25.421 1.00 82.92 10 ALA C CA 1
ATOM 4051 C C . ALA C 1 28 ? -19.582 88.578 26.261 1.00 80.02 10 ALA C C 1
ATOM 4052 O O . ALA C 1 28 ? -19.047 89.633 25.919 1.00 79.23 10 ALA C O 1
ATOM 4054 N N . ALA C 1 29 ? -20.371 88.442 27.330 1.00 81.88 11 ALA C N 1
ATOM 4055 C CA . ALA C 1 29 ? -20.745 89.582 28.204 1.00 81.33 11 ALA C CA 1
ATOM 4056 C C . ALA C 1 29 ? -19.708 89.838 29.309 1.00 80.47 11 ALA C C 1
ATOM 4057 O O . ALA C 1 29 ? -19.733 90.945 29.871 1.00 79.89 11 ALA C O 1
ATOM 4059 N N . LEU C 1 30 ? -18.852 88.864 29.633 1.00 81.41 12 LEU C N 1
ATOM 4060 C CA . LEU C 1 30 ? -17.855 89.092 30.715 1.00 78.72 12 LEU C CA 1
ATOM 4061 C C . LEU C 1 30 ? -16.962 90.282 30.381 1.00 77.87 12 LEU C C 1
ATOM 4062 O O . LEU C 1 30 ? -16.519 90.379 29.222 1.00 78.13 12 LEU C O 1
ATOM 4067 N N . ARG C 1 31 ? -16.710 91.116 31.392 1.00 76.62 13 ARG C N 1
ATOM 4068 C CA . ARG C 1 31 ? -15.821 92.302 31.292 1.00 78.78 13 ARG C CA 1
ATOM 4069 C C . ARG C 1 31 ? -14.857 92.274 32.479 1.00 79.17 13 ARG C C 1
ATOM 4070 O O . ARG C 1 31 ? -15.290 91.935 33.592 1.00 79.60 13 ARG C O 1
ATOM 4078 N N . PHE C 1 32 ? -13.606 92.658 32.247 1.00 81.79 14 PHE C N 1
ATOM 4079 C CA . PHE C 1 32 ? -12.582 92.630 33.318 1.00 81.29 14 PHE C CA 1
ATOM 4080 C C . PHE C 1 32 ? -12.042 94.047 33.528 1.00 81.93 14 PHE C C 1
ATOM 4081 O O . PHE C 1 32 ? -11.963 94.818 32.543 1.00 79.82 14 PHE C O 1
ATOM 4089 N N . ASP C 1 33 ? -11.725 94.389 34.780 1.00 79.29 15 ASP C N 1
ATOM 4090 C CA . ASP C 1 33 ? -11.176 95.735 35.096 1.00 80.94 15 ASP C CA 1
ATOM 4091 C C . ASP C 1 33 ? -9.646 95.673 34.952 1.00 83.10 15 ASP C C 1
ATOM 4092 O O . ASP C 1 33 ? -9.130 94.602 34.548 1.00 80.33 15 ASP C O 1
ATOM 4097 N N . GLY C 1 34 ? -8.956 96.773 35.272 1.00 83.67 16 GLY C N 1
ATOM 4098 C CA . GLY C 1 34 ? -7.484 96.849 35.162 1.00 88.07 16 GLY C CA 1
ATOM 4099 C C . GLY C 1 34 ? -6.769 95.886 36.098 1.00 85.07 16 GLY C C 1
ATOM 4100 O O . GLY C 1 34 ? -5.674 95.413 35.722 1.00 89.28 16 GLY C O 1
ATOM 4101 N N . THR C 1 35 ? -7.349 95.628 37.276 1.00 80.52 17 THR C N 1
ATOM 4102 C CA . THR C 1 35 ? -6.753 94.709 38.285 1.00 79.30 17 THR C CA 1
ATOM 4103 C C . THR C 1 35 ? -6.803 93.268 37.763 1.00 79.84 17 THR C C 1
ATOM 4104 O O . THR C 1 35 ? -5.763 92.579 37.824 1.00 79.07 17 THR C O 1
ATOM 4108 N N . GLN C 1 36 ? -7.978 92.826 37.306 1.00 80.18 18 GLN C N 1
ATOM 4109 C CA . GLN C 1 36 ? -8.157 91.461 36.743 1.00 77.72 18 GLN C CA 1
ATOM 4110 C C . GLN C 1 36 ? -7.225 91.288 35.540 1.00 74.40 18 GLN C C 1
ATOM 4111 O O . GLN C 1 36 ? -6.535 90.252 35.470 1.00 72.27 18 GLN C O 1
ATOM 4117 N N . ALA C 1 37 ? -7.221 92.273 34.636 1.00 71.71 19 ALA C N 1
ATOM 4118 C CA . ALA C 1 37 ? -6.360 92.244 33.431 1.00 70.00 19 ALA C CA 1
ATOM 4119 C C . ALA C 1 37 ? -4.922 91.916 33.844 1.00 68.46 19 ALA C C 1
ATOM 4120 O O . ALA C 1 37 ? -4.359 90.945 33.311 1.00 66.24 19 ALA C O 1
ATOM 4122 N N . ALA C 1 38 ? -4.378 92.686 34.791 1.00 70.91 20 ALA C N 1
ATOM 4123 C CA . ALA C 1 38 ? -3.000 92.490 35.304 1.00 73.08 20 ALA C CA 1
ATOM 4124 C C . ALA C 1 38 ? -2.854 91.102 35.953 1.00 73.27 20 ALA C C 1
ATOM 4125 O O . ALA C 1 38 ? -1.783 90.477 35.761 1.00 70.59 20 ALA C O 1
ATOM 4127 N N . THR C 1 39 ? -3.882 90.639 36.685 1.00 72.10 21 THR C N 1
ATOM 4128 C CA . THR C 1 39 ? -3.828 89.304 37.346 1.00 70.58 21 THR C CA 1
ATOM 4129 C C . THR C 1 39 ? -3.641 88.224 36.276 1.00 68.92 21 THR C C 1
ATOM 4130 O O . THR C 1 39 ? -2.813 87.321 36.500 1.00 69.29 21 THR C O 1
ATOM 4134 N N . LEU C 1 40 ? -4.399 88.311 35.174 1.00 68.01 22 LEU C N 1
ATOM 4135 C CA . LEU C 1 40 ? -4.289 87.323 34.064 1.00 71.12 22 LEU C CA 1
ATOM 4136 C C . LEU C 1 40 ? -2.881 87.383 33.462 1.00 71.66 22 LEU C C 1
ATOM 4137 O O . LEU C 1 40 ? -2.259 86.308 33.312 1.00 73.27 22 LEU C O 1
ATOM 4142 N N . ARG C 1 41 ? -2.408 88.594 33.146 1.00 70.96 23 ARG C N 1
ATOM 4143 C CA . ARG C 1 41 ? -1.059 88.816 32.554 1.00 69.46 23 ARG C CA 1
ATOM 4144 C C . ARG C 1 41 ? -0.009 88.235 33.514 1.00 66.73 23 ARG C C 1
ATOM 4145 O O . ARG C 1 41 ? 0.894 87.519 33.037 1.00 63.31 23 ARG C O 1
ATOM 4153 N N . THR C 1 42 ? -0.154 88.490 34.820 1.00 66.93 24 THR C N 1
ATOM 4154 C CA . THR C 1 42 ? 0.790 87.971 35.851 1.00 71.12 24 THR C CA 1
ATOM 4155 C C . THR C 1 42 ? 0.822 86.433 35.798 1.00 72.73 24 THR C C 1
ATOM 4156 O O . THR C 1 42 ? 1.944 85.860 35.704 1.00 75.46 24 THR C O 1
ATOM 4160 N N . LEU C 1 43 ? -0.352 85.790 35.892 1.00 70.37 25 LEU C N 1
ATOM 4161 C CA . LEU C 1 43 ? -0.433 84.304 35.822 1.00 70.53 25 LEU C CA 1
ATOM 4162 C C . LEU C 1 43 ? 0.211 83.843 34.513 1.00 72.04 25 LEU C C 1
ATOM 4163 O O . LEU C 1 43 ? 0.917 82.818 34.538 1.00 72.61 25 LEU C O 1
ATOM 4168 N N . GLY C 1 44 ? -0.003 84.594 33.428 1.00 72.59 26 GLY C N 1
ATOM 4169 C CA . GLY C 1 44 ? 0.633 84.273 32.138 1.00 73.89 26 GLY C CA 1
ATOM 4170 C C . GLY C 1 44 ? 2.143 84.137 32.306 1.00 76.34 26 GLY C C 1
ATOM 4171 O O . GLY C 1 44 ? 2.704 83.161 31.756 1.00 70.44 26 GLY C O 1
ATOM 4172 N N . GLU C 1 45 ? 2.786 85.059 33.047 1.00 77.99 27 GLU C N 1
ATOM 4173 C CA . GLU C 1 45 ? 4.256 84.930 33.243 1.00 84.00 27 GLU C CA 1
ATOM 4174 C C . GLU C 1 45 ? 4.572 83.545 33.795 1.00 85.67 27 GLU C C 1
ATOM 4175 O O . GLU C 1 45 ? 5.318 82.801 33.138 1.00 96.15 27 GLU C O 1
ATOM 4181 N N . TYR C 1 46 ? 4.026 83.234 34.968 1.00 83.95 28 TYR C N 1
ATOM 4182 C CA . TYR C 1 46 ? 4.283 81.919 35.604 1.00 87.48 28 TYR C CA 1
ATOM 4183 C C . TYR C 1 46 ? 3.945 80.758 34.645 1.00 88.25 28 TYR C C 1
ATOM 4184 O O . TYR C 1 46 ? 4.782 79.845 34.501 1.00 81.66 28 TYR C O 1
ATOM 4193 N N . GLN C 1 47 ? 2.779 80.809 33.986 1.00 92.47 29 GLN C N 1
ATOM 4194 C CA . GLN C 1 47 ? 2.308 79.756 33.033 1.00 97.96 29 GLN C CA 1
ATOM 4195 C C . GLN C 1 47 ? 3.383 79.342 32.022 1.00 99.26 29 GLN C C 1
ATOM 4196 O O . GLN C 1 47 ? 3.262 78.217 31.500 1.00 91.98 29 GLN C O 1
ATOM 4202 N N . GLY C 1 48 ? 4.413 80.177 31.855 1.00 100.94 30 GLY C N 1
ATOM 4203 C CA . GLY C 1 48 ? 5.494 79.885 30.897 1.00 104.71 30 GLY C CA 1
ATOM 4204 C C . GLY C 1 48 ? 6.850 79.867 31.568 1.00 106.09 30 GLY C C 1
ATOM 4205 O O . GLY C 1 48 ? 7.718 79.105 31.118 1.00 114.16 30 GLY C O 1
ATOM 4206 N N . LYS C 1 49 ? 7.026 80.669 32.615 1.00 105.06 31 LYS C N 1
ATOM 4207 C CA . LYS C 1 49 ? 8.303 80.663 33.369 1.00 112.57 31 LYS C CA 1
ATOM 4208 C C . LYS C 1 49 ? 8.532 79.255 33.915 1.00 121.46 31 LYS C C 1
ATOM 4209 O O . LYS C 1 49 ? 9.694 78.904 34.178 1.00 130.06 31 LYS C O 1
ATOM 4215 N N . GLN C 1 50 ? 7.460 78.478 34.058 1.00 127.12 32 GLN C N 1
ATOM 4216 C CA . GLN C 1 50 ? 7.554 77.110 34.622 1.00 129.81 32 GLN C CA 1
ATOM 4217 C C . GLN C 1 50 ? 8.499 76.155 33.901 1.00 130.67 32 GLN C C 1
ATOM 4218 O O . GLN C 1 50 ? 9.216 75.415 34.599 1.00 135.32 32 GLN C O 1
ATOM 4224 N N . GLN C 1 51 ? 8.440 76.131 32.569 1.00 125.34 33 GLN C N 1
ATOM 4225 C CA . GLN C 1 51 ? 9.262 75.185 31.770 1.00 125.78 33 GLN C CA 1
ATOM 4226 C C . GLN C 1 51 ? 10.702 75.379 32.229 1.00 123.25 33 GLN C C 1
ATOM 4227 O O . GLN C 1 51 ? 11.503 74.446 32.077 1.00 118.13 33 GLN C O 1
ATOM 4233 N N . LEU C 1 52 ? 11.005 76.551 32.771 1.00 129.13 34 LEU C N 1
ATOM 4234 C CA . LEU C 1 52 ? 12.413 76.861 33.165 1.00 135.48 34 LEU C CA 1
ATOM 4235 C C . LEU C 1 52 ? 12.776 76.307 34.557 1.00 137.35 34 LEU C C 1
ATOM 4236 O O . LEU C 1 52 ? 13.792 75.589 34.637 1.00 137.32 34 LEU C O 1
ATOM 4241 N N . TYR C 1 53 ? 12.025 76.639 35.616 1.00 145.89 35 TYR C N 1
ATOM 4242 C CA . TYR C 1 53 ? 12.368 76.130 36.977 1.00 149.70 35 TYR C CA 1
ATOM 4243 C C . TYR C 1 53 ? 12.596 74.614 36.938 1.00 144.77 35 TYR C C 1
ATOM 4244 O O . TYR C 1 53 ? 13.574 74.137 37.561 1.00 129.83 35 TYR C O 1
ATOM 4253 N N . ALA C 1 54 ? 11.715 73.896 36.230 1.00 137.78 36 ALA C N 1
ATOM 4254 C CA . ALA C 1 54 ? 11.788 72.422 36.094 1.00 135.44 36 ALA C CA 1
ATOM 4255 C C . ALA C 1 54 ? 13.159 71.995 35.549 1.00 141.28 36 ALA C C 1
ATOM 4256 O O . ALA C 1 54 ? 13.892 71.272 36.257 1.00 145.72 36 ALA C O 1
ATOM 4258 N N . ALA C 1 55 ? 13.508 72.493 34.363 1.00 139.26 37 ALA C N 1
ATOM 4259 C CA . ALA C 1 55 ? 14.765 72.127 33.673 1.00 137.34 37 ALA C CA 1
ATOM 4260 C C . ALA C 1 55 ? 16.033 72.641 34.376 1.00 139.79 37 ALA C C 1
ATOM 4261 O O . ALA C 1 55 ? 17.113 72.252 33.897 1.00 146.26 37 ALA C O 1
ATOM 4263 N N . GLN C 1 56 ? 15.958 73.439 35.453 1.00 143.32 38 GLN C N 1
ATOM 4264 C CA . GLN C 1 56 ? 17.252 73.901 36.051 1.00 154.27 38 GLN C CA 1
ATOM 4265 C C . GLN C 1 56 ? 17.303 73.677 37.568 1.00 160.46 38 GLN C C 1
ATOM 4266 O O . GLN C 1 56 ? 18.429 73.649 38.107 1.00 172.36 38 GLN C O 1
ATOM 4272 N N . SER C 1 57 ? 16.152 73.559 38.235 1.00 152.90 39 SER C N 1
ATOM 4273 C CA . SER C 1 57 ? 16.144 73.342 39.705 1.00 147.05 39 SER C CA 1
ATOM 4274 C C . SER C 1 57 ? 15.252 72.138 40.004 1.00 144.94 39 SER C C 1
ATOM 4275 O O . SER C 1 57 ? 14.192 72.286 40.604 1.00 153.67 39 SER C O 1
ATOM 4278 N N . PRO C 1 58 ? 15.675 70.906 39.619 1.00 143.42 40 PRO C N 1
ATOM 4279 C CA . PRO C 1 58 ? 14.863 69.698 39.801 1.00 143.63 40 PRO C CA 1
ATOM 4280 C C . PRO C 1 58 ? 14.949 68.951 41.142 1.00 141.62 40 PRO C C 1
ATOM 4281 O O . PRO C 1 58 ? 13.942 68.405 41.560 1.00 134.86 40 PRO C O 1
ATOM 4285 N N . GLU C 1 59 ? 16.132 68.917 41.760 1.00 140.55 41 GLU C N 1
ATOM 4286 C CA . GLU C 1 59 ? 16.314 68.204 43.054 1.00 139.97 41 GLU C CA 1
ATOM 4287 C C . GLU C 1 59 ? 15.286 68.701 44.087 1.00 128.46 41 GLU C C 1
ATOM 4288 O O . GLU C 1 59 ? 14.755 67.854 44.845 1.00 118.97 41 GLU C O 1
ATOM 4294 N N . ALA C 1 60 ? 14.989 70.007 44.083 1.00 121.91 42 ALA C N 1
ATOM 4295 C CA . ALA C 1 60 ? 14.036 70.626 45.038 1.00 115.95 42 ALA C CA 1
ATOM 4296 C C . ALA C 1 60 ? 12.594 70.233 44.707 1.00 111.82 42 ALA C C 1
ATOM 4297 O O . ALA C 1 60 ? 11.791 70.120 45.653 1.00 113.34 42 ALA C O 1
ATOM 4299 N N . LEU C 1 61 ? 12.281 70.055 43.418 1.00 108.14 43 LEU C N 1
ATOM 4300 C CA . LEU C 1 61 ? 10.904 69.684 42.989 1.00 100.41 43 LEU C CA 1
ATOM 4301 C C . LEU C 1 61 ? 10.532 68.305 43.546 1.00 98.06 43 LEU C C 1
ATOM 4302 O O . LEU C 1 61 ? 9.353 68.118 43.908 1.00 97.02 43 LEU C O 1
ATOM 4307 N N . LYS C 1 62 ? 11.489 67.376 43.592 1.00 100.02 44 LYS C N 1
ATOM 4308 C CA . LYS C 1 62 ? 11.212 66.021 44.136 1.00 103.85 44 LYS C CA 1
ATOM 4309 C C . LYS C 1 62 ? 10.703 66.171 45.575 1.00 99.68 44 LYS C C 1
ATOM 4310 O O . LYS C 1 62 ? 9.697 65.522 45.915 1.00 100.44 44 LYS C O 1
ATOM 4316 N N . GLY C 1 63 ? 11.350 67.035 46.363 1.00 96.86 45 GLY C N 1
ATOM 4317 C CA . GLY C 1 63 ? 10.974 67.255 47.773 1.00 94.41 45 GLY C CA 1
ATOM 4318 C C . GLY C 1 63 ? 9.634 67.950 47.916 1.00 89.68 45 GLY C C 1
ATOM 4319 O O . GLY C 1 63 ? 8.958 67.701 48.932 1.00 93.97 45 GLY C O 1
ATOM 4320 N N . LEU C 1 64 ? 9.282 68.813 46.956 1.00 84.88 46 LEU C N 1
ATOM 4321 C CA . LEU C 1 64 ? 7.987 69.546 46.990 1.00 82.19 46 LEU C CA 1
ATOM 4322 C C . LEU C 1 64 ? 6.850 68.586 46.617 1.00 83.65 46 LEU C C 1
ATOM 4323 O O . LEU C 1 64 ? 5.812 68.668 47.296 1.00 84.47 46 LEU C O 1
ATOM 4328 N N . ARG C 1 65 ? 7.018 67.734 45.587 1.00 87.33 47 ARG C N 1
ATOM 4329 C CA . ARG C 1 65 ? 5.940 66.757 45.239 1.00 93.48 47 ARG C CA 1
ATOM 4330 C C . ARG C 1 65 ? 5.564 65.959 46.492 1.00 92.80 47 ARG C C 1
ATOM 4331 O O . ARG C 1 65 ? 4.359 65.928 46.829 1.00 84.35 47 ARG C O 1
ATOM 4339 N N . GLN C 1 66 ? 6.569 65.334 47.123 1.00 94.03 48 GLN C N 1
ATOM 4340 C CA . GLN C 1 66 ? 6.416 64.516 48.359 1.00 95.54 48 GLN C CA 1
ATOM 4341 C C . GLN C 1 66 ? 5.468 65.208 49.340 1.00 87.94 48 GLN C C 1
ATOM 4342 O O . GLN C 1 66 ? 4.585 64.525 49.888 1.00 87.63 48 GLN C O 1
ATOM 4348 N N . ILE C 1 67 ? 5.649 66.513 49.538 1.00 79.70 49 ILE C N 1
ATOM 4349 C CA . ILE C 1 67 ? 4.813 67.317 50.478 1.00 79.42 49 ILE C CA 1
ATOM 4350 C C . ILE C 1 67 ? 3.453 67.621 49.835 1.00 79.70 49 ILE C C 1
ATOM 4351 O O . ILE C 1 67 ? 2.422 67.309 50.457 1.00 81.15 49 ILE C O 1
ATOM 4356 N N . ALA C 1 68 ? 3.457 68.176 48.623 1.00 79.82 50 ALA C N 1
ATOM 4357 C CA . ALA C 1 68 ? 2.207 68.553 47.922 1.00 75.64 50 ALA C CA 1
ATOM 4358 C C . ALA C 1 68 ? 1.223 67.379 47.833 1.00 74.72 50 ALA C C 1
ATOM 4359 O O . ALA C 1 68 ? 0.038 67.579 48.170 1.00 72.77 50 ALA C O 1
ATOM 4361 N N . VAL C 1 69 ? 1.702 66.199 47.430 1.00 75.93 51 VAL C N 1
ATOM 4362 C CA . VAL C 1 69 ? 0.809 65.011 47.248 1.00 75.66 51 VAL C CA 1
ATOM 4363 C C . VAL C 1 69 ? 0.159 64.625 48.590 1.00 76.11 51 VAL C C 1
ATOM 4364 O O . VAL C 1 69 ? -0.975 64.102 48.562 1.00 79.32 51 VAL C O 1
ATOM 4368 N N . VAL C 1 70 ? 0.833 64.881 49.718 1.00 75.78 52 VAL C N 1
ATOM 4369 C CA . VAL C 1 70 ? 0.267 64.528 51.059 1.00 72.33 52 VAL C CA 1
ATOM 4370 C C . VAL C 1 70 ? -0.705 65.631 51.499 1.00 72.73 52 VAL C C 1
ATOM 4371 O O . VAL C 1 70 ? -1.791 65.291 51.998 1.00 74.60 52 VAL C O 1
ATOM 4375 N N . GLU C 1 71 ? -0.330 66.899 51.311 1.00 75.15 53 GLU C N 1
ATOM 4376 C CA . GLU C 1 71 ? -1.203 68.039 51.715 1.00 75.28 53 GLU C CA 1
ATOM 4377 C C . GLU C 1 71 ? -2.475 68.023 50.864 1.00 68.63 53 GLU C C 1
ATOM 4378 O O . GLU C 1 71 ? -3.564 68.230 51.443 1.00 64.65 53 GLU C O 1
ATOM 4384 N N . SER C 1 72 ? -2.339 67.784 49.553 1.00 66.24 54 SER C N 1
ATOM 4385 C CA . SER C 1 72 ? -3.527 67.734 48.656 1.00 65.79 54 SER C CA 1
ATOM 4386 C C . SER C 1 72 ? -4.545 66.732 49.217 1.00 66.07 54 SER C C 1
ATOM 4387 O O . SER C 1 72 ? -5.703 67.148 49.492 1.00 63.87 54 SER C O 1
ATOM 4390 N N . THR C 1 73 ? -4.111 65.486 49.437 1.00 64.00 55 THR C N 1
ATOM 4391 C CA . THR C 1 73 ? -5.008 64.425 49.971 1.00 66.93 55 THR C CA 1
ATOM 4392 C C . THR C 1 73 ? -5.505 64.806 51.379 1.00 65.80 55 THR C C 1
ATOM 4393 O O . THR C 1 73 ? -6.696 64.585 51.673 1.00 64.37 55 THR C O 1
ATOM 4397 N N . GLU C 1 74 ? -4.645 65.410 52.197 1.00 65.97 56 GLU C N 1
ATOM 4398 C CA . GLU C 1 74 ? -5.028 65.793 53.582 1.00 68.55 56 GLU C CA 1
ATOM 4399 C C . GLU C 1 74 ? -6.045 66.942 53.581 1.00 70.52 56 GLU C C 1
ATOM 4400 O O . GLU C 1 74 ? -7.132 66.783 54.187 1.00 72.68 56 GLU C O 1
ATOM 4406 N N . SER C 1 75 ? -5.690 68.050 52.928 1.00 70.28 57 SER C N 1
ATOM 4407 C CA . SER C 1 75 ? -6.532 69.273 52.905 1.00 72.40 57 SER C CA 1
ATOM 4408 C C . SER C 1 75 ? -7.846 69.045 52.154 1.00 71.16 57 SER C C 1
ATOM 4409 O O . SER C 1 75 ? -8.886 69.498 52.657 1.00 74.64 57 SER C O 1
ATOM 4412 N N . SER C 1 76 ? -7.806 68.350 51.017 1.00 68.98 58 SER C N 1
ATOM 4413 C CA . SER C 1 76 ? -9.052 68.144 50.231 1.00 67.12 58 SER C CA 1
ATOM 4414 C C . SER C 1 76 ? -10.093 67.392 51.073 1.00 67.40 58 SER C C 1
ATOM 4415 O O . SER C 1 76 ? -11.270 67.778 51.034 1.00 67.46 58 SER C O 1
ATOM 4418 N N . ASN C 1 77 ? -9.672 66.358 51.804 1.00 68.57 59 ASN C N 1
ATOM 4419 C CA . ASN C 1 77 ? -10.605 65.577 52.663 1.00 72.46 59 ASN C CA 1
ATOM 4420 C C . ASN C 1 77 ? -10.914 66.348 53.956 1.00 70.90 59 ASN C C 1
ATOM 4421 O O . ASN C 1 77 ? -12.061 66.237 54.450 1.00 65.29 59 ASN C O 1
ATOM 4426 N N . ARG C 1 78 ? -9.945 67.108 54.476 1.00 69.65 60 ARG C N 1
ATOM 4427 C CA . ARG C 1 78 ? -10.193 67.844 55.744 1.00 72.17 60 ARG C CA 1
ATOM 4428 C C . ARG C 1 78 ? -11.221 68.954 55.497 1.00 73.09 60 ARG C C 1
ATOM 4429 O O . ARG C 1 78 ? -11.975 69.259 56.430 1.00 71.82 60 ARG C O 1
ATOM 4437 N N . LEU C 1 79 ? -11.259 69.521 54.289 1.00 71.44 61 LEU C N 1
ATOM 4438 C CA . LEU C 1 79 ? -12.271 70.567 53.982 1.00 70.42 61 LEU C CA 1
ATOM 4439 C C . LEU C 1 79 ? -13.671 69.955 54.105 1.00 73.22 61 LEU C C 1
ATOM 4440 O O . LEU C 1 79 ? -14.653 70.731 54.198 1.00 77.52 61 LEU C O 1
ATOM 4445 N N . GLU C 1 80 ? -13.751 68.619 54.082 1.00 72.26 62 GLU C N 1
ATOM 4446 C CA . GLU C 1 80 ? -15.052 67.901 54.168 1.00 71.68 62 GLU C CA 1
ATOM 4447 C C . GLU C 1 80 ? -15.182 67.255 55.553 1.00 74.15 62 GLU C C 1
ATOM 4448 O O . GLU C 1 80 ? -16.045 66.372 55.716 1.00 77.09 62 GLU C O 1
ATOM 4454 N N . GLY C 1 81 ? -14.353 67.690 56.508 1.00 76.18 63 GLY C N 1
ATOM 4455 C CA . GLY C 1 81 ? -14.388 67.168 57.890 1.00 80.04 63 GLY C CA 1
ATOM 4456 C C . GLY C 1 81 ? -13.905 65.730 57.992 1.00 80.87 63 GLY C C 1
ATOM 4457 O O . GLY C 1 81 ? -14.408 65.013 58.868 1.00 85.44 63 GLY C O 1
ATOM 4458 N N . VAL C 1 82 ? -12.950 65.329 57.147 1.00 78.03 64 VAL C N 1
ATOM 4459 C CA . VAL C 1 82 ? -12.426 63.932 57.175 1.00 72.49 64 VAL C CA 1
ATOM 4460 C C . VAL C 1 82 ? -10.907 63.975 57.341 1.00 71.11 64 VAL C C 1
ATOM 4461 O O . VAL C 1 82 ? -10.214 64.544 56.474 1.00 71.80 64 VAL C O 1
ATOM 4465 N N . VAL C 1 83 ? -10.424 63.347 58.411 1.00 74.84 65 VAL C N 1
ATOM 4466 C CA . VAL C 1 83 ? -8.969 63.315 58.735 1.00 74.35 65 VAL C CA 1
ATOM 4467 C C . VAL C 1 83 ? -8.575 61.900 59.172 1.00 71.26 65 VAL C C 1
ATOM 4468 O O . VAL C 1 83 ? -9.463 61.142 59.608 1.00 72.71 65 VAL C O 1
ATOM 4472 N N . VAL C 1 84 ? -7.285 61.579 59.067 1.00 68.39 66 VAL C N 1
ATOM 4473 C CA . VAL C 1 84 ? -6.749 60.247 59.470 1.00 69.14 66 VAL C CA 1
ATOM 4474 C C . VAL C 1 84 ? -5.664 60.466 60.536 1.00 72.38 66 VAL C C 1
ATOM 4475 O O . VAL C 1 84 ? -5.321 61.628 60.831 1.00 69.97 66 VAL C O 1
ATOM 4479 N N . ALA C 1 85 ? -5.151 59.394 61.129 1.00 76.25 67 ALA C N 1
ATOM 4480 C CA . ALA C 1 85 ? -4.097 59.611 62.136 1.00 79.40 67 ALA C CA 1
ATOM 4481 C C . ALA C 1 85 ? -2.869 60.169 61.422 1.00 80.74 67 ALA C C 1
ATOM 4482 O O . ALA C 1 85 ? -2.553 59.755 60.312 1.00 77.52 67 ALA C O 1
ATOM 4484 N N . PRO C 1 86 ? -2.144 61.136 62.019 1.00 87.73 68 PRO C N 1
ATOM 4485 C CA . PRO C 1 86 ? -0.956 61.707 61.386 1.00 85.82 68 PRO C CA 1
ATOM 4486 C C . PRO C 1 86 ? 0.034 60.660 60.853 1.00 83.57 68 PRO C C 1
ATOM 4487 O O . PRO C 1 86 ? 0.577 60.869 59.791 1.00 87.79 68 PRO C O 1
ATOM 4491 N N . SER C 1 87 ? 0.233 59.568 61.595 1.00 83.31 69 SER C N 1
ATOM 4492 C CA . SER C 1 87 ? 1.183 58.503 61.173 1.00 83.97 69 SER C CA 1
ATOM 4493 C C . SER C 1 87 ? 0.630 57.737 59.967 1.00 82.47 69 SER C C 1
ATOM 4494 O O . SER C 1 87 ? 1.420 57.383 59.077 1.00 83.91 69 SER C O 1
ATOM 4497 N N . ARG C 1 88 ? -0.684 57.514 59.946 1.00 81.72 70 ARG C N 1
ATOM 4498 C CA . ARG C 1 88 ? -1.360 56.756 58.860 1.00 81.88 70 ARG C CA 1
ATOM 4499 C C . ARG C 1 88 ? -1.435 57.589 57.579 1.00 82.03 70 ARG C C 1
ATOM 4500 O O . ARG C 1 88 ? -1.592 56.989 56.503 1.00 86.45 70 ARG C O 1
ATOM 4508 N N . LEU C 1 89 ? -1.339 58.914 57.686 1.00 83.38 71 LEU C N 1
ATOM 4509 C CA . LEU C 1 89 ? -1.413 59.756 56.464 1.00 77.86 71 LEU C CA 1
ATOM 4510 C C . LEU C 1 89 ? -0.190 59.456 55.595 1.00 77.19 71 LEU C C 1
ATOM 4511 O O . LEU C 1 89 ? -0.378 59.174 54.403 1.00 76.84 71 LEU C O 1
ATOM 4516 N N . LYS C 1 90 ? 1.004 59.474 56.194 1.00 82.31 72 LYS C N 1
ATOM 4517 C CA . LYS C 1 90 ? 2.263 59.195 55.454 1.00 87.50 72 LYS C CA 1
ATOM 4518 C C . LYS C 1 90 ? 2.153 57.824 54.764 1.00 80.03 72 LYS C C 1
ATOM 4519 O O . LYS C 1 90 ? 2.408 57.760 53.556 1.00 75.48 72 LYS C O 1
ATOM 4525 N N . SER C 1 91 ? 1.792 56.773 55.520 1.00 76.88 73 SER C N 1
ATOM 4526 C CA . SER C 1 91 ? 1.677 55.379 55.000 1.00 78.00 73 SER C CA 1
ATOM 4527 C C . SER C 1 91 ? 0.753 55.305 53.792 1.00 76.07 73 SER C C 1
ATOM 4528 O O . SER C 1 91 ? 1.174 54.775 52.745 1.00 75.14 73 SER C O 1
ATOM 4531 N N . LEU C 1 92 ? 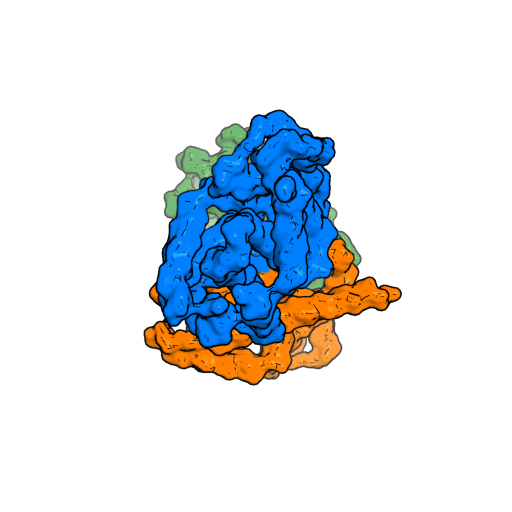-0.488 55.735 53.998 1.00 73.12 74 LEU C N 1
ATOM 4532 C CA . LEU C 1 92 ? -1.528 55.702 52.948 1.00 71.28 74 LEU C CA 1
ATOM 4533 C C . LEU C 1 92 ? -1.062 56.398 51.668 1.00 69.76 74 LEU C C 1
ATOM 4534 O O . LEU C 1 92 ? -1.023 55.713 50.625 1.00 69.42 74 LEU C O 1
ATOM 4539 N N . VAL C 1 93 ? -0.653 57.667 51.761 1.00 67.05 75 VAL C N 1
ATOM 4540 C CA . VAL C 1 93 ? -0.287 58.442 50.538 1.00 66.98 75 VAL C CA 1
ATOM 4541 C C . VAL C 1 93 ? 1.050 58.003 49.936 1.00 65.37 75 VAL C C 1
ATOM 4542 O O . VAL C 1 93 ? 1.040 57.537 48.792 1.00 67.52 75 VAL C O 1
ATOM 4546 N N . LEU C 1 94 ? 2.140 58.114 50.683 1.00 69.89 76 LEU C N 1
ATOM 4547 C CA . LEU C 1 94 ? 3.487 57.794 50.133 1.00 72.05 76 LEU C CA 1
ATOM 4548 C C . LEU C 1 94 ? 3.753 56.292 49.982 1.00 72.21 76 LEU C C 1
ATOM 4549 O O . LEU C 1 94 ? 4.397 55.938 48.990 1.00 72.32 76 LEU C O 1
ATOM 4554 N N . ARG C 1 95 ? 3.302 55.440 50.906 1.00 76.94 77 ARG C N 1
ATOM 4555 C CA . ARG C 1 95 ? 3.619 53.987 50.756 1.00 80.32 77 ARG C CA 1
ATOM 4556 C C . ARG C 1 95 ? 2.375 53.144 50.424 1.00 78.44 77 ARG C C 1
ATOM 4557 O O . ARG C 1 95 ? 2.325 51.975 50.828 1.00 74.32 77 ARG C O 1
ATOM 4565 N N . ASN C 1 96 ? 1.446 53.728 49.659 1.00 82.37 78 ASN C N 1
ATOM 4566 C CA . ASN C 1 96 ? 0.221 53.066 49.129 1.00 81.98 78 ASN C CA 1
ATOM 4567 C C . ASN C 1 96 ? -0.344 52.028 50.115 1.00 74.39 78 ASN C C 1
ATOM 4568 O O . ASN C 1 96 ? -0.675 50.923 49.670 1.00 73.57 78 ASN C O 1
ATOM 4573 N N . ALA C 1 97 ? -0.520 52.395 51.388 1.00 74.40 79 ALA C N 1
ATOM 4574 C CA . ALA C 1 97 ? -1.048 51.467 52.424 1.00 71.52 79 ALA C CA 1
ATOM 4575 C C . ALA C 1 97 ? -2.552 51.214 52.229 1.00 69.83 79 ALA C C 1
ATOM 4576 O O . ALA C 1 97 ? -3.228 52.072 51.640 1.00 70.94 79 ALA C O 1
ATOM 4578 N N . MET C 1 98 ? -3.049 50.083 52.744 1.00 71.25 80 MET C N 1
ATOM 4579 C CA . MET C 1 98 ? -4.481 49.677 52.638 1.00 69.15 80 MET C CA 1
ATOM 4580 C C . MET C 1 98 ? -5.298 50.396 53.704 1.00 69.56 80 MET C C 1
ATOM 4581 O O . MET C 1 98 ? -4.941 50.384 54.879 1.00 73.78 80 MET C O 1
ATOM 4586 N N . PRO C 1 99 ? -6.457 50.985 53.347 1.00 68.36 81 PRO C N 1
ATOM 4587 C CA . PRO C 1 99 ? -7.286 51.700 54.319 1.00 71.42 81 PRO C CA 1
ATOM 4588 C C . PRO C 1 99 ? -7.983 50.744 55.302 1.00 73.74 81 PRO C C 1
ATOM 4589 O O . PRO C 1 99 ? -8.429 49.703 54.863 1.00 71.03 81 PRO C O 1
ATOM 4593 N N . LYS C 1 100 ? -8.097 51.152 56.577 1.00 79.63 82 LYS C N 1
ATOM 4594 C CA . LYS C 1 100 ? -8.709 50.324 57.659 1.00 78.70 82 LYS C CA 1
ATOM 4595 C C . LYS C 1 100 ? -9.992 50.937 58.246 1.00 74.59 82 LYS C C 1
ATOM 4596 O O . LYS C 1 100 ? -10.442 50.416 59.277 1.00 86.11 82 LYS C O 1
ATOM 4602 N N . ASN C 1 101 ? -10.555 51.990 57.649 1.00 71.88 83 ASN C N 1
ATOM 4603 C CA . ASN C 1 101 ? -11.824 52.586 58.164 1.00 72.90 83 ASN C CA 1
ATOM 4604 C C . ASN C 1 101 ? -12.347 53.600 57.136 1.00 75.88 83 ASN C C 1
ATOM 4605 O O . ASN C 1 101 ? -11.585 53.932 56.204 1.00 81.12 83 ASN C O 1
ATOM 4610 N N . ARG C 1 102 ? -13.565 54.119 57.333 1.00 77.64 84 ARG C N 1
ATOM 4611 C CA . ARG C 1 102 ? -14.181 55.057 56.352 1.00 81.26 84 ARG C CA 1
ATOM 4612 C C . ARG C 1 102 ? -13.261 56.256 56.080 1.00 77.85 84 ARG C C 1
ATOM 4613 O O . ARG C 1 102 ? -13.091 56.589 54.892 1.00 79.11 84 ARG C O 1
ATOM 4621 N N . SER C 1 103 ? -12.695 56.887 57.113 1.00 76.25 85 SER C N 1
ATOM 4622 C CA . SER C 1 103 ? -11.792 58.043 56.859 1.00 74.53 85 SER C CA 1
ATOM 4623 C C . SER C 1 103 ? -10.634 57.614 55.945 1.00 73.17 85 SER C C 1
ATOM 4624 O O . SER C 1 103 ? -10.453 58.254 54.893 1.00 73.08 85 SER C O 1
ATOM 4627 N N . GLU C 1 104 ? -9.916 56.546 56.300 1.00 70.53 86 GLU C N 1
ATOM 4628 C CA . GLU C 1 104 ? -8.777 56.085 55.460 1.00 71.68 86 GLU C CA 1
ATOM 4629 C C . GLU C 1 104 ? -9.253 55.713 54.046 1.00 70.01 86 GLU C C 1
ATOM 4630 O O . GLU C 1 104 ? -8.501 55.974 53.085 1.00 72.41 86 GLU C O 1
ATOM 4636 N N . GLN C 1 105 ? -10.443 55.129 53.920 1.00 67.64 87 GLN C N 1
ATOM 4637 C CA . GLN C 1 105 ? -10.975 54.742 52.586 1.00 67.09 87 GLN C CA 1
ATOM 4638 C C . GLN C 1 105 ? -11.152 55.988 51.714 1.00 66.03 87 GLN C C 1
ATOM 4639 O O . GLN C 1 105 ? -10.905 55.902 50.495 1.00 71.56 87 GLN C O 1
ATOM 4645 N N . GLU C 1 106 ? -11.604 57.090 52.313 1.00 67.18 88 GLU C N 1
ATOM 4646 C CA . GLU C 1 106 ? -11.805 58.348 51.546 1.00 70.13 88 GLU C CA 1
ATOM 4647 C C . GLU C 1 106 ? -10.425 58.901 51.166 1.00 68.59 88 GLU C C 1
ATOM 4648 O O . GLU C 1 106 ? -10.270 59.315 50.003 1.00 70.64 88 GLU C O 1
ATOM 4654 N N . ILE C 1 107 ? -9.462 58.874 52.099 1.00 66.13 89 ILE C N 1
ATOM 4655 C CA . ILE C 1 107 ? -8.069 59.343 51.832 1.00 62.84 89 ILE C CA 1
ATOM 4656 C C . ILE C 1 107 ? -7.455 58.485 50.720 1.00 63.73 89 ILE C C 1
ATOM 4657 O O . ILE C 1 107 ? -6.883 59.063 49.780 1.00 63.05 89 ILE C O 1
ATOM 4662 N N . ALA C 1 108 ? -7.592 57.162 50.818 1.00 64.08 90 ALA C N 1
ATOM 4663 C CA . ALA C 1 108 ? -7.009 56.250 49.809 1.00 63.82 90 ALA C CA 1
ATOM 4664 C C . ALA C 1 108 ? -7.626 56.517 48.435 1.00 63.29 90 ALA C C 1
ATOM 4665 O O . ALA C 1 108 ? -6.889 56.490 47.424 1.00 63.02 90 ALA C O 1
ATOM 4667 N N . GLY C 1 109 ? -8.935 56.750 48.401 1.00 63.14 91 GLY C N 1
ATOM 4668 C CA . GLY C 1 109 ? -9.618 57.002 47.118 1.00 66.67 91 GLY C CA 1
ATOM 4669 C C . GLY C 1 109 ? -9.117 58.272 46.458 1.00 65.79 91 GLY C C 1
ATOM 4670 O O . GLY C 1 109 ? -8.816 58.231 45.243 1.00 63.92 91 GLY C O 1
ATOM 4671 N N . TYR C 1 110 ? -9.028 59.357 47.237 1.00 63.10 92 TYR C N 1
ATOM 4672 C CA . TYR C 1 110 ? -8.555 60.661 46.710 1.00 59.45 92 TYR C CA 1
ATOM 4673 C C . TYR C 1 110 ? -7.104 60.471 46.259 1.00 57.80 92 TYR C C 1
ATOM 4674 O O . TYR C 1 110 ? -6.713 60.983 45.212 1.00 61.10 92 TYR C O 1
ATOM 4683 N N . ARG C 1 111 ? -6.339 59.718 47.042 1.00 59.70 93 ARG C N 1
ATOM 4684 C CA . ARG C 1 111 ? -4.921 59.417 46.726 1.00 61.96 93 ARG C CA 1
ATOM 4685 C C . ARG C 1 111 ? -4.813 58.829 45.314 1.00 62.36 93 ARG C C 1
ATOM 4686 O O . ARG C 1 111 ? -4.085 59.396 44.482 1.00 63.79 93 ARG C O 1
ATOM 4694 N N . ASP C 1 112 ? -5.533 57.734 45.066 1.00 62.78 94 ASP C N 1
ATOM 4695 C CA . ASP C 1 112 ? -5.481 57.028 43.759 1.00 61.03 94 ASP C CA 1
ATOM 4696 C C . ASP C 1 112 ? -5.933 57.942 42.617 1.00 58.41 94 ASP C C 1
ATOM 4697 O O . ASP C 1 112 ? -5.299 57.871 41.547 1.00 57.41 94 ASP C O 1
ATOM 4702 N N . ALA C 1 113 ? -6.988 58.731 42.829 1.00 56.87 95 ALA C N 1
ATOM 4703 C CA . ALA C 1 113 ? -7.498 59.657 41.789 1.00 57.55 95 ALA C CA 1
ATOM 4704 C C . ALA C 1 113 ? -6.457 60.743 41.510 1.00 59.00 95 ALA C C 1
ATOM 4705 O O . ALA C 1 113 ? -6.115 60.962 40.336 1.00 62.46 95 ALA C O 1
ATOM 4707 N N . LEU C 1 114 ? -5.975 61.392 42.566 1.00 63.04 96 LEU C N 1
ATOM 4708 C CA . LEU C 1 114 ? -4.969 62.477 42.439 1.00 61.38 96 LEU C CA 1
ATOM 4709 C C . LEU C 1 114 ? -3.743 61.955 41.682 1.00 61.77 96 LEU C C 1
ATOM 4710 O O . LEU C 1 114 ? -3.298 62.649 40.747 1.00 63.52 96 LEU C O 1
ATOM 4715 N N . ALA C 1 115 ? -3.249 60.766 42.052 1.00 60.36 97 ALA C N 1
ATOM 4716 C CA . ALA C 1 115 ? -2.048 60.172 41.415 1.00 62.58 97 ALA C CA 1
ATOM 4717 C C . ALA C 1 115 ? -2.282 59.978 39.918 1.00 64.43 97 ALA C C 1
ATOM 4718 O O . ALA C 1 115 ? -1.378 60.310 39.125 1.00 73.10 97 ALA C O 1
ATOM 4720 N N . LEU C 1 116 ? -3.458 59.470 39.558 1.00 63.35 98 LEU C N 1
ATOM 4721 C CA . LEU C 1 116 ? -3.788 59.228 38.130 1.00 61.52 98 LEU C CA 1
ATOM 4722 C C . LEU C 1 116 ? -3.724 60.557 37.370 1.00 59.52 98 LEU C C 1
ATOM 4723 O O . LEU C 1 116 ? -3.225 60.565 36.231 1.00 61.20 98 LEU C O 1
ATOM 4728 N N . ILE C 1 117 ? -4.225 61.634 37.978 1.00 57.40 99 ILE C N 1
ATOM 4729 C CA . ILE C 1 117 ? -4.206 62.968 37.317 1.00 56.99 99 ILE C CA 1
ATOM 4730 C C . ILE C 1 117 ? -2.755 63.439 37.177 1.00 58.94 99 ILE C C 1
ATOM 4731 O O . ILE C 1 117 ? -2.378 63.779 36.062 1.00 59.93 99 ILE C O 1
ATOM 4736 N N . HIS C 1 118 ? -1.966 63.430 38.256 1.00 61.71 100 HIS C N 1
ATOM 4737 C CA . HIS C 1 118 ? -0.559 63.905 38.142 1.00 65.05 100 HIS C CA 1
ATOM 4738 C C . HIS C 1 118 ? 0.213 63.118 37.086 1.00 66.02 100 HIS C C 1
ATOM 4739 O O . HIS C 1 118 ? 1.111 63.693 36.468 1.00 74.91 100 HIS C O 1
ATOM 4746 N N . GLU C 1 119 ? -0.171 61.871 36.866 1.00 65.66 101 GLU C N 1
ATOM 4747 C CA . GLU C 1 119 ? 0.564 60.970 35.945 1.00 66.77 101 GLU C CA 1
ATOM 4748 C C . GLU C 1 119 ? 0.012 60.944 34.509 1.00 64.80 101 GLU C C 1
ATOM 4749 O O . GLU C 1 119 ? 0.822 60.734 33.594 1.00 62.82 101 GLU C O 1
ATOM 4755 N N . SER C 1 120 ? -1.284 61.183 34.289 1.00 67.11 102 SER C N 1
ATOM 4756 C CA . SER C 1 120 ? -1.807 61.054 32.901 1.00 67.66 102 SER C CA 1
ATOM 4757 C C . SER C 1 120 ? -2.778 62.180 32.536 1.00 65.39 102 SER C C 1
ATOM 4758 O O . SER C 1 120 ? -3.467 62.042 31.513 1.00 69.87 102 SER C O 1
ATOM 4761 N N . ALA C 1 121 ? -2.782 63.280 33.283 1.00 63.11 103 ALA C N 1
ATOM 4762 C CA . ALA C 1 121 ? -3.732 64.378 32.988 1.00 60.86 103 ALA C CA 1
ATOM 4763 C C . ALA C 1 121 ? -3.721 64.722 31.504 1.00 58.96 103 ALA C C 1
ATOM 4764 O O . ALA C 1 121 ? -4.797 65.002 30.944 1.00 54.07 103 ALA C O 1
ATOM 4766 N N . THR C 1 122 ? -2.547 64.655 30.890 1.00 63.14 104 THR C N 1
ATOM 4767 C CA . THR C 1 122 ? -2.433 65.055 29.464 1.00 67.46 104 THR C CA 1
ATOM 4768 C C . THR C 1 122 ? -3.148 64.046 28.553 1.00 65.79 104 THR C C 1
ATOM 4769 O O . THR C 1 122 ? -3.319 64.374 27.369 1.00 67.18 104 THR C O 1
ATOM 4773 N N . HIS C 1 123 ? -3.550 62.882 29.079 1.00 64.49 105 HIS C N 1
ATOM 4774 C CA . HIS C 1 123 ? -4.272 61.859 28.267 1.00 64.42 105 HIS C CA 1
ATOM 4775 C C . HIS C 1 123 ? -5.707 61.713 28.783 1.00 61.04 105 HIS C C 1
ATOM 4776 O O . HIS C 1 123 ? -6.422 60.800 28.322 1.00 58.57 105 HIS C O 1
ATOM 4783 N N . MET C 1 124 ? -6.098 62.586 29.709 1.00 58.86 106 MET C N 1
ATOM 4784 C CA . MET C 1 124 ? -7.441 62.529 30.331 1.00 57.09 106 MET C CA 1
ATOM 4785 C C . MET C 1 124 ? -8.245 63.773 29.973 1.00 56.61 106 MET C C 1
ATOM 4786 O O . MET C 1 124 ? -8.177 64.784 30.658 1.00 61.83 106 MET C O 1
ATOM 4791 N N . PRO C 1 125 ? -9.015 63.743 28.869 1.00 56.98 107 PRO C N 1
ATOM 4792 C CA . PRO C 1 125 ? -9.850 64.874 28.478 1.00 57.30 10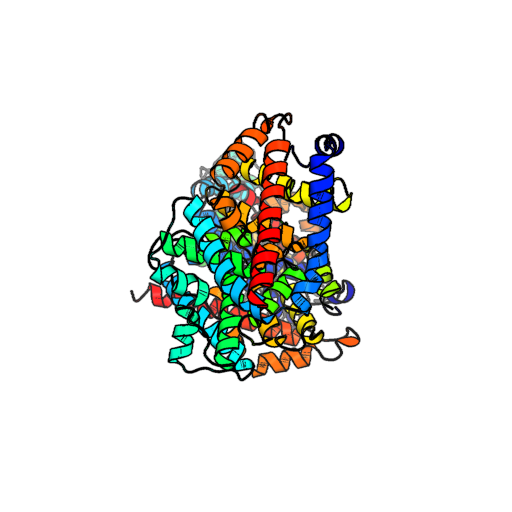7 PRO C CA 1
ATOM 4793 C C . PRO C 1 125 ? -10.943 65.192 29.505 1.00 57.06 107 PRO C C 1
ATOM 4794 O O . PRO C 1 125 ? -11.189 64.393 30.382 1.00 57.10 107 PRO C O 1
ATOM 4798 N N . PHE C 1 126 ? -11.572 66.353 29.377 1.00 55.91 108 PHE C N 1
ATOM 4799 C CA . PHE C 1 126 ? -12.675 66.673 30.309 1.00 55.44 108 PHE C CA 1
ATOM 4800 C C . PHE C 1 126 ? -13.939 66.110 29.667 1.00 60.38 108 PHE C C 1
ATOM 4801 O O . PHE C 1 126 ? -14.686 66.857 29.005 1.00 64.66 108 PHE C O 1
ATOM 4809 N N . SER C 1 127 ? -14.091 64.788 29.791 1.00 64.15 109 SER C N 1
ATOM 4810 C CA . SER C 1 127 ? -15.213 63.972 29.259 1.00 65.25 109 SER C CA 1
ATOM 4811 C C . SER C 1 127 ? -16.012 63.359 30.415 1.00 66.86 109 SER C C 1
ATOM 4812 O O . SER C 1 127 ? -15.467 63.309 31.543 1.00 65.23 109 SER C O 1
ATOM 4815 N N . GLU C 1 128 ? -17.247 62.916 30.146 1.00 68.74 110 GLU C N 1
ATOM 4816 C CA . GLU C 1 128 ? -18.048 62.270 31.215 1.00 73.11 110 GLU C CA 1
ATOM 4817 C C . GLU C 1 128 ? -17.277 61.046 31.698 1.00 69.91 110 GLU C C 1
ATOM 4818 O O . GLU C 1 128 ? -17.313 60.758 32.912 1.00 71.37 110 GLU C O 1
ATOM 4824 N N . GLY C 1 129 ? -16.628 60.362 30.752 1.00 66.19 111 GLY C N 1
ATOM 4825 C CA . GLY C 1 129 ? -15.831 59.153 31.029 1.00 64.83 111 GLY C CA 1
ATOM 4826 C C . GLY C 1 129 ? -14.753 59.425 32.053 1.00 63.10 111 GLY C C 1
ATOM 4827 O O . GLY C 1 129 ? -14.740 58.736 33.087 1.00 65.02 111 GLY C O 1
ATOM 4828 N N . VAL C 1 130 ? -13.895 60.413 31.791 1.00 62.29 112 VAL C N 1
ATOM 4829 C CA . VAL C 1 130 ? -12.808 60.737 32.758 1.00 61.19 112 VAL C CA 1
ATOM 4830 C C . VAL C 1 130 ? -13.426 61.150 34.097 1.00 60.41 112 VAL C C 1
ATOM 4831 O O . VAL C 1 130 ? -12.886 60.739 35.139 1.00 61.76 112 VAL C O 1
ATOM 4835 N N . VAL C 1 131 ? -14.526 61.902 34.082 1.00 60.76 113 VAL C N 1
ATOM 4836 C CA . VAL C 1 131 ? -15.141 62.310 35.380 1.00 60.89 113 VAL C CA 1
ATOM 4837 C C . VAL C 1 131 ? -15.587 61.055 36.147 1.00 60.42 113 VAL C C 1
ATOM 4838 O O . VAL C 1 131 ? -15.204 60.941 37.320 1.00 63.77 113 VAL C O 1
ATOM 4842 N N . LEU C 1 132 ? -16.335 60.144 35.511 1.00 60.57 114 LEU C N 1
ATOM 4843 C CA . LEU C 1 132 ? -16.807 58.907 36.202 1.00 60.89 114 LEU C CA 1
ATOM 4844 C C . LEU C 1 132 ? -15.612 58.022 36.565 1.00 61.90 114 LEU C C 1
ATOM 4845 O O . LEU C 1 132 ? -15.704 57.280 37.559 1.00 62.52 114 LEU C O 1
ATOM 4850 N N . GLN C 1 133 ? -14.549 58.074 35.763 1.00 61.84 115 GLN C N 1
ATOM 4851 C CA . GLN C 1 133 ? -13.348 57.254 36.051 1.00 58.20 115 GLN C CA 1
ATOM 4852 C C . GLN C 1 133 ? -12.802 57.690 37.410 1.00 55.96 115 GLN C C 1
ATOM 4853 O O . GLN C 1 133 ? -12.639 56.815 38.278 1.00 55.14 115 GLN C O 1
ATOM 4859 N N . LEU C 1 134 ? -12.568 59.001 37.567 1.00 55.19 116 LEU C N 1
ATOM 4860 C CA . LEU C 1 134 ? -12.017 59.615 38.809 1.00 56.85 116 LEU C CA 1
ATOM 4861 C C . LEU C 1 134 ? -12.985 59.392 39.973 1.00 56.84 116 LEU C C 1
ATOM 4862 O O . LEU C 1 134 ? -12.521 58.966 41.057 1.00 56.82 116 LEU C O 1
ATOM 4867 N N . HIS C 1 135 ? -14.272 59.666 39.756 1.00 55.08 117 HIS C N 1
ATOM 4868 C CA . HIS C 1 135 ? -15.274 59.471 40.836 1.00 55.18 117 HIS C CA 1
ATOM 4869 C C . HIS C 1 135 ? -15.267 58.000 41.271 1.00 54.57 117 HIS C C 1
ATOM 4870 O O . HIS C 1 135 ? -15.448 57.739 42.471 1.00 53.05 117 HIS C O 1
ATOM 4877 N N . THR C 1 136 ? -15.052 57.086 40.323 1.00 55.28 118 THR C N 1
ATOM 4878 C CA . THR C 1 136 ? -14.997 55.634 40.630 1.00 55.76 118 THR C CA 1
ATOM 4879 C C . THR C 1 136 ? -13.823 55.363 41.577 1.00 59.28 118 THR C C 1
ATOM 4880 O O . THR C 1 136 ? -14.034 54.645 42.563 1.00 68.51 118 THR C O 1
ATOM 4884 N N . LEU C 1 137 ? -12.639 55.915 41.297 1.00 63.19 119 LEU C N 1
ATOM 4885 C CA . LEU C 1 137 ? -11.471 55.677 42.187 1.00 66.96 119 LEU C CA 1
ATOM 4886 C C . LEU C 1 137 ? -11.699 56.342 43.547 1.00 64.95 119 LEU C C 1
ATOM 4887 O O . LEU C 1 137 ? -11.218 55.813 44.549 1.00 63.97 119 LEU C O 1
ATOM 4892 N N . LEU C 1 138 ? -12.393 57.475 43.565 1.00 64.81 120 LEU C N 1
ATOM 4893 C CA . LEU C 1 138 ? -12.624 58.219 44.828 1.00 66.15 120 LEU C CA 1
ATOM 4894 C C . LEU C 1 138 ? -13.390 57.332 45.828 1.00 67.12 120 LEU C C 1
ATOM 4895 O O . LEU C 1 138 ? -13.067 57.368 47.047 1.00 69.37 120 LEU C O 1
ATOM 4900 N N . TYR C 1 139 ? -14.344 56.538 45.334 1.00 68.94 121 TYR C N 1
ATOM 4901 C CA . TYR C 1 139 ? -15.160 55.633 46.192 1.00 72.64 121 TYR C CA 1
ATOM 4902 C C . TYR C 1 139 ? -14.735 54.171 45.980 1.00 71.31 121 TYR C C 1
ATOM 4903 O O . TYR C 1 139 ? -15.494 53.237 46.271 1.00 79.81 121 TYR C O 1
ATOM 4912 N N . ARG C 1 140 ? -13.495 53.981 45.550 1.00 69.99 122 ARG C N 1
ATOM 4913 C CA . ARG C 1 140 ? -12.955 52.624 45.292 1.00 67.94 122 ARG C CA 1
ATOM 4914 C C . ARG C 1 140 ? -12.829 51.801 46.576 1.00 68.91 122 ARG C C 1
ATOM 4915 O O . ARG C 1 140 ? -12.920 50.582 46.466 1.00 75.07 122 ARG C O 1
ATOM 4923 N N . TYR C 1 141 ? -12.682 52.422 47.748 1.00 72.28 123 TYR C N 1
ATOM 4924 C CA . TYR C 1 141 ? -12.474 51.582 48.960 1.00 72.15 123 TYR C CA 1
ATOM 4925 C C . TYR C 1 141 ? -13.691 51.559 49.890 1.00 76.41 123 TYR C C 1
ATOM 4926 O O . TYR C 1 141 ? -13.558 50.970 50.978 1.00 76.38 123 TYR C O 1
ATOM 4935 N N . MET C 1 142 ? -14.830 52.120 49.475 1.00 82.11 124 MET C N 1
ATOM 4936 C CA . MET C 1 142 ? -16.023 52.125 50.365 1.00 91.64 124 MET C CA 1
ATOM 4937 C C . MET C 1 142 ? -16.703 50.761 50.270 1.00 98.65 124 MET C C 1
ATOM 4938 O O . MET C 1 142 ? -16.557 50.076 49.261 1.00 97.80 124 MET C O 1
ATOM 4943 N N . PRO C 1 143 ? -17.457 50.317 51.305 1.00 135.24 125 PRO C N 1
ATOM 4944 C CA . PRO C 1 143 ? -18.144 49.025 51.256 1.00 136.59 125 PRO C CA 1
ATOM 4945 C C . PRO C 1 143 ? -19.144 48.972 50.088 1.00 139.16 125 PRO C C 1
ATOM 4946 O O . PRO C 1 143 ? -19.514 47.890 49.664 1.00 135.24 125 PRO C O 1
ATOM 4950 N N . GLN C 1 144 ? -19.546 50.152 49.605 1.00 147.68 126 GLN C N 1
ATOM 4951 C CA . GLN C 1 144 ? -20.506 50.296 48.478 1.00 156.43 126 GLN C CA 1
ATOM 4952 C C . GLN C 1 144 ? -19.956 51.376 47.529 1.00 165.30 126 GLN C C 1
ATOM 4953 O O . GLN C 1 144 ? -20.437 52.527 47.589 1.00 167.56 126 GLN C O 1
ATOM 4959 N N . ALA C 1 145 ? -18.962 50.999 46.708 1.00 168.41 127 ALA C N 1
ATOM 4960 C CA . ALA C 1 145 ? -18.276 51.887 45.735 1.00 161.36 127 ALA C CA 1
ATOM 4961 C C . ALA C 1 145 ? -19.267 52.453 44.706 1.00 170.25 127 ALA C C 1
ATOM 4962 O O . ALA C 1 145 ? -19.940 51.649 44.034 1.00 175.43 127 ALA C O 1
ATOM 4964 N N . GLY C 1 146 ? -19.331 53.787 44.585 1.00 170.98 128 GLY C N 1
ATOM 4965 C CA . GLY C 1 146 ? -20.230 54.471 43.631 1.00 161.46 128 GLY C CA 1
ATOM 4966 C C . GLY C 1 146 ? -19.683 54.419 42.210 1.00 165.44 128 GLY C C 1
ATOM 4967 O O . GLY C 1 146 ? -19.520 53.298 41.688 1.00 168.18 128 GLY C O 1
ATOM 4968 N N . GLY C 1 147 ? -19.405 55.585 41.609 1.00 159.07 129 GLY C N 1
ATOM 4969 C CA . GLY C 1 147 ? -18.871 55.674 40.232 1.00 148.11 129 GLY C CA 1
ATOM 4970 C C . GLY C 1 147 ? -19.947 55.985 39.200 1.00 153.72 129 GLY C C 1
ATOM 4971 O O . GLY C 1 147 ? -19.643 55.887 37.993 1.00 147.11 129 GLY C O 1
ATOM 4972 N N . ARG C 1 148 ? -21.162 56.325 39.656 1.00 169.14 130 ARG C N 1
ATOM 4973 C CA . ARG C 1 148 ? -22.324 56.668 38.780 1.00 171.56 130 ARG C CA 1
ATOM 4974 C C . ARG C 1 148 ? -23.086 57.859 39.380 1.00 168.82 130 ARG C C 1
ATOM 4975 O O . ARG C 1 148 ? -23.118 57.972 40.628 1.00 159.76 130 ARG C O 1
ATOM 4983 N N . TRP C 1 149 ? -23.695 58.691 38.523 1.00 166.17 131 TRP C N 1
ATOM 4984 C CA . TRP C 1 149 ? -24.460 59.886 38.982 1.00 165.05 131 TRP C CA 1
ATOM 4985 C C . TRP C 1 149 ? -25.409 59.481 40.123 1.00 160.64 131 TRP C C 1
ATOM 4986 O O . TRP C 1 149 ? -26.617 59.781 40.017 1.00 149.02 131 TRP C O 1
ATOM 4997 N N . ALA C 1 180 ? -26.673 66.273 32.458 1.00 125.19 162 ALA C N 1
ATOM 4998 C CA . ALA C 1 180 ? -25.914 66.861 33.587 1.00 115.68 162 ALA C CA 1
ATOM 4999 C C . ALA C 1 180 ? -24.509 67.217 33.099 1.00 106.21 162 ALA C C 1
ATOM 5000 O O . ALA C 1 180 ? -24.317 68.368 32.664 1.00 96.95 162 ALA C O 1
ATOM 5002 N N . MET C 1 181 ? -23.600 66.233 33.117 1.00 102.64 163 MET C N 1
ATOM 5003 C CA . MET C 1 181 ? -22.182 66.415 32.696 1.00 101.38 163 MET C CA 1
ATOM 5004 C C . MET C 1 181 ? -22.090 66.518 31.171 1.00 100.53 163 MET C C 1
ATOM 5005 O O . MET C 1 181 ? -21.281 67.328 30.685 1.00 100.84 163 MET C O 1
ATOM 5010 N N . ALA C 1 182 ? -22.873 65.706 30.456 1.00 102.84 164 ALA C N 1
ATOM 5011 C CA . ALA C 1 182 ? -22.869 65.701 28.974 1.00 101.04 164 ALA C CA 1
ATOM 5012 C C . ALA C 1 182 ? -22.865 67.136 28.447 1.00 98.45 164 ALA C C 1
ATOM 5013 O O . ALA C 1 182 ? -22.119 67.425 27.490 1.00 95.96 164 ALA C O 1
ATOM 5015 N N . ASP C 1 183 ? -23.639 68.000 29.101 1.00 98.12 165 ASP C N 1
ATOM 5016 C CA . ASP C 1 183 ? -23.793 69.417 28.687 1.00 100.69 165 ASP C CA 1
ATOM 5017 C C . ASP C 1 183 ? -22.556 70.216 29.115 1.00 97.01 165 ASP C C 1
ATOM 5018 O O . ASP C 1 183 ? -21.988 70.904 28.249 1.00 100.15 165 ASP C O 1
ATOM 5023 N N . LEU C 1 184 ? -22.138 70.102 30.385 1.00 94.31 166 LEU C N 1
ATOM 5024 C CA . LEU C 1 184 ? -20.958 70.856 30.915 1.00 86.42 166 LEU C CA 1
ATOM 5025 C C . LEU C 1 184 ? -19.710 70.551 30.078 1.00 82.31 166 LEU C C 1
ATOM 5026 O O . LEU C 1 184 ? -19.106 71.504 29.547 1.00 76.48 166 LEU C O 1
ATOM 5031 N N . THR C 1 185 ? -19.350 69.270 29.971 1.00 69.74 167 THR C N 1
ATOM 5032 C CA . THR C 1 185 ? -18.164 68.840 29.186 1.00 71.96 167 THR C CA 1
ATOM 5033 C C . THR C 1 185 ? -18.324 69.270 27.730 1.00 74.28 167 THR C C 1
ATOM 5034 O O . THR C 1 185 ? -17.293 69.530 27.083 1.00 76.26 167 THR C O 1
ATOM 5038 N N . GLY C 1 186 ? -19.571 69.343 27.258 1.00 77.38 168 GLY C N 1
ATOM 5039 C CA . GLY C 1 186 ? -19.869 69.735 25.869 1.00 80.20 168 GLY C CA 1
ATOM 5040 C C . GLY C 1 186 ? -19.698 71.225 25.642 1.00 83.34 168 GLY C C 1
ATOM 5041 O O . GLY C 1 186 ? -19.097 71.585 24.610 1.00 87.33 168 GLY C O 1
ATOM 5042 N N . ARG C 1 187 ? -20.213 72.060 26.557 1.00 85.47 169 ARG C N 1
ATOM 5043 C CA . ARG C 1 187 ? -20.102 73.539 26.406 1.00 86.57 169 ARG C CA 1
ATOM 5044 C C . ARG C 1 187 ? -18.653 73.957 26.672 1.00 81.21 169 ARG C C 1
ATOM 5045 O O . ARG C 1 187 ? -18.211 74.959 26.078 1.00 84.11 169 ARG C O 1
ATOM 5053 N N . TYR C 1 188 ? -17.954 73.220 27.538 1.00 75.56 170 TYR C N 1
ATOM 5054 C CA . TYR C 1 188 ? -16.531 73.515 27.837 1.00 70.64 170 TYR C CA 1
ATOM 5055 C C . TYR C 1 188 ? -15.704 73.273 26.566 1.00 72.77 170 TYR C C 1
ATOM 5056 O O . TYR C 1 188 ? -14.923 74.165 26.162 1.00 73.18 170 TYR C O 1
ATOM 5065 N N . ALA C 1 189 ? -15.893 72.104 25.943 1.00 72.29 171 ALA C N 1
ATOM 5066 C CA . ALA C 1 189 ? -15.152 71.729 24.714 1.00 71.18 171 ALA C CA 1
ATOM 5067 C C . ALA C 1 189 ? -15.494 72.712 23.592 1.00 74.34 171 ALA C C 1
ATOM 5068 O O . ALA C 1 189 ? -14.596 73.086 22.790 1.00 73.34 171 ALA C O 1
ATOM 5070 N N . SER C 1 190 ? -16.768 73.097 23.550 1.00 76.58 172 SER C N 1
ATOM 5071 C CA . SER C 1 190 ? -17.310 74.034 22.542 1.00 76.55 172 SER C CA 1
ATOM 5072 C C . SER C 1 190 ? -16.705 75.429 22.777 1.00 74.52 172 SER C C 1
ATOM 5073 O O . SER C 1 190 ? -16.320 76.071 21.791 1.00 76.91 172 SER C O 1
ATOM 5076 N N . ALA C 1 191 ? -16.577 75.857 24.040 1.00 72.91 173 ALA C N 1
ATOM 5077 C CA . ALA C 1 191 ? -15.982 77.179 24.357 1.00 72.11 173 ALA C CA 1
ATOM 5078 C C . ALA C 1 191 ? -14.503 77.186 23.954 1.00 71.83 173 ALA C C 1
ATOM 5079 O O . ALA C 1 191 ? -14.065 78.209 23.422 1.00 75.35 173 ALA C O 1
ATOM 5081 N N . LEU C 1 192 ? -13.764 76.107 24.240 1.00 71.71 174 LEU C N 1
ATOM 5082 C CA . LEU C 1 192 ? -12.328 76.002 23.853 1.00 73.10 174 LEU C CA 1
ATOM 5083 C C . LEU C 1 192 ? -12.183 76.059 22.338 1.00 77.92 174 LEU C C 1
ATOM 5084 O O . LEU C 1 192 ? -11.388 76.885 21.860 1.00 83.51 174 LEU C O 1
ATOM 5089 N N . ASP C 1 193 ? -12.861 75.142 21.643 1.00 80.77 175 ASP C N 1
ATOM 5090 C CA . ASP C 1 193 ? -12.808 75.046 20.163 1.00 85.63 175 ASP C CA 1
ATOM 5091 C C . ASP C 1 193 ? -13.001 76.435 19.537 1.00 86.29 175 ASP C C 1
ATOM 5092 O O . ASP C 1 193 ? -12.262 76.748 18.580 1.00 89.41 175 ASP C O 1
ATOM 5097 N N . GLN C 1 194 ? -13.878 77.265 20.116 1.00 84.56 176 GLN C N 1
ATOM 5098 C CA . GLN C 1 194 ? -14.203 78.606 19.547 1.00 88.25 176 GLN C CA 1
ATOM 5099 C C . GLN C 1 194 ? -13.473 79.762 20.252 1.00 87.03 176 GLN C C 1
ATOM 5100 O O . GLN C 1 194 ? -13.765 80.917 19.903 1.00 89.86 176 GLN C O 1
ATOM 5106 N N . HIS C 1 195 ? -12.570 79.482 21.194 1.00 85.91 177 HIS C N 1
ATOM 5107 C CA . HIS C 1 195 ? -11.827 80.560 21.906 1.00 84.58 177 HIS C CA 1
ATOM 5108 C C . HIS C 1 195 ? -12.806 81.607 22.459 1.00 81.67 177 HIS C C 1
ATOM 5109 O O . HIS C 1 195 ? -12.600 82.800 22.184 1.00 87.29 177 HIS C O 1
ATOM 5116 N N . LEU C 1 196 ? -13.825 81.184 23.210 1.00 77.09 178 LEU C N 1
ATOM 5117 C CA . LEU C 1 196 ? -14.815 82.145 23.767 1.00 77.72 178 LEU C CA 1
ATOM 5118 C C . LEU C 1 196 ? -14.275 82.800 25.050 1.00 79.35 178 LEU C C 1
ATOM 5119 O O . LEU C 1 196 ? -14.897 83.780 25.511 1.00 83.94 178 LEU C O 1
ATOM 5124 N N . ALA C 1 197 ? -13.152 82.304 25.586 1.00 77.74 179 ALA C N 1
ATOM 5125 C CA . ALA C 1 197 ? -12.554 82.876 26.818 1.00 75.32 179 ALA C CA 1
ATOM 5126 C C . ALA C 1 197 ? -11.215 82.192 27.115 1.00 69.76 179 ALA C C 1
ATOM 5127 O O . ALA C 1 197 ? -11.056 81.017 26.759 1.00 63.82 179 ALA C O 1
ATOM 5129 N N . ASP C 1 198 ? -10.291 82.899 27.768 1.00 71.14 180 ASP C N 1
ATOM 5130 C CA . ASP C 1 198 ? -8.980 82.270 28.083 1.00 72.20 180 ASP C CA 1
ATOM 5131 C C . ASP C 1 198 ? -9.230 81.056 28.975 1.00 70.19 180 ASP C C 1
ATOM 5132 O O . ASP C 1 198 ? -10.214 81.030 29.711 1.00 70.53 180 ASP C O 1
ATOM 5137 N N . PRO C 1 199 ? -8.408 79.985 28.909 1.00 69.21 181 PRO C N 1
ATOM 5138 C CA . PRO C 1 199 ? -8.602 78.837 29.795 1.00 70.09 181 PRO C CA 1
ATOM 5139 C C . PRO C 1 199 ? -8.647 79.226 31.283 1.00 66.79 181 PRO C C 1
ATOM 5140 O O . PRO C 1 199 ? -9.321 78.542 32.016 1.00 69.17 181 PRO C O 1
ATOM 5144 N N . LEU C 1 200 ? -7.978 80.311 31.689 1.00 66.59 182 LEU C N 1
ATOM 5145 C CA . LEU C 1 200 ? -8.018 80.710 33.128 1.00 69.13 182 LEU C CA 1
ATOM 5146 C C . LEU C 1 200 ? -9.418 81.217 33.494 1.00 68.97 182 LEU C C 1
ATOM 5147 O O . LEU C 1 200 ? -9.630 81.559 34.665 1.00 68.08 182 LEU C O 1
ATOM 5152 N N . VAL C 1 201 ? -10.320 81.305 32.519 1.00 68.58 183 VAL C N 1
ATOM 5153 C CA . VAL C 1 201 ? -11.723 81.727 32.802 1.00 69.73 183 VAL C CA 1
ATOM 5154 C C . VAL C 1 201 ? -12.589 80.467 32.715 1.00 69.99 183 VAL C C 1
ATOM 5155 O O . VAL C 1 201 ? -13.311 80.177 33.685 1.00 73.44 183 VAL C O 1
ATOM 5159 N N . LEU C 1 202 ? -12.455 79.718 31.618 1.00 69.33 184 LEU C N 1
ATOM 5160 C CA . LEU C 1 202 ? -13.241 78.476 31.401 1.00 70.01 184 LEU C CA 1
ATOM 5161 C C . LEU C 1 202 ? -13.052 77.486 32.558 1.00 69.14 184 LEU C C 1
ATOM 5162 O O . LEU C 1 202 ? -14.067 76.922 33.013 1.00 71.23 184 LEU C O 1
ATOM 5167 N N . VAL C 1 203 ? -11.816 77.298 33.026 1.00 62.03 185 VAL C N 1
ATOM 5168 C CA . VAL C 1 203 ? -11.569 76.298 34.104 1.00 59.95 185 VAL C CA 1
ATOM 5169 C C . VAL C 1 203 ? -12.359 76.648 35.360 1.00 62.51 185 VAL C C 1
ATOM 5170 O O . VAL C 1 203 ? -13.192 75.855 35.801 1.00 60.69 185 VAL C O 1
ATOM 5174 N N . PRO C 1 204 ? -12.127 77.816 35.999 1.00 66.79 186 PRO C N 1
ATOM 5175 C CA . PRO C 1 204 ? -12.878 78.173 37.202 1.00 66.79 186 PRO C CA 1
ATOM 5176 C C . PRO C 1 204 ? -14.394 78.227 36.945 1.00 63.72 186 PRO C C 1
ATOM 5177 O O . PRO C 1 204 ? -15.107 77.806 37.806 1.00 64.45 186 PRO C O 1
ATOM 5181 N N . LEU C 1 205 ? -14.851 78.708 35.785 1.00 63.89 187 LEU C N 1
ATOM 5182 C CA . LEU C 1 205 ? -16.323 78.738 35.548 1.00 67.06 187 LEU C CA 1
ATOM 5183 C C . LEU C 1 205 ? -16.859 77.303 35.401 1.00 69.03 187 LEU C C 1
ATOM 5184 O O . LEU C 1 205 ? -17.979 77.037 35.896 1.00 70.46 187 LEU C O 1
ATOM 5189 N N . ALA C 1 206 ? -16.098 76.412 34.756 1.00 68.72 188 ALA C N 1
ATOM 5190 C CA . ALA C 1 206 ? -16.554 75.011 34.592 1.00 68.90 188 ALA C CA 1
ATOM 5191 C C . ALA C 1 206 ? -16.714 74.374 35.971 1.00 68.57 188 ALA C C 1
ATOM 5192 O O . ALA C 1 206 ? -17.694 73.640 36.165 1.00 73.73 188 ALA C O 1
ATOM 5194 N N . MET C 1 207 ? -15.795 74.679 36.892 1.00 65.10 189 MET C N 1
ATOM 5195 C CA . MET C 1 207 ? -15.860 74.100 38.258 1.00 65.89 189 MET C CA 1
ATOM 5196 C C . MET C 1 207 ? -17.008 74.743 39.050 1.00 68.90 189 MET C C 1
ATOM 5197 O O . MET C 1 207 ? -17.588 74.039 39.902 1.00 74.16 189 MET C O 1
ATOM 5202 N N . LEU C 1 208 ? -17.317 76.021 38.808 1.00 70.46 190 LEU C N 1
ATOM 5203 C CA . LEU C 1 208 ? -18.457 76.652 39.529 1.00 72.35 190 LEU C CA 1
ATOM 5204 C C . LEU C 1 208 ? -19.731 75.946 39.070 1.00 72.79 190 LEU C C 1
ATOM 5205 O O . LEU C 1 208 ? -20.524 75.536 39.923 1.00 75.92 190 LEU C O 1
ATOM 5210 N N . ASP C 1 209 ? -19.910 75.834 37.754 1.00 70.83 191 ASP C N 1
ATOM 5211 C CA . ASP C 1 209 ? -21.109 75.152 37.210 1.00 74.51 191 ASP C CA 1
ATOM 5212 C C . ASP C 1 209 ? -21.150 73.726 37.778 1.00 73.40 191 ASP C C 1
ATOM 5213 O O . ASP C 1 209 ? -22.208 73.335 38.308 1.00 73.89 191 ASP C O 1
ATOM 5218 N N . PHE C 1 210 ? -20.027 73.007 37.717 1.00 70.87 192 PHE C N 1
ATOM 5219 C CA . PHE C 1 210 ? -19.943 71.619 38.247 1.00 68.30 192 PHE C CA 1
ATOM 5220 C C . PHE C 1 210 ? -20.515 71.554 39.670 1.00 67.70 192 PHE C C 1
ATOM 5221 O O . PHE C 1 210 ? -21.372 70.707 39.903 1.00 67.24 192 PHE C O 1
ATOM 5229 N N . LEU C 1 211 ? -20.029 72.399 40.588 1.00 68.29 193 LEU C N 1
ATOM 5230 C CA . LEU C 1 211 ? -20.540 72.407 41.992 1.00 70.76 193 LEU C CA 1
ATOM 5231 C C . LEU C 1 211 ? -22.033 72.759 42.010 1.00 70.67 193 LEU C C 1
ATOM 5232 O O . LEU C 1 211 ? -22.762 72.113 42.772 1.00 75.89 193 LEU C O 1
ATOM 5237 N N . CYS C 1 212 ? -22.461 73.743 41.213 1.00 70.77 194 CYS C N 1
ATOM 5238 C CA . CYS C 1 212 ? -23.899 74.130 41.158 1.00 75.54 194 CYS C CA 1
ATOM 5239 C C . CYS C 1 212 ? -24.733 72.956 40.625 1.00 74.37 194 CYS C C 1
ATOM 5240 O O . CYS C 1 212 ? -25.834 72.745 41.144 1.00 76.32 194 CYS C O 1
ATOM 5243 N N . ILE C 1 213 ? -24.228 72.248 39.611 1.00 72.81 195 ILE C N 1
ATOM 5244 C CA . ILE C 1 213 ? -24.923 71.061 39.031 1.00 72.42 195 ILE C CA 1
ATOM 5245 C C . ILE C 1 213 ? -24.991 69.970 40.101 1.00 72.67 195 ILE C C 1
ATOM 5246 O O . ILE C 1 213 ? -25.945 69.196 40.063 1.00 78.93 195 ILE C O 1
ATOM 5251 N N . HIS C 1 214 ? -24.009 69.922 41.012 1.00 74.26 196 HIS C N 1
ATOM 5252 C CA . HIS C 1 214 ? -23.972 68.909 42.107 1.00 76.02 196 HIS C CA 1
ATOM 5253 C C . HIS C 1 214 ? -24.377 67.566 41.496 1.00 72.45 196 HIS C C 1
ATOM 5254 O O . HIS C 1 214 ? -25.329 66.942 41.947 1.00 71.91 196 HIS C O 1
ATOM 5261 N N . PRO C 1 215 ? -23.618 67.055 40.497 1.00 69.98 197 PRO C N 1
ATOM 5262 C CA . PRO C 1 215 ? -23.974 65.833 39.771 1.00 71.29 197 PRO C CA 1
ATOM 5263 C C . PRO C 1 215 ? -23.888 64.475 40.477 1.00 72.50 197 PRO C C 1
ATOM 5264 O O . PRO C 1 215 ? -24.494 63.542 39.974 1.00 75.28 197 PRO C O 1
ATOM 5268 N N . PHE C 1 216 ? -23.114 64.369 41.556 1.00 71.72 198 PHE C N 1
ATOM 5269 C CA . PHE C 1 216 ? -23.016 63.061 42.255 1.00 71.95 198 PHE C CA 1
ATOM 5270 C C . PHE C 1 216 ? -23.747 63.116 43.587 1.00 74.92 198 PHE C C 1
ATOM 5271 O O . PHE C 1 216 ? -23.884 64.180 44.181 1.00 77.92 198 PHE C O 1
ATOM 5279 N N . PRO C 1 217 ? -24.256 61.974 44.092 1.00 79.90 199 PRO C N 1
ATOM 5280 C CA . PRO C 1 217 ? -24.919 61.962 45.388 1.00 81.25 199 PRO C CA 1
ATOM 5281 C C . PRO C 1 217 ? -23.909 62.501 46.414 1.00 79.02 199 PRO C C 1
ATOM 5282 O O . PRO C 1 217 ? -24.302 63.303 47.229 1.00 79.11 199 PRO C O 1
ATOM 5286 N N . ASP C 1 218 ? -22.633 62.110 46.278 1.00 79.67 200 ASP C N 1
ATOM 5287 C CA . ASP C 1 218 ? -21.538 62.553 47.184 1.00 81.44 200 ASP C CA 1
ATOM 5288 C C . ASP C 1 218 ? -20.230 62.768 46.412 1.00 77.62 200 ASP C C 1
ATOM 5289 O O . ASP C 1 218 ? -20.110 62.234 45.297 1.00 83.28 200 ASP C O 1
ATOM 5294 N N . GLY C 1 219 ? -19.301 63.533 47.000 1.00 73.55 201 GLY C N 1
ATOM 5295 C CA . GLY C 1 219 ? -17.954 63.780 46.440 1.00 69.88 201 GLY C CA 1
ATOM 5296 C C . GLY C 1 219 ? -17.834 65.004 45.553 1.00 69.35 201 GLY C C 1
ATOM 5297 O O . GLY C 1 219 ? -16.710 65.277 45.096 1.00 71.06 201 GLY C O 1
ATOM 5298 N N . ASN C 1 220 ? -18.915 65.752 45.351 1.00 72.57 202 ASN C N 1
ATOM 5299 C CA . ASN C 1 220 ? -18.867 66.937 44.450 1.00 71.71 202 ASN C CA 1
ATOM 5300 C C . ASN C 1 220 ? -17.714 67.878 44.831 1.00 69.55 202 ASN C C 1
ATOM 5301 O O . ASN C 1 220 ? -16.993 68.300 43.914 1.00 69.43 202 ASN C O 1
ATOM 5306 N N . GLY C 1 221 ? -17.532 68.174 46.122 1.00 71.71 203 GLY C N 1
ATOM 5307 C CA . GLY C 1 221 ? -16.447 69.074 46.577 1.00 69.42 203 GLY C CA 1
ATOM 5308 C C . GLY C 1 221 ? -15.072 68.552 46.186 1.00 66.60 203 GLY C C 1
ATOM 5309 O O . GLY C 1 221 ? -14.368 69.239 45.447 1.00 66.23 203 GLY C O 1
ATOM 5310 N N . ARG C 1 222 ? -14.708 67.364 46.667 1.00 69.05 204 ARG C N 1
ATOM 5311 C CA . ARG C 1 222 ? -13.397 66.745 46.345 1.00 64.45 204 ARG C CA 1
ATOM 5312 C C . ARG C 1 222 ? -13.272 66.594 44.828 1.00 61.20 204 ARG C C 1
ATOM 5313 O O . ARG C 1 222 ? -12.199 66.911 44.299 1.00 66.00 204 ARG C O 1
ATOM 5321 N N . MET C 1 223 ? -14.330 66.141 44.158 1.00 59.36 205 MET C N 1
ATOM 5322 C CA . MET C 1 223 ? -14.264 65.990 42.682 1.00 60.27 205 MET C CA 1
ATOM 5323 C C . MET C 1 223 ? -13.944 67.336 42.020 1.00 62.19 205 MET C C 1
ATOM 5324 O O . MET C 1 223 ? -13.136 67.334 41.064 1.00 62.28 205 MET C O 1
ATOM 5329 N N . SER C 1 224 ? -14.540 68.435 42.502 1.00 62.32 206 SER C N 1
ATOM 5330 C CA . SER C 1 224 ? -14.284 69.760 41.877 1.00 61.99 206 SER C CA 1
ATOM 5331 C C . SER C 1 224 ? -12.796 70.089 42.000 1.00 61.75 206 SER C C 1
ATOM 5332 O O . SER C 1 224 ? -12.229 70.638 41.025 1.00 63.10 206 SER C O 1
ATOM 5335 N N . ARG C 1 225 ? -12.192 69.731 43.137 1.00 59.64 207 ARG C N 1
ATOM 5336 C CA . ARG C 1 225 ? -10.753 70.021 43.381 1.00 59.54 207 ARG C CA 1
ATOM 5337 C C . ARG C 1 225 ? -9.895 69.115 42.493 1.00 58.49 207 ARG C C 1
ATOM 5338 O O . ARG C 1 225 ? -8.927 69.635 41.907 1.00 57.90 207 ARG C O 1
ATOM 5346 N N . LEU C 1 226 ? -10.235 67.828 42.373 1.00 59.98 208 LEU C N 1
ATOM 5347 C CA . LEU C 1 226 ? -9.455 66.937 41.470 1.00 58.36 208 LEU C CA 1
ATOM 5348 C C . LEU C 1 226 ? -9.555 67.472 40.034 1.00 58.86 208 LEU C C 1
ATOM 5349 O O . LEU C 1 226 ? -8.502 67.649 39.395 1.00 57.83 208 LEU C O 1
ATOM 5354 N N . LEU C 1 227 ? -10.776 67.745 39.563 1.00 60.70 209 LEU C N 1
ATOM 5355 C CA . LEU C 1 227 ? -10.981 68.252 38.179 1.00 61.31 209 LEU C CA 1
ATOM 5356 C C . LEU C 1 227 ? -10.259 69.591 38.000 1.00 60.87 209 LEU C C 1
ATOM 5357 O O . LEU C 1 227 ? -9.721 69.810 36.897 1.00 58.42 209 LEU C O 1
ATOM 5362 N N . THR C 1 228 ? -10.229 70.438 39.038 1.00 63.04 210 THR C N 1
ATOM 5363 C CA . THR C 1 228 ? -9.517 71.741 38.929 1.00 62.44 210 THR C CA 1
ATOM 5364 C C . THR C 1 228 ? -8.051 71.466 38.559 1.00 63.51 210 THR C C 1
ATOM 5365 O O . THR C 1 228 ? -7.508 72.172 37.698 1.00 65.42 210 THR C O 1
ATOM 5369 N N . LEU C 1 229 ? -7.449 70.439 39.156 1.00 63.16 211 LEU C N 1
ATOM 5370 C CA . LEU C 1 229 ? -6.030 70.110 38.867 1.00 65.93 211 LEU C CA 1
ATOM 5371 C C . LEU C 1 229 ? -5.884 69.555 37.440 1.00 63.76 211 LEU C C 1
ATOM 5372 O O . LEU C 1 229 ? -4.925 69.963 36.749 1.00 59.96 211 LEU C O 1
ATOM 5377 N N . LEU C 1 230 ? -6.790 68.656 37.030 1.00 63.25 212 LEU C N 1
ATOM 5378 C CA . LEU C 1 230 ? -6.771 68.025 35.678 1.00 60.53 212 LEU C CA 1
ATOM 5379 C C . LEU C 1 230 ? -6.760 69.110 34.600 1.00 61.23 212 LEU C C 1
ATOM 5380 O O . LEU C 1 230 ? -5.841 69.115 33.751 1.00 59.82 212 LEU C O 1
ATOM 5385 N N . LEU C 1 231 ? -7.763 69.983 34.643 1.00 61.14 213 LEU C N 1
ATOM 5386 C CA . LEU C 1 231 ? -7.896 71.077 33.654 1.00 63.98 213 LEU C CA 1
ATOM 5387 C C . LEU C 1 231 ? -6.671 72.002 33.694 1.00 65.10 213 LEU C C 1
ATOM 5388 O O . LEU C 1 231 ? -6.174 72.349 32.606 1.00 68.09 213 LEU C O 1
ATOM 5393 N N . LEU C 1 232 ? -6.189 72.384 34.880 1.00 66.26 214 LEU C N 1
ATOM 5394 C CA . LEU C 1 232 ? -5.003 73.287 34.919 1.00 64.26 214 LEU C CA 1
ATOM 5395 C C . LEU C 1 232 ? -3.827 72.592 34.224 1.00 62.88 214 LEU C C 1
ATOM 5396 O O . LEU C 1 232 ? -3.150 73.267 33.436 1.00 67.32 214 LEU C O 1
ATOM 5401 N N . TYR C 1 233 ? -3.609 71.297 34.472 1.00 62.12 215 TYR C N 1
ATOM 5402 C CA . TYR C 1 233 ? -2.490 70.614 33.771 1.00 61.97 215 TYR C CA 1
ATOM 5403 C C . TYR C 1 233 ? -2.666 70.713 32.261 1.00 60.85 215 TYR C C 1
ATOM 5404 O O . TYR C 1 233 ? -1.647 70.770 31.573 1.00 59.16 215 TYR C O 1
ATOM 5413 N N . HIS C 1 234 ? -3.912 70.716 31.780 1.00 62.02 216 HIS C N 1
ATOM 5414 C CA . HIS C 1 234 ? -4.136 70.781 30.313 1.00 60.92 216 HIS C CA 1
ATOM 5415 C C . HIS C 1 234 ? -3.622 72.099 29.719 1.00 61.51 216 HIS C C 1
ATOM 5416 O O . HIS C 1 234 ? -3.436 72.129 28.502 1.00 61.33 216 HIS C O 1
ATOM 5423 N N . PHE C 1 235 ? -3.396 73.138 30.528 1.00 65.15 217 PHE C N 1
ATOM 5424 C CA . PHE C 1 235 ? -2.934 74.434 29.958 1.00 64.95 217 PHE C CA 1
ATOM 5425 C C . PHE C 1 2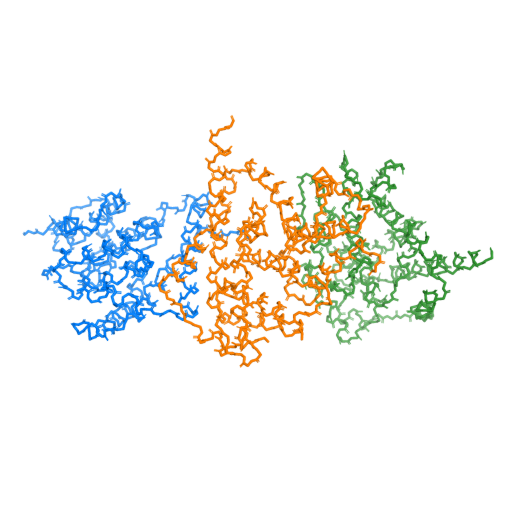35 ? -1.568 74.809 30.537 1.00 69.24 217 PHE C C 1
ATOM 5426 O O . PHE C 1 235 ? -1.215 75.998 30.492 1.00 74.18 217 PHE C O 1
ATOM 5434 N N . ASP C 1 236 ? -0.834 73.806 31.031 1.00 70.94 218 ASP C N 1
ATOM 5435 C CA . ASP C 1 236 ? 0.532 73.956 31.606 1.00 73.93 218 ASP C CA 1
ATOM 5436 C C . ASP C 1 236 ? 0.528 74.792 32.886 1.00 71.15 218 ASP C C 1
ATOM 5437 O O . ASP C 1 236 ? 1.422 75.638 33.024 1.00 83.53 218 ASP C O 1
ATOM 5442 N N . TYR C 1 237 ? -0.462 74.592 33.754 1.00 66.67 219 TYR C N 1
ATOM 5443 C CA . TYR C 1 237 ? -0.496 75.260 35.080 1.00 69.62 219 TYR C CA 1
ATOM 5444 C C . TYR C 1 237 ? -0.194 74.132 36.074 1.00 74.85 219 TYR C C 1
ATOM 5445 O O . TYR C 1 237 ? -1.062 73.715 36.887 1.00 90.59 219 TYR C O 1
ATOM 5454 N N . ALA C 1 238 ? 1.032 73.616 35.939 1.00 76.88 220 ALA C N 1
ATOM 5455 C CA . ALA C 1 238 ? 1.580 72.482 36.720 1.00 79.81 220 ALA C CA 1
ATOM 5456 C C . ALA C 1 238 ? 1.980 72.871 38.150 1.00 77.79 220 ALA C C 1
ATOM 5457 O O . ALA C 1 238 ? 2.439 71.972 38.867 1.00 82.79 220 ALA C O 1
ATOM 5459 N N . VAL C 1 239 ? 1.784 74.121 38.571 1.00 74.29 221 VAL C N 1
ATOM 5460 C CA . VAL C 1 239 ? 2.200 74.511 39.954 1.00 73.08 221 VAL C CA 1
ATOM 5461 C C . VAL C 1 239 ? 1.563 73.564 40.984 1.00 73.38 221 VAL C C 1
ATOM 5462 O O . VAL C 1 239 ? 2.244 73.249 41.976 1.00 73.94 221 VAL C O 1
ATOM 5466 N N . GLY C 1 240 ? 0.343 73.076 40.725 1.00 75.13 222 GLY C N 1
ATOM 5467 C CA . GLY C 1 240 ? -0.373 72.186 41.669 1.00 78.13 222 GLY C CA 1
ATOM 5468 C C . GLY C 1 240 ? 0.386 70.911 42.024 1.00 74.58 222 GLY C C 1
ATOM 5469 O O . GLY C 1 240 ? 0.018 70.265 43.027 1.00 71.77 222 GLY C O 1
ATOM 5470 N N . ARG C 1 241 ? 1.369 70.541 41.203 1.00 72.20 223 ARG C N 1
ATOM 5471 C CA . ARG C 1 241 ? 2.208 69.329 41.395 1.00 71.34 223 ARG C CA 1
ATOM 5472 C C . ARG C 1 241 ? 3.257 69.559 42.490 1.00 75.24 223 ARG C C 1
ATOM 5473 O O . ARG C 1 241 ? 3.667 68.553 43.123 1.00 76.64 223 ARG C O 1
ATOM 5481 N N . TYR C 1 242 ? 3.649 70.823 42.714 1.00 70.03 224 TYR C N 1
ATOM 5482 C CA . TYR C 1 242 ? 4.711 71.167 43.698 1.00 69.79 224 TYR C CA 1
ATOM 5483 C C . TYR C 1 242 ? 4.161 71.982 44.883 1.00 70.10 224 TYR C C 1
ATOM 5484 O O . TYR C 1 242 ? 4.848 72.070 45.923 1.00 70.91 224 TYR C O 1
ATOM 5493 N N . ILE C 1 243 ? 2.983 72.586 44.726 1.00 67.72 225 ILE C N 1
ATOM 5494 C CA . ILE C 1 243 ? 2.341 73.375 45.819 1.00 69.36 225 ILE C CA 1
ATOM 5495 C C . ILE C 1 243 ? 0.870 72.956 45.852 1.00 70.27 225 ILE C C 1
ATOM 5496 O O . ILE C 1 243 ? 0.153 73.245 44.886 1.00 75.68 225 ILE C O 1
ATOM 5501 N N . SER C 1 244 ? 0.459 72.253 46.908 1.00 72.69 226 SER C N 1
ATOM 5502 C CA . SER C 1 244 ? -0.939 71.760 47.011 1.00 70.26 226 SER C CA 1
ATOM 5503 C C . SER C 1 244 ? -1.940 72.901 46.869 1.00 70.19 226 SER C C 1
ATOM 5504 O O . SER C 1 244 ? -1.926 73.807 47.723 1.00 70.22 226 SER C O 1
ATOM 5507 N N . LEU C 1 245 ? -2.771 72.845 45.827 1.00 67.80 227 LEU C N 1
ATOM 5508 C CA . LEU C 1 245 ? -3.810 73.886 45.646 1.00 70.30 227 LEU C CA 1
ATOM 5509 C C . LEU C 1 245 ? -4.883 73.657 46.709 1.00 69.04 227 LEU C C 1
ATOM 5510 O O . LEU C 1 245 ? -5.419 74.664 47.230 1.00 72.96 227 LEU C O 1
ATOM 5515 N N . GLU C 1 246 ? -5.183 72.387 47.015 1.00 65.39 228 GLU C N 1
ATOM 5516 C CA . GLU C 1 246 ? -6.223 72.106 48.039 1.00 66.94 228 GLU C CA 1
ATOM 5517 C C . GLU C 1 246 ? -5.764 72.770 49.344 1.00 69.15 228 GLU C C 1
ATOM 5518 O O . GLU C 1 246 ? -6.619 73.359 50.042 1.00 69.15 228 GLU C O 1
ATOM 5524 N N . ARG C 1 247 ? -4.465 72.676 49.659 1.00 70.18 229 ARG C N 1
ATOM 5525 C CA . ARG C 1 247 ? -3.941 73.325 50.886 1.00 75.04 229 ARG C CA 1
ATOM 5526 C C . ARG C 1 247 ? -4.094 74.851 50.755 1.00 80.12 229 ARG C C 1
ATOM 5527 O O . ARG C 1 247 ? -4.603 75.477 51.715 1.00 84.12 229 ARG C O 1
ATOM 5535 N N . ILE C 1 248 ? -3.632 75.432 49.637 1.00 75.50 230 ILE C N 1
ATOM 5536 C CA . ILE C 1 248 ? -3.768 76.905 49.421 1.00 75.72 230 ILE C CA 1
ATOM 5537 C C . ILE C 1 248 ? -5.228 77.288 49.676 1.00 76.06 230 ILE C C 1
ATOM 5538 O O . ILE C 1 248 ? -5.465 78.293 50.386 1.00 79.36 230 ILE C O 1
ATOM 5543 N N . PHE C 1 249 ? -6.166 76.525 49.103 1.00 74.14 231 PHE C N 1
ATOM 5544 C CA . PHE C 1 249 ? -7.600 76.843 49.314 1.00 75.68 231 PHE C CA 1
ATOM 5545 C C . PHE C 1 249 ? -7.949 76.711 50.801 1.00 73.75 231 PHE C C 1
ATOM 5546 O O . PHE C 1 249 ? -8.546 77.646 51.354 1.00 74.70 231 PHE C O 1
ATOM 5554 N N . GLU C 1 250 ? -7.560 75.601 51.431 1.00 72.00 232 GLU C N 1
ATOM 5555 C CA . GLU C 1 250 ? -7.900 75.382 52.865 1.00 75.74 232 GLU C CA 1
ATOM 5556 C C . GLU C 1 250 ? -7.394 76.554 53.716 1.00 77.57 232 GLU C C 1
ATOM 5557 O O . GLU C 1 250 ? -8.152 77.006 54.594 1.00 79.18 232 GLU C O 1
ATOM 5563 N N . GLU C 1 251 ? -6.172 77.030 53.454 1.00 77.47 233 GLU C N 1
ATOM 5564 C CA . GLU C 1 251 ? -5.590 78.166 54.222 1.00 79.87 233 GLU C CA 1
ATOM 5565 C C . GLU C 1 251 ? -6.501 79.402 54.132 1.00 81.66 233 GLU C C 1
ATOM 5566 O O . GLU C 1 251 ? -6.423 80.255 55.036 1.00 89.84 233 GLU C O 1
ATOM 5572 N N . THR C 1 252 ? -7.322 79.502 53.087 1.00 79.05 234 THR C N 1
ATOM 5573 C CA . THR C 1 252 ? -8.280 80.627 52.906 1.00 80.49 234 THR C CA 1
ATOM 5574 C C . THR C 1 252 ? -9.662 80.032 52.634 1.00 79.45 234 THR C C 1
ATOM 5575 O O . THR C 1 252 ? -10.379 80.563 51.766 1.00 77.10 234 THR C O 1
ATOM 5579 N N . LYS C 1 253 ? -10.020 78.979 53.373 1.00 80.32 235 LYS C N 1
ATOM 5580 C CA . LYS C 1 253 ? -11.322 78.306 53.135 1.00 81.94 235 LYS C CA 1
ATOM 5581 C C . LYS C 1 253 ? -12.469 79.291 53.385 1.00 83.69 235 LYS C C 1
ATOM 5582 O O . LYS C 1 253 ? -13.502 79.172 52.695 1.00 79.24 235 LYS C O 1
ATOM 5588 N N . GLU C 1 254 ? -12.277 80.247 54.298 1.00 91.50 236 GLU C N 1
ATOM 5589 C CA . GLU C 1 254 ? -13.357 81.222 54.602 1.00 97.17 236 GLU C CA 1
ATOM 5590 C C . GLU C 1 254 ? -13.752 81.916 53.289 1.00 93.33 236 GLU C C 1
ATOM 5591 O O . GLU C 1 254 ? -14.961 82.007 53.009 1.00 94.00 236 GLU C O 1
ATOM 5597 N N . GLY C 1 255 ? -12.764 82.328 52.490 1.00 89.35 237 GLY C N 1
ATOM 5598 C CA . GLY C 1 255 ? -13.024 82.996 51.198 1.00 87.05 237 GLY C CA 1
ATOM 5599 C C . GLY C 1 255 ? -13.449 82.007 50.122 1.00 85.05 237 GLY C C 1
ATOM 5600 O O . GLY C 1 255 ? -14.272 82.381 49.259 1.00 86.84 237 GLY C O 1
ATOM 5601 N N . TYR C 1 256 ? -12.888 80.796 50.153 1.00 82.21 238 TYR C N 1
ATOM 5602 C CA . TYR C 1 256 ? -13.238 79.732 49.175 1.00 78.38 238 TYR C CA 1
ATOM 5603 C C . TYR C 1 256 ? -14.752 79.510 49.175 1.00 79.83 238 TYR C C 1
ATOM 5604 O O . TYR C 1 256 ? -15.357 79.506 48.092 1.00 79.30 238 TYR C O 1
ATOM 5613 N N . TYR C 1 257 ? -15.349 79.387 50.363 1.00 83.60 239 TYR C N 1
ATOM 5614 C CA . TYR C 1 257 ? -16.810 79.127 50.443 1.00 88.03 239 TYR C CA 1
ATOM 5615 C C . TYR C 1 257 ? -17.622 80.412 50.217 1.00 89.10 239 TYR C C 1
ATOM 5616 O O . TYR C 1 257 ? -18.625 80.318 49.472 1.00 86.10 239 TYR C O 1
ATOM 5625 N N . GLU C 1 258 ? -17.221 81.551 50.801 1.00 90.64 240 GLU C N 1
ATOM 5626 C CA . GLU C 1 258 ? -17.984 82.818 50.597 1.00 94.92 240 GLU C CA 1
ATOM 5627 C C . GLU C 1 258 ? -18.072 83.181 49.113 1.00 90.83 240 GLU C C 1
ATOM 5628 O O . GLU C 1 258 ? -19.153 83.644 48.689 1.00 91.61 240 GLU C O 1
ATOM 5634 N N . THR C 1 259 ? -16.970 83.012 48.373 1.00 85.48 241 THR C N 1
ATOM 5635 C CA . THR C 1 259 ? -16.926 83.360 46.926 1.00 83.06 241 THR C CA 1
ATOM 5636 C C . THR C 1 259 ? -17.780 82.381 46.114 1.00 81.32 241 THR C C 1
ATOM 5637 O O . THR C 1 259 ? -18.448 82.855 45.181 1.00 83.25 241 THR C O 1
ATOM 5641 N N . LEU C 1 260 ? -17.744 81.081 46.430 1.00 78.86 242 LEU C N 1
ATOM 5642 C CA . LEU C 1 260 ? -18.589 80.107 45.682 1.00 77.68 242 LEU C CA 1
ATOM 5643 C C . LEU C 1 260 ? -20.065 80.416 45.945 1.00 82.05 242 LEU C C 1
ATOM 5644 O O . LEU C 1 260 ? -20.864 80.330 44.995 1.00 84.57 242 LEU C O 1
ATOM 5649 N N . GLU C 1 261 ? -20.405 80.766 47.187 1.00 85.82 243 GLU C N 1
ATOM 5650 C CA . GLU C 1 261 ? -21.819 81.074 47.517 1.00 91.32 243 GLU C CA 1
ATOM 5651 C C . GLU C 1 261 ? -22.236 82.357 46.791 1.00 91.19 243 GLU C C 1
ATOM 5652 O O . GLU C 1 261 ? -23.324 82.356 46.189 1.00 99.58 243 GLU C O 1
ATOM 5658 N N . ALA C 1 262 ? -21.391 83.391 46.821 1.00 85.79 244 ALA C N 1
ATOM 5659 C CA . ALA C 1 262 ? -21.727 84.679 46.169 1.00 83.98 244 ALA C CA 1
ATOM 5660 C C . ALA C 1 262 ? -21.863 84.508 44.649 1.00 82.46 244 ALA C C 1
ATOM 5661 O O . ALA C 1 262 ? -22.874 84.981 44.086 1.00 83.94 244 ALA C O 1
ATOM 5663 N N . SER C 1 263 ? -20.904 83.829 44.014 1.00 80.44 245 SER C N 1
ATOM 5664 C CA . SER C 1 263 ? -20.926 83.650 42.536 1.00 81.05 245 SER C CA 1
ATOM 5665 C C . SER C 1 263 ? -22.002 82.657 42.083 1.00 82.95 245 SER C C 1
ATOM 5666 O O . SER C 1 263 ? -22.156 82.490 40.856 1.00 81.83 245 SER C O 1
ATOM 5669 N N . SER C 1 264 ? -22.727 82.034 43.014 1.00 85.62 246 SER C N 1
ATOM 5670 C CA . SER C 1 264 ? -23.786 81.075 42.598 1.00 85.49 246 SER C CA 1
ATOM 5671 C C . SER C 1 264 ? -25.185 81.669 42.843 1.00 86.22 246 SER C C 1
ATOM 5672 O O . SER C 1 264 ? -26.168 81.006 42.494 1.00 83.70 246 SER C O 1
ATOM 5675 N N . GLN C 1 265 ? -25.270 82.904 43.347 1.00 90.86 247 GLN C N 1
ATOM 5676 C CA . GLN C 1 265 ? -26.596 83.547 43.565 1.00 96.59 247 GLN C CA 1
ATOM 5677 C C . GLN C 1 265 ? -27.227 83.837 42.198 1.00 94.74 247 GLN C C 1
ATOM 5678 O O . GLN C 1 265 ? -26.590 84.537 41.403 1.00 96.39 247 GLN C O 1
ATOM 5684 N N . GLY C 1 266 ? -28.423 83.302 41.941 1.00 95.89 248 GLY C N 1
ATOM 5685 C CA . GLY C 1 266 ? -29.111 83.519 40.654 1.00 98.16 248 GLY C CA 1
ATOM 5686 C C . GLY C 1 266 ? -28.472 82.709 39.539 1.00 96.92 248 GLY C C 1
ATOM 5687 O O . GLY C 1 266 ? -28.673 83.045 38.353 1.00 97.57 248 GLY C O 1
ATOM 5688 N N . TRP C 1 267 ? -27.720 81.674 39.902 1.00 95.64 249 TRP C N 1
ATOM 5689 C CA . TRP C 1 267 ? -27.057 80.814 38.890 1.00 92.79 249 TRP C CA 1
ATOM 5690 C C . TRP C 1 267 ? -28.114 80.077 38.055 1.00 96.88 249 TRP C C 1
ATOM 5691 O O . TRP C 1 267 ? -27.867 79.859 36.858 1.00 98.76 249 TRP C O 1
ATOM 5702 N N . HIS C 1 268 ? -29.265 79.754 38.655 1.00 103.78 250 HIS C N 1
ATOM 5703 C CA . HIS C 1 268 ? -30.337 79.014 37.933 1.00 108.24 250 HIS C CA 1
ATOM 5704 C C . HIS C 1 268 ? -30.928 79.860 36.793 1.00 113.03 250 HIS C C 1
ATOM 5705 O O . HIS C 1 268 ? -31.239 79.264 35.747 1.00 114.77 250 HIS C O 1
ATOM 5712 N N . GLN C 1 269 ? -31.088 81.175 36.970 1.00 119.26 251 GLN C N 1
ATOM 5713 C CA . GLN C 1 269 ? -31.624 82.019 35.860 1.00 121.83 251 GLN C CA 1
ATOM 5714 C C . GLN C 1 269 ? -30.489 82.333 34.872 1.00 118.27 251 GLN C C 1
ATOM 5715 O O . GLN C 1 269 ? -30.705 82.165 33.653 1.00 125.47 251 GLN C O 1
ATOM 5721 N N . GLY C 1 270 ? -29.330 82.761 35.387 1.00 108.43 252 GLY C N 1
ATOM 5722 C CA . GLY C 1 270 ? -28.166 83.118 34.555 1.00 100.71 252 GLY C CA 1
ATOM 5723 C C . GLY C 1 270 ? -27.666 84.519 34.872 1.00 99.29 252 GLY C C 1
ATOM 5724 O O . GLY C 1 270 ? -26.813 85.012 34.113 1.00 98.39 252 GLY C O 1
ATOM 5725 N N . GLN C 1 271 ? -28.190 85.140 35.942 1.00 99.11 253 GLN C N 1
ATOM 5726 C CA . GLN C 1 271 ? -27.785 86.509 36.379 1.00 102.41 253 GLN C CA 1
ATOM 5727 C C . GLN C 1 271 ? -26.736 86.419 37.493 1.00 96.11 253 GLN C C 1
ATOM 5728 O O . GLN C 1 271 ? -26.565 87.418 38.216 1.00 99.07 253 GLN C O 1
ATOM 5734 N N . HIS C 1 272 ? -26.047 85.285 37.618 1.00 88.74 254 HIS C N 1
ATOM 5735 C CA . HIS C 1 272 ? -25.020 85.155 38.688 1.00 86.70 254 HIS C CA 1
ATOM 5736 C C . HIS C 1 272 ? -23.789 85.994 38.329 1.00 84.16 254 HIS C C 1
ATOM 5737 O O . HIS C 1 272 ? -23.586 86.260 37.123 1.00 81.75 254 HIS C O 1
ATOM 5744 N N . ASP C 1 273 ? -23.023 86.394 39.354 1.00 82.70 255 ASP C N 1
ATOM 5745 C CA . ASP C 1 273 ? -21.790 87.215 39.204 1.00 80.02 255 ASP C CA 1
ATOM 5746 C C . ASP C 1 273 ? -20.589 86.323 39.513 1.00 77.49 255 ASP C C 1
ATOM 5747 O O . ASP C 1 273 ? -20.415 85.972 40.685 1.00 77.13 255 ASP C O 1
ATOM 5752 N N . VAL C 1 274 ? -19.767 86.032 38.503 1.00 75.87 256 VAL C N 1
ATOM 5753 C CA . VAL C 1 274 ? -18.597 85.120 38.683 1.00 73.68 256 VAL C CA 1
ATOM 5754 C C . VAL C 1 274 ? -17.357 85.884 39.153 1.00 73.12 256 VAL C C 1
ATOM 5755 O O . VAL C 1 274 ? -16.326 85.225 39.353 1.00 73.59 256 VAL C O 1
ATOM 5759 N N . LYS C 1 275 ? -17.438 87.201 39.340 1.00 76.76 257 LYS C N 1
ATOM 5760 C CA . LYS C 1 275 ? -16.214 87.943 39.751 1.00 78.14 257 LYS C CA 1
ATOM 5761 C C . LYS C 1 275 ? -15.709 87.475 41.120 1.00 79.04 257 LYS C C 1
ATOM 5762 O O . LYS C 1 275 ? -14.522 87.177 41.254 1.00 78.97 257 LYS C O 1
ATOM 5768 N N . PRO C 1 276 ? -16.545 87.403 42.184 1.00 79.39 258 PRO C N 1
ATOM 5769 C CA . PRO C 1 276 ? -16.057 86.969 43.494 1.00 78.33 258 PRO C CA 1
ATOM 5770 C C . PRO C 1 276 ? -15.242 85.670 43.417 1.00 76.25 258 PRO C C 1
ATOM 5771 O O . PRO C 1 276 ? -14.170 85.619 43.989 1.00 80.31 258 PRO C O 1
ATOM 5775 N N . TRP C 1 277 ? -15.751 84.686 42.675 1.00 73.40 259 TRP C N 1
ATOM 5776 C CA . TRP C 1 277 ? -15.079 83.367 42.524 1.00 71.37 259 TRP C CA 1
ATOM 5777 C C . TRP C 1 277 ? -13.813 83.497 41.665 1.00 72.04 259 TRP C C 1
ATOM 5778 O O . TRP C 1 277 ? -12.781 82.969 42.107 1.00 75.54 259 TRP C O 1
ATOM 5789 N N . LEU C 1 278 ? -13.870 84.169 40.506 1.00 72.70 260 LEU C N 1
ATOM 5790 C CA . LEU C 1 278 ? -12.642 84.319 39.669 1.00 73.52 260 LEU C CA 1
ATOM 5791 C C . LEU C 1 278 ? -11.539 85.000 40.488 1.00 77.03 260 LEU C C 1
ATOM 5792 O O . LEU C 1 278 ? -10.418 84.438 40.553 1.00 75.96 260 LEU C O 1
ATOM 5797 N N . ASP C 1 279 ? -11.841 86.171 41.065 1.00 78.30 261 ASP C N 1
ATOM 5798 C CA . ASP C 1 279 ? -10.837 86.913 41.874 1.00 78.34 261 ASP C CA 1
ATOM 5799 C C . ASP C 1 279 ? -10.196 85.952 42.876 1.00 75.80 261 ASP C C 1
ATOM 5800 O O . ASP C 1 279 ? -8.957 85.886 42.911 1.00 79.67 261 ASP C O 1
ATOM 5805 N N . TYR C 1 280 ? -11.011 85.192 43.607 1.00 74.33 262 TYR C N 1
ATOM 5806 C CA . TYR C 1 280 ? -10.458 84.256 44.618 1.00 73.77 262 TYR C CA 1
ATOM 5807 C C . TYR C 1 280 ? -9.605 83.167 43.969 1.00 71.08 262 TYR C C 1
ATOM 5808 O O . TYR C 1 280 ? -8.482 82.920 44.456 1.00 73.77 262 TYR C O 1
ATOM 5817 N N . PHE C 1 281 ? -10.154 82.517 42.941 1.00 70.01 263 PHE C N 1
ATOM 5818 C CA . PHE C 1 281 ? -9.468 81.405 42.236 1.00 67.91 263 PHE C CA 1
ATOM 5819 C C . PHE C 1 281 ? -8.122 81.885 41.697 1.00 68.04 263 PHE C C 1
ATOM 5820 O O . PHE C 1 281 ? -7.127 81.188 41.944 1.00 71.73 263 PHE C O 1
ATOM 5828 N N . TRP C 1 282 ? -8.094 83.020 40.988 1.00 68.01 264 TRP C N 1
ATOM 5829 C CA . TRP C 1 282 ? -6.796 83.511 40.457 1.00 68.79 264 TRP C CA 1
ATOM 5830 C C . TRP C 1 282 ? -5.869 83.865 41.621 1.00 71.28 264 TRP C C 1
ATOM 5831 O O . TRP C 1 282 ? -4.666 83.541 41.543 1.00 75.87 264 TRP C O 1
ATOM 5842 N N . GLY C 1 283 ? -6.409 84.513 42.653 1.00 71.54 265 GLY C N 1
ATOM 5843 C CA . GLY C 1 283 ? -5.587 84.884 43.818 1.00 74.63 265 GLY C CA 1
ATOM 5844 C C . GLY C 1 283 ? -4.905 83.668 44.414 1.00 74.02 265 GLY C C 1
ATOM 5845 O O . GLY C 1 283 ? -3.694 83.759 44.725 1.00 73.62 265 GLY C O 1
ATOM 5846 N N . ALA C 1 284 ? -5.662 82.573 44.557 1.00 73.43 266 ALA C N 1
ATOM 5847 C CA . ALA C 1 284 ? -5.158 81.302 45.131 1.00 73.90 266 ALA C CA 1
ATOM 5848 C C . ALA C 1 284 ? -4.058 80.737 44.231 1.00 72.03 266 ALA C C 1
ATOM 5849 O O . ALA C 1 284 ? -3.021 80.267 44.738 1.00 71.04 266 ALA C O 1
ATOM 5851 N N . LEU C 1 285 ? -4.296 80.792 42.928 1.00 71.89 267 LEU C N 1
ATOM 5852 C CA . LEU C 1 285 ? -3.315 80.270 41.951 1.00 71.69 267 LEU C CA 1
ATOM 5853 C C . LEU C 1 285 ? -2.038 81.122 42.059 1.00 70.68 267 LEU C C 1
ATOM 5854 O O . LEU C 1 285 ? -0.938 80.551 41.938 1.00 70.94 267 LEU C O 1
ATOM 5859 N N . LEU C 1 286 ? -2.178 82.429 42.323 1.00 69.81 268 LEU C N 1
ATOM 5860 C CA . LEU C 1 286 ? -0.983 83.306 42.504 1.00 74.60 268 LEU C CA 1
ATOM 5861 C C . LEU C 1 286 ? -0.254 82.892 43.789 1.00 75.82 268 LEU C C 1
ATOM 5862 O O . LEU C 1 286 ? 0.963 82.640 43.708 1.00 77.29 268 LEU C O 1
ATOM 5867 N N . ARG C 1 287 ? -0.958 82.831 44.927 1.00 72.67 269 ARG C N 1
ATOM 5868 C CA . ARG C 1 287 ? -0.284 82.401 46.182 1.00 75.02 269 ARG C CA 1
ATOM 5869 C C . ARG C 1 287 ? 0.548 81.148 45.890 1.00 72.99 269 ARG C C 1
ATOM 5870 O O . ARG C 1 287 ? 1.718 81.120 46.328 1.00 76.01 269 ARG C O 1
ATOM 5878 N N . ALA C 1 288 ? -0.008 80.197 45.126 1.00 68.90 270 ALA C N 1
ATOM 5879 C CA . ALA C 1 288 ? 0.700 78.932 44.799 1.00 68.96 270 ALA C CA 1
ATOM 5880 C C . ALA C 1 288 ? 2.013 79.224 44.061 1.00 69.31 270 ALA C C 1
ATOM 5881 O O . ALA C 1 288 ? 3.051 78.638 44.430 1.00 70.36 270 ALA C O 1
ATOM 5883 N N . TYR C 1 289 ? 1.968 80.080 43.041 1.00 70.02 271 TYR C N 1
ATOM 5884 C CA . TYR C 1 289 ? 3.209 80.421 42.300 1.00 70.42 271 TYR C CA 1
ATOM 5885 C C . TYR C 1 289 ? 4.153 81.247 43.188 1.00 70.87 271 TYR C C 1
ATOM 5886 O O . TYR C 1 289 ? 5.347 80.907 43.229 1.00 68.77 271 TYR C O 1
ATOM 5895 N N . ARG C 1 290 ? 3.661 82.308 43.840 1.00 74.11 272 ARG C N 1
ATOM 5896 C CA . ARG C 1 290 ? 4.557 83.100 44.729 1.00 80.39 272 ARG C CA 1
ATOM 5897 C C . ARG C 1 290 ? 5.230 82.147 45.720 1.00 80.82 272 ARG C C 1
ATOM 5898 O O . ARG C 1 290 ? 6.457 82.245 45.895 1.00 84.44 272 ARG C O 1
ATOM 5906 N N . GLU C 1 291 ? 4.454 81.237 46.306 1.00 80.21 273 GLU C N 1
ATOM 5907 C CA . GLU C 1 291 ? 5.013 80.279 47.293 1.00 79.47 273 GLU C CA 1
ATOM 5908 C C . GLU C 1 291 ? 5.997 79.341 46.594 1.00 76.56 273 GLU C C 1
ATOM 5909 O O . GLU C 1 291 ? 6.995 78.964 47.229 1.00 77.13 273 GLU C O 1
ATOM 5915 N N . PHE C 1 292 ? 5.747 79.011 45.329 1.00 76.24 274 PHE C N 1
ATOM 5916 C CA . PHE C 1 292 ? 6.668 78.099 44.604 1.00 77.29 274 PHE C CA 1
ATOM 5917 C C . PHE C 1 292 ? 8.041 78.764 44.435 1.00 80.74 274 PHE C C 1
ATOM 5918 O O . PHE C 1 292 ? 9.043 78.044 44.537 1.00 83.24 274 PHE C O 1
ATOM 5926 N N . GLU C 1 293 ? 8.089 80.088 44.228 1.00 86.21 275 GLU C N 1
ATOM 5927 C CA . GLU C 1 293 ? 9.391 80.802 44.058 1.00 92.46 275 GLU C CA 1
ATOM 5928 C C . GLU C 1 293 ? 10.117 80.893 45.407 1.00 97.17 275 GLU C C 1
ATOM 5929 O O . GLU C 1 293 ? 11.301 80.524 45.443 1.00 94.14 275 GLU C O 1
ATOM 5935 N N . GLU C 1 294 ? 9.439 81.357 46.466 1.00 81.68 276 GLU C N 1
ATOM 5936 C CA . GLU C 1 294 ? 10.069 81.447 47.815 1.00 91.47 276 GLU C CA 1
ATOM 5937 C C . GLU C 1 294 ? 10.717 80.097 48.163 1.00 96.54 276 GLU C C 1
ATOM 5938 O O . GLU C 1 294 ? 11.897 80.117 48.550 1.00 107.07 276 GLU C O 1
ATOM 5944 N N . ARG C 1 295 ? 9.976 78.979 48.044 1.00 96.43 277 ARG C N 1
ATOM 5945 C CA . ARG C 1 295 ? 10.539 77.631 48.354 1.00 99.91 277 ARG C CA 1
ATOM 5946 C C . ARG C 1 295 ? 11.721 77.301 47.437 1.00 98.19 277 ARG C C 1
ATOM 5947 O O . ARG C 1 295 ? 12.747 76.863 47.967 1.00 116.61 277 ARG C O 1
ATOM 5955 N N . VAL C 1 296 ? 11.564 77.439 46.117 1.00 96.77 278 VAL C N 1
ATOM 5956 C CA . VAL C 1 296 ? 12.681 77.106 45.177 1.00 108.54 278 VAL C CA 1
ATOM 5957 C C . VAL C 1 296 ? 13.795 78.155 45.320 1.00 122.00 278 VAL C C 1
ATOM 5958 O O . VAL C 1 296 ? 14.929 77.861 44.907 1.00 125.84 278 VAL C O 1
ATOM 5962 N N . GLY C 1 297 ? 13.486 79.313 45.919 1.00 135.07 279 GLY C N 1
ATOM 5963 C CA . GLY C 1 297 ? 14.471 80.398 46.109 1.00 134.95 279 GLY C CA 1
ATOM 5964 C C . GLY C 1 297 ? 15.313 80.225 47.368 1.00 140.69 279 GLY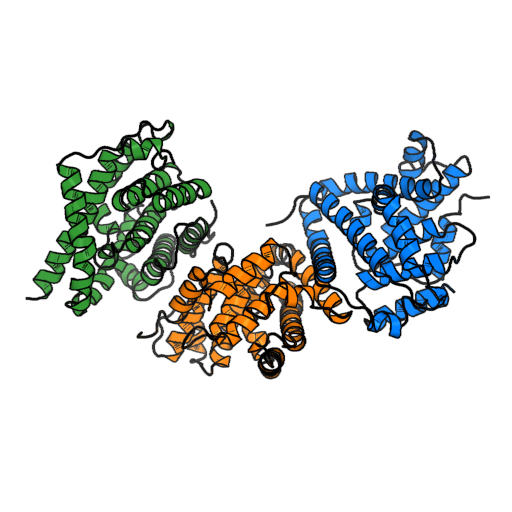 C C 1
ATOM 5965 O O . GLY C 1 297 ? 16.535 80.487 47.287 1.00 149.32 279 GLY C O 1
ATOM 5966 N N . THR C 1 298 ? 14.700 79.803 48.485 1.00 138.87 280 THR C N 1
ATOM 5967 C CA . THR C 1 298 ? 15.435 79.621 49.774 1.00 137.95 280 THR C CA 1
ATOM 5968 C C . THR C 1 298 ? 16.159 78.260 49.782 1.00 141.67 280 THR C C 1
ATOM 5969 O O . THR C 1 298 ? 17.161 78.151 50.523 1.00 158.60 280 THR C O 1
ATOM 5973 N N . ILE C 1 299 ? 15.692 77.272 48.997 1.00 142.68 281 ILE C N 1
ATOM 5974 C CA . ILE C 1 299 ? 16.349 75.924 48.923 1.00 146.59 281 ILE C CA 1
ATOM 5975 C C . ILE C 1 299 ? 17.686 76.058 48.169 1.00 152.93 281 ILE C C 1
ATOM 5976 O O . ILE C 1 299 ? 18.539 75.158 48.327 1.00 151.51 281 ILE C O 1
ATOM 5981 N N . GLU C 1 300 ? 17.863 77.141 47.393 1.00 157.49 282 GLU C N 1
ATOM 5982 C CA . GLU C 1 300 ? 19.125 77.395 46.636 1.00 161.54 282 GLU C CA 1
ATOM 5983 C C . GLU C 1 300 ? 20.256 77.718 47.626 1.00 166.82 282 GLU C C 1
ATOM 5984 O O . GLU C 1 300 ? 21.354 77.143 47.477 1.00 173.78 282 GLU C O 1
ATOM 5990 N N . ARG C 1 301 ? 19.986 78.605 48.594 1.00 161.09 283 ARG C N 1
ATOM 5991 C CA . ARG C 1 301 ? 20.981 79.031 49.619 1.00 160.13 283 ARG C CA 1
ATOM 5992 C C . ARG C 1 301 ? 20.574 78.485 50.993 1.00 147.38 283 ARG C C 1
ATOM 5993 O O . ARG C 1 301 ? 20.864 77.347 51.349 1.00 130.56 283 ARG C O 1
#

Secondary structure (DSSP, 8-state):
-GGGSHHHHHH--B-HHHHHHHHHHHHHHHHHHHHHHH-HHHHHHHHHHHHHHHHHHHHHTTT----HHHHHHHHHS-PPP-SHHHHHHHHHHHHHHHHHHHGGG--SSHHHHHHHHHHHTSS---HHHHHHHHHHHHHTT-S-HHHHHHHHHHHHHHH--SSS-HHHHHHHHHHHHHHHTT-THHHHS-HHHHHHHTHHHHHHHHHHHTTTGGGT----HHHHHHHHHHHHHHHHHHHHHH----/-TTSSHHHHHH--B-HHHHHHHHHHHHHHTTHHHHHHT-HHHHHHHHHHHHHHHHHHHHHTTT----HHHHHHHHHH-PPP-SHHHHHHHHHHHHHHHHHHHGGG--SSHHHHHHHHHHHTSSS---HHHHHHHHHHHHHTT-S-HHHHHHHHHHHHHHH--SSS-HHHHHHHHHHHHHHHTT-GGGGTS-HHHHHHTTHHHHHHHHHHTTTTTTTT----HHHHHHHHHHHHHHHHHHHHHHHHHTT--/-GGGSHHHHHH----HHHHHHHHHHHHHHHHHHHHHHH-HHHHHHHHHHHHHHHHHHHHHTTT----HHHHHHHHHT-PPP-SHHHHHHHHHHHHHHHHHHHGGG--SSHHHHHHHHHHHTTTSTT------HHHHHHHHHHHHHTT-S-HHHHHHHHHHHHHHH--SSS-HHHHHHHHHHHHHHHTT-GGGGTS-HHHHHHHTHHHHHHHHHHTTTTTTTT----HHHHHHHHHHHHHHHHHHHHHHHHTT-

=== Feature glossary ===
Legend for the data blocks above and below:

— What the protein is —

The amino-acid sequence is the protein's primary structure: the linear order of residues from the N-terminus to the C-terminus, written in one-letter code. Everything else here — the 3D coordinates, the secondary structure, the domain annotations — is ultimately a consequence of this string.

Functional annotations link the protein to curated databases. InterPro entries identify conserved domains and families by matching the sequence against member-database signatures (Pfam, PROSITE, CDD, …). Gene Ontology (GO) terms describe molecular function, biological process, and cellular component in a controlled vocabulary. CATH places the structure in a hierarchical fold classification (Class/Architecture/Topology/Homologous-superfamily). The organism is the source species.

— Where its atoms are —

Atomic coordinates in PDBx/mmCIF format — the same representation the Protein Data Bank distributes. Each line of the _atom_site loop places one backbone atom in Cartesian space (units: ångströms, origin: arbitrary).

The six renders are orthographic views along the three Cartesian axes in both directions. Representation (cartoon, sticks, or surface) and color scheme (sequence-rainbow or by-chain) vary across proteins so the training set covers all the common visualization conventions.

— Local backbone conformation —

Eight-state secondary structure (DSSP): H is the canonical α-helix, G the tighter 3₁₀-helix, I the wider π-helix; E/B are β-structure, T and S are turns and bends, and '-' is everything else. DSSP derives these from the pattern of main-chain N–H···O=C hydrogen bonds, not from the sequence.

Three-state secondary structure (P-SEA) collapses the eight DSSP classes into helix (a), strand (b), and coil (c). P-SEA assigns these from Cα geometry alone — distances and angles — without requiring backbone oxygens, so it works on any Cα trace.

φ (phi) and ψ (psi) are the two rotatable backbone dihedrals per residue: φ is the C(i-1)–N–Cα–C torsion, ψ is the N–Cα–C–N(i+1) torsion, both in degrees on (−180°, 180°]. α-helical residues cluster near (−60°, −45°); β-strand residues near (−120°, +130°). A Ramachandran plot is simply a scatter of (φ, ψ) for every residue.

— Global shape and packing —

The geometric summary reports three shape descriptors. Rg (radius of gyration) measures how spread out the Cα atoms are about their centre of mass; compact globular proteins have small Rg, elongated or unfolded ones large. Cα contacts (<8 Å, |i−j|>4) count long-range residue pairs in spatial proximity — high for tightly packed folds, near zero for rods or random coil. The bounding-box extents give the protein's footprint along x, y, z in Å.

SASA measures how much of the protein is reachable by solvent. It is computed by rolling a water-sized probe over the atomic surface and summing the exposed area (Å²). Per-residue SASA distinguishes core (buried, low SASA) from surface (exposed, high SASA) residues; total SASA is a whole-molecule size measure.

Plot images: a contact map (which residues are close in 3D, as an N×N binary image), a Ramachandran scatter (backbone torsion angles, revealing secondary-structure composition at a glance), and — for AlphaFold structures — a PAE heatmap (pairwise prediction confidence).

— Structural neighborhood —

A 3Di character summarizes, for each residue, the relative orientation of the Cα frame of its nearest spatial neighbor. Because it encodes fold topology rather than chemistry, 3Di alignments detect remote structural similarity that sequence alignment misses.

The Foldseek neighbor list gives the closest experimentally determined structures in the PDB, ranked by structural alignment. TM-score near 1 means near-identical fold; near 0.3 means only rough topology match. This is how one finds what a novel AlphaFold prediction most resembles in the solved-structure universe.

— Confidence and disorder —

For AlphaFold models, the B-factor field carries pLDDT — the model's own estimate of local accuracy on a 0–100 scale. Regions with pLDDT<50 should be treated as essentially unmodeled; they often correspond to intrinsically disordered segments.

Crystallographic B-factors measure how much each atom's electron density is smeared out, in Å². They rise in mobile loops and surface residues and fall in the buried interior. In AlphaFold models this column is repurposed to hold pLDDT instead.

Predicted Aligned Error (PAE) is an AlphaFold confidence matrix: entry (i, j) is the expected error in the position of residue j, in ångströms, when the prediction is superimposed on the true structure at residue i. Low PAE within a block of residues means that block is internally rigid and well-predicted; high PAE between two blocks means their relative placement is uncertain even if each block individually is confident.